Protein AF-A0A945CWQ5-F1 (afdb_monomer_lite)

Sequence (448 aa):
SDIVAEMAARITTLGNADAVIVVDQSNEQSQALSQIASYGGDTARVKFFYRTVDTIWIRDYGPRYIYEGECRAIVDHTYNRPRPNDNALNGHFAEEVGHALYELPLVHGGGNFHLNGVDAKGWATELISNENGGVSDAEIRGYWQDYQNLNVTITDAFPTSVDYTQHIDMWMCWASDTTCVISDWPYNVGSTQDQICDSIASDLQTQGYTVVRIPARSLGWTHYTYANSVICNDVVLVPSYSNSSVSQHNAQAIAAWQQACPDKTVVSIPCESIVGSAGVMHCICMHIPRHLGGENPTVYLQSPNGGVVYEPNQTVPINWITDDDNAVSNVNIDFSADGGISWQSVVSGSADDGYHSWQVPDVSTSVGLIRVTAMDQDGNSGEDQGDGFFSINGTAVAGDVNGDGIVNVSDLLAVIEAWGPCSFSCPEDLNGDDVVDVIDLLAVIGAW

pLDDT: mean 94.56, std 6.02, range [57.28, 98.75]

Structure (mmCIF, N/CA/C/O backbone):
data_AF-A0A945CWQ5-F1
#
_entry.id   AF-A0A945CWQ5-F1
#
loop_
_atom_site.group_PDB
_atom_site.id
_atom_site.type_symbol
_atom_site.label_atom_id
_atom_site.label_alt_id
_atom_site.label_comp_id
_atom_site.label_asym_id
_atom_site.label_entity_id
_atom_site.label_seq_id
_atom_site.pdbx_PDB_ins_code
_atom_site.Cartn_x
_atom_site.Cartn_y
_atom_site.Cartn_z
_atom_site.occupancy
_atom_site.B_iso_or_equiv
_atom_site.auth_seq_id
_atom_site.auth_comp_id
_atom_site.auth_asym_id
_atom_site.auth_atom_id
_atom_site.pdbx_PDB_model_num
ATOM 1 N N . SER A 1 1 ? 8.569 -10.332 -26.432 1.00 63.78 1 SER A N 1
ATOM 2 C CA . SER A 1 1 ? 8.205 -10.937 -25.142 1.00 63.78 1 SER A CA 1
ATOM 3 C C . SER A 1 1 ? 7.020 -10.172 -24.609 1.00 63.78 1 SER A C 1
ATOM 5 O O . SER A 1 1 ? 6.945 -8.975 -24.864 1.00 63.78 1 SER A O 1
ATOM 7 N N . ASP A 1 2 ? 6.089 -10.846 -23.945 1.00 91.88 2 ASP A N 1
ATOM 8 C CA . ASP A 1 2 ? 5.072 -10.158 -23.152 1.00 91.88 2 ASP A CA 1
ATOM 9 C C . ASP A 1 2 ? 5.636 -9.980 -21.739 1.00 91.88 2 ASP A C 1
ATOM 11 O O . ASP A 1 2 ? 5.911 -10.965 -21.055 1.00 91.88 2 ASP A O 1
ATOM 15 N N . ILE A 1 3 ? 5.909 -8.729 -21.362 1.00 97.00 3 ILE A N 1
ATOM 16 C CA . ILE A 1 3 ? 6.596 -8.401 -20.106 1.00 97.00 3 ILE A CA 1
ATOM 17 C C . ILE A 1 3 ? 5.720 -8.788 -18.912 1.00 97.00 3 ILE A C 1
ATOM 19 O O . ILE A 1 3 ? 6.219 -9.422 -17.986 1.00 97.00 3 ILE A O 1
ATOM 23 N N . VAL A 1 4 ? 4.419 -8.479 -18.955 1.00 97.06 4 VAL A N 1
ATOM 24 C CA . VAL A 1 4 ? 3.475 -8.783 -17.867 1.00 97.06 4 VAL A CA 1
ATOM 25 C C . VAL A 1 4 ? 3.347 -10.291 -17.690 1.00 97.06 4 VAL A C 1
ATOM 27 O O . VAL A 1 4 ? 3.444 -10.791 -16.569 1.00 97.06 4 VAL A O 1
ATOM 30 N N . ALA A 1 5 ? 3.204 -11.037 -18.789 1.00 97.94 5 ALA A N 1
ATOM 31 C CA . ALA A 1 5 ? 3.088 -12.488 -18.722 1.00 97.94 5 ALA A CA 1
ATOM 32 C C . ALA A 1 5 ? 4.361 -13.157 -18.181 1.00 97.94 5 ALA A C 1
ATOM 34 O O . ALA A 1 5 ? 4.274 -14.102 -17.395 1.00 97.94 5 ALA A O 1
ATOM 35 N N . GLU A 1 6 ? 5.546 -12.673 -18.571 1.00 98.19 6 GLU A N 1
ATOM 36 C CA . GLU A 1 6 ? 6.806 -13.209 -18.056 1.00 98.19 6 GLU A CA 1
ATOM 37 C C . GLU A 1 6 ? 7.003 -12.849 -16.576 1.00 98.19 6 GLU A C 1
ATOM 39 O O . GLU A 1 6 ? 7.375 -13.721 -15.791 1.00 98.19 6 GLU A O 1
ATOM 44 N N . MET A 1 7 ? 6.678 -11.617 -16.163 1.00 98.31 7 MET A N 1
ATOM 45 C CA . MET A 1 7 ? 6.686 -11.211 -14.752 1.00 98.31 7 MET A CA 1
ATOM 46 C C . MET A 1 7 ? 5.766 -12.104 -13.913 1.00 98.31 7 MET A C 1
ATOM 48 O O . MET A 1 7 ? 6.224 -12.700 -12.939 1.00 98.31 7 MET A O 1
ATOM 52 N N . ALA A 1 8 ? 4.503 -12.265 -14.318 1.00 98.31 8 ALA A N 1
ATOM 53 C CA . ALA A 1 8 ? 3.535 -13.106 -13.616 1.00 98.31 8 ALA A CA 1
ATOM 54 C C . ALA A 1 8 ? 3.988 -14.574 -13.551 1.00 98.31 8 ALA A C 1
ATOM 56 O O . ALA A 1 8 ? 3.849 -15.220 -12.512 1.00 98.31 8 ALA A O 1
ATOM 57 N N . ALA A 1 9 ? 4.610 -15.098 -14.611 1.00 98.38 9 ALA A N 1
ATOM 58 C CA . ALA A 1 9 ? 5.172 -16.444 -14.588 1.00 98.38 9 ALA A CA 1
ATOM 59 C C . ALA A 1 9 ? 6.291 -16.598 -13.548 1.00 98.38 9 ALA A C 1
ATOM 61 O O . ALA A 1 9 ? 6.319 -17.595 -12.830 1.00 98.38 9 ALA A O 1
ATOM 62 N N . ARG A 1 10 ? 7.202 -15.621 -13.423 1.00 98.25 10 ARG A N 1
ATOM 63 C CA . ARG A 1 10 ? 8.262 -15.653 -12.397 1.00 98.25 10 ARG A CA 1
ATOM 64 C C . ARG A 1 10 ? 7.715 -15.443 -10.988 1.00 98.25 10 ARG A C 1
ATOM 66 O O . ARG A 1 10 ? 8.156 -16.130 -10.075 1.00 98.25 10 ARG A O 1
ATOM 73 N N . ILE A 1 11 ? 6.745 -14.554 -10.807 1.00 98.06 11 ILE A N 1
ATOM 74 C CA . ILE A 1 11 ? 6.114 -14.287 -9.506 1.00 98.06 11 ILE A CA 1
ATOM 75 C C . ILE A 1 11 ? 5.403 -15.539 -8.973 1.00 98.06 11 ILE A C 1
ATOM 77 O O . ILE A 1 11 ? 5.659 -15.955 -7.845 1.00 98.06 11 ILE A O 1
ATOM 81 N N . THR A 1 12 ? 4.596 -16.194 -9.809 1.00 98.19 12 THR A N 1
ATOM 82 C CA . THR A 1 12 ? 3.807 -17.373 -9.406 1.00 98.19 12 THR A CA 1
ATOM 83 C C . THR A 1 12 ? 4.652 -18.619 -9.136 1.00 98.19 12 THR A C 1
ATOM 85 O O . THR A 1 12 ? 4.256 -19.465 -8.339 1.00 98.19 12 THR A O 1
ATOM 88 N N . THR A 1 13 ? 5.829 -18.736 -9.763 1.00 97.56 13 THR A N 1
ATOM 89 C CA . THR A 1 13 ? 6.690 -19.930 -9.652 1.00 97.56 13 THR A CA 1
ATOM 90 C C . THR A 1 13 ? 7.903 -19.759 -8.742 1.00 97.56 13 THR A C 1
ATOM 92 O O . THR A 1 13 ? 8.289 -20.709 -8.066 1.00 97.56 13 THR A O 1
ATOM 95 N N . LEU A 1 14 ? 8.523 -18.577 -8.732 1.00 97.50 14 LEU A N 1
ATOM 96 C CA . LEU A 1 14 ? 9.743 -18.284 -7.971 1.00 97.50 14 LEU A CA 1
ATOM 97 C C . LEU A 1 14 ? 9.478 -17.346 -6.796 1.00 97.50 14 LEU A C 1
ATOM 99 O O . LEU A 1 14 ? 10.135 -17.472 -5.773 1.00 97.50 14 LEU A O 1
ATOM 103 N N . GLY A 1 15 ? 8.536 -16.412 -6.942 1.00 95.88 15 GLY A N 1
ATOM 104 C CA . GLY A 1 15 ? 8.170 -15.457 -5.894 1.00 95.88 15 GLY A CA 1
ATOM 105 C C . GLY A 1 15 ? 7.165 -15.999 -4.878 1.00 95.88 15 GLY A C 1
ATOM 106 O O . GLY A 1 15 ? 6.827 -15.292 -3.939 1.00 95.88 15 GLY A O 1
ATOM 107 N N . ASN A 1 16 ? 6.649 -17.222 -5.050 1.00 92.25 16 ASN A N 1
ATOM 108 C CA . ASN A 1 16 ? 5.642 -17.818 -4.161 1.00 92.25 16 ASN A CA 1
ATOM 109 C C . ASN A 1 16 ? 4.472 -16.859 -3.829 1.00 92.25 16 ASN A C 1
ATOM 111 O O . ASN A 1 16 ? 3.974 -16.817 -2.704 1.00 92.25 16 ASN A O 1
ATOM 115 N N . ALA A 1 17 ? 4.048 -16.062 -4.806 1.00 96.25 17 ALA A N 1
ATOM 116 C CA . ALA A 1 17 ? 2.983 -15.082 -4.651 1.00 96.25 17 ALA A CA 1
ATOM 117 C C . ALA A 1 17 ? 1.933 -15.261 -5.741 1.00 96.25 17 ALA A C 1
ATOM 119 O O . ALA A 1 17 ? 2.211 -15.792 -6.819 1.00 96.25 17 ALA A O 1
ATOM 120 N N . ASP A 1 18 ? 0.729 -14.788 -5.454 1.00 96.56 18 ASP A N 1
ATOM 121 C CA . ASP A 1 18 ? -0.310 -14.688 -6.466 1.00 96.56 18 ASP A CA 1
ATOM 122 C C . ASP A 1 18 ? -0.068 -13.447 -7.332 1.00 96.56 18 ASP A C 1
ATOM 124 O O . ASP A 1 18 ? 0.444 -12.429 -6.861 1.00 96.56 18 ASP A O 1
ATOM 128 N N . ALA A 1 19 ? -0.449 -13.523 -8.604 1.00 97.56 19 ALA A N 1
ATOM 129 C CA . ALA A 1 19 ? -0.444 -12.383 -9.511 1.00 97.56 19 ALA A CA 1
ATOM 130 C C . ALA A 1 19 ? -1.884 -11.928 -9.761 1.00 97.56 19 ALA A C 1
ATOM 132 O O . ALA A 1 19 ? -2.690 -12.707 -10.266 1.00 97.56 19 ALA A O 1
ATOM 133 N N . VAL A 1 20 ? -2.202 -10.674 -9.442 1.00 97.25 20 VAL A N 1
ATOM 134 C CA . VAL A 1 20 ? -3.485 -10.051 -9.797 1.00 97.25 20 VAL A CA 1
ATOM 135 C C . VAL A 1 20 ? -3.289 -9.237 -11.073 1.00 97.25 20 VAL A C 1
ATOM 137 O O . VAL A 1 20 ? -2.404 -8.385 -11.129 1.00 97.25 20 VAL A O 1
ATOM 140 N N . ILE A 1 21 ? -4.089 -9.505 -12.105 1.00 97.69 21 ILE A N 1
ATOM 141 C CA . ILE A 1 21 ? -3.997 -8.831 -13.405 1.00 97.69 21 ILE A CA 1
ATOM 142 C C . ILE A 1 21 ? -5.291 -8.071 -13.679 1.00 97.69 21 ILE A C 1
ATOM 144 O O . ILE A 1 21 ? -6.380 -8.645 -13.633 1.00 97.69 21 ILE A O 1
ATOM 148 N N . VAL A 1 22 ? -5.161 -6.783 -13.995 1.00 97.38 22 VAL A N 1
ATOM 149 C CA . VAL A 1 22 ? -6.289 -5.952 -14.421 1.00 97.38 22 VAL A CA 1
ATOM 150 C C . VAL A 1 22 ? -6.581 -6.220 -15.896 1.00 97.38 22 VAL A C 1
ATOM 152 O O . VAL A 1 22 ? -5.669 -6.194 -16.723 1.00 97.38 22 VAL A O 1
ATOM 155 N N . VAL A 1 23 ? -7.839 -6.513 -16.212 1.00 96.88 23 VAL A N 1
ATOM 156 C CA . VAL A 1 23 ? -8.321 -6.774 -17.576 1.00 96.88 23 VAL A CA 1
ATOM 157 C C . VAL A 1 23 ? -9.659 -6.081 -17.799 1.00 96.88 23 VAL A C 1
ATOM 159 O O . VAL A 1 23 ? -10.462 -5.964 -16.874 1.00 96.88 23 VAL A O 1
ATOM 162 N N . ASP A 1 24 ? -9.958 -5.696 -19.034 1.00 95.25 24 ASP A N 1
ATOM 163 C CA . ASP A 1 24 ? -11.241 -5.067 -19.359 1.00 95.25 24 ASP A CA 1
ATOM 164 C C . ASP A 1 24 ? -12.358 -6.120 -19.476 1.00 95.25 24 ASP A C 1
ATOM 166 O O . ASP A 1 24 ? -13.536 -5.847 -19.239 1.00 95.25 24 ASP A O 1
ATOM 170 N N . GLN A 1 25 ? -12.003 -7.337 -19.904 1.00 94.19 25 GLN A N 1
ATOM 171 C CA . GLN A 1 25 ? -12.956 -8.357 -20.356 1.00 94.19 25 GLN A CA 1
ATOM 172 C C . GLN A 1 25 ? -12.354 -9.774 -20.391 1.00 94.19 25 GLN A C 1
ATOM 174 O O . GLN A 1 25 ? -11.146 -9.998 -20.344 1.00 94.19 25 GLN A O 1
ATOM 179 N N . SER A 1 26 ? -13.228 -10.780 -20.476 1.00 94.75 26 SER A N 1
ATOM 180 C CA . SER A 1 26 ? -12.874 -12.201 -20.290 1.00 94.75 26 SER A CA 1
ATOM 181 C C . SER A 1 26 ? -11.971 -12.798 -21.382 1.00 94.75 26 SER A C 1
ATOM 183 O O . SER A 1 26 ? -11.248 -13.774 -21.149 1.00 94.75 26 SER A O 1
ATOM 185 N N . ASN A 1 27 ? -11.980 -12.223 -22.585 1.00 95.69 27 ASN A N 1
ATOM 186 C CA . ASN A 1 27 ? -11.056 -12.585 -23.663 1.00 95.69 27 ASN A CA 1
ATOM 187 C C . ASN A 1 27 ? -9.606 -12.201 -23.324 1.00 95.69 27 ASN A C 1
ATOM 189 O O . ASN A 1 27 ? -8.704 -12.977 -23.637 1.00 95.69 27 ASN A O 1
ATOM 193 N N . GLU A 1 28 ? -9.379 -11.059 -22.674 1.00 96.06 28 GLU A N 1
ATOM 194 C CA . GLU A 1 28 ? -8.053 -10.618 -22.226 1.00 96.06 28 GLU A CA 1
ATOM 195 C C . GLU A 1 28 ? -7.528 -11.519 -21.113 1.00 96.06 28 GLU A C 1
ATOM 197 O O . GLU A 1 28 ? -6.395 -11.985 -21.208 1.00 96.06 28 GLU A O 1
ATOM 202 N N . GLN A 1 29 ? -8.378 -11.900 -20.148 1.00 96.94 29 GLN A N 1
ATOM 203 C CA . GLN A 1 29 ? -8.034 -12.936 -19.165 1.00 96.94 29 GLN A CA 1
ATOM 204 C C . GLN A 1 29 ? -7.558 -14.225 -19.858 1.00 96.94 29 GLN A C 1
ATOM 206 O O . GLN A 1 29 ? -6.517 -14.785 -19.513 1.00 96.94 29 GLN A O 1
ATOM 211 N N . SER A 1 30 ? -8.301 -14.699 -20.862 1.00 97.00 30 SER A N 1
ATOM 212 C CA . SER A 1 30 ? -7.953 -15.933 -21.578 1.00 97.00 30 SER A CA 1
ATOM 213 C C . SER A 1 30 ? -6.607 -15.822 -22.308 1.00 97.00 30 SER A C 1
ATOM 215 O O . SER A 1 30 ? -5.828 -16.777 -22.322 1.00 97.00 30 SER A O 1
ATOM 217 N N . GLN A 1 31 ? -6.313 -14.660 -22.900 1.00 96.75 31 GLN A N 1
ATOM 218 C CA . GLN A 1 31 ? -5.031 -14.386 -23.556 1.00 96.75 31 GLN A CA 1
ATOM 219 C C . GLN A 1 31 ? -3.881 -14.328 -22.547 1.00 96.75 31 GLN A C 1
ATOM 221 O O . GLN A 1 31 ? -2.881 -15.021 -22.749 1.00 96.75 31 GLN A O 1
ATOM 226 N N . ALA A 1 32 ? -4.058 -13.598 -21.443 1.00 97.38 32 ALA A N 1
ATOM 227 C CA . ALA A 1 32 ? -3.073 -13.470 -20.376 1.00 97.38 32 ALA A CA 1
ATOM 228 C C . ALA A 1 32 ? -2.695 -14.840 -19.797 1.00 97.38 32 ALA A C 1
ATOM 230 O O . ALA A 1 32 ? -1.515 -15.187 -19.758 1.00 97.38 32 ALA A O 1
ATOM 231 N N . LEU A 1 33 ? -3.681 -15.678 -19.450 1.00 98.31 33 LEU A N 1
ATOM 232 C CA . LEU A 1 33 ? -3.437 -17.043 -18.967 1.00 98.31 33 LEU A CA 1
ATOM 233 C C . LEU A 1 33 ? -2.626 -17.872 -19.969 1.00 98.31 33 LEU A C 1
ATOM 235 O O . LEU A 1 33 ? -1.677 -18.559 -19.592 1.00 98.31 33 LEU A O 1
ATOM 239 N N . SER A 1 34 ? -2.967 -17.784 -21.256 1.00 98.00 34 SER A N 1
ATOM 240 C CA . SER A 1 34 ? -2.272 -18.530 -22.303 1.00 98.00 34 SER A CA 1
ATOM 241 C C . SER A 1 34 ? -0.822 -18.060 -22.489 1.00 98.00 34 SER A C 1
ATOM 243 O O . SER A 1 34 ? 0.064 -18.885 -22.722 1.00 98.00 34 SER A O 1
ATOM 245 N N . GLN A 1 35 ? -0.559 -16.755 -22.370 1.00 98.25 35 GLN A N 1
ATOM 246 C CA . GLN A 1 35 ? 0.790 -16.192 -22.434 1.00 98.25 35 GLN A CA 1
ATOM 247 C C . GLN A 1 35 ? 1.609 -16.563 -21.192 1.00 98.25 35 GLN A C 1
ATOM 249 O O . GLN A 1 35 ? 2.736 -17.035 -21.338 1.00 98.25 35 GLN A O 1
ATOM 254 N N . ILE A 1 36 ? 1.045 -16.439 -19.989 1.00 98.50 36 ILE A N 1
ATOM 255 C CA . ILE A 1 36 ? 1.702 -16.801 -18.722 1.00 98.50 36 ILE A CA 1
ATOM 256 C C . ILE A 1 36 ? 2.091 -18.281 -18.723 1.00 98.50 36 ILE A C 1
ATOM 258 O O . ILE A 1 36 ? 3.238 -18.624 -18.429 1.00 98.50 36 ILE A O 1
ATOM 262 N N . ALA A 1 37 ? 1.180 -19.159 -19.151 1.00 98.31 37 ALA A N 1
ATOM 263 C CA . ALA A 1 37 ? 1.458 -20.585 -19.294 1.00 98.31 37 ALA A CA 1
ATOM 264 C C . ALA A 1 37 ? 2.594 -20.858 -20.296 1.00 98.31 37 ALA A C 1
ATOM 266 O O . ALA A 1 37 ? 3.418 -21.743 -20.069 1.00 98.31 37 ALA A O 1
ATOM 267 N N . SER A 1 38 ? 2.699 -20.074 -21.378 1.00 98.19 38 SER A N 1
ATOM 268 C CA . SER A 1 38 ? 3.796 -20.206 -22.350 1.00 98.19 38 SER A CA 1
ATOM 269 C C . SER A 1 38 ? 5.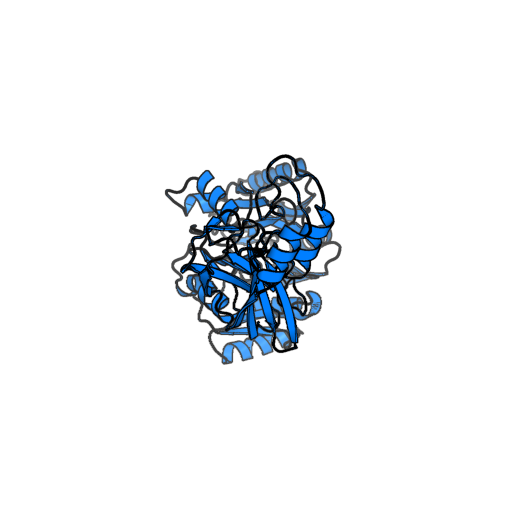175 -19.854 -21.773 1.00 98.19 38 SER A C 1
ATOM 271 O O . SER A 1 38 ? 6.187 -20.359 -22.260 1.00 98.19 38 SER A O 1
ATOM 273 N N . TYR A 1 39 ? 5.212 -19.053 -20.704 1.00 97.88 39 TYR A N 1
ATOM 274 C CA . TYR A 1 39 ? 6.408 -18.753 -19.911 1.00 97.88 39 TYR A CA 1
ATOM 275 C C . TYR A 1 39 ? 6.614 -19.712 -18.724 1.00 97.88 39 TYR A C 1
ATOM 277 O O . TYR A 1 39 ? 7.605 -19.585 -18.002 1.00 97.88 39 TYR A O 1
ATOM 285 N N . GLY A 1 40 ? 5.720 -20.691 -18.545 1.00 97.81 40 GLY A N 1
ATOM 286 C CA . GLY A 1 40 ? 5.769 -21.689 -17.475 1.00 97.81 40 GLY A CA 1
ATOM 287 C C . GLY A 1 40 ? 5.173 -21.232 -16.143 1.00 97.81 40 GLY A C 1
ATOM 288 O O . GLY A 1 40 ? 5.489 -21.838 -15.126 1.00 97.81 40 GLY A O 1
ATOM 289 N N . GLY A 1 41 ? 4.362 -20.169 -16.134 1.00 97.94 41 GLY A N 1
ATOM 290 C CA . GLY A 1 41 ? 3.708 -19.670 -14.924 1.00 97.94 41 GLY A CA 1
ATOM 291 C C . GLY A 1 41 ? 2.618 -20.597 -14.386 1.00 97.94 41 GLY A C 1
ATOM 292 O O . GLY A 1 41 ? 1.984 -21.328 -15.150 1.00 97.94 41 GLY A O 1
ATOM 293 N N . ASP A 1 42 ? 2.373 -20.528 -13.077 1.00 98.12 42 ASP A N 1
ATOM 294 C CA . ASP A 1 42 ? 1.274 -21.249 -12.434 1.00 98.12 42 ASP A CA 1
ATOM 295 C C . ASP A 1 42 ? -0.024 -20.441 -12.550 1.00 98.12 42 ASP A C 1
ATOM 297 O O . ASP A 1 42 ? -0.277 -19.498 -11.800 1.00 98.12 42 ASP A O 1
ATOM 301 N N . THR A 1 43 ? -0.866 -20.823 -13.509 1.00 97.88 43 THR A N 1
ATOM 302 C CA . THR A 1 43 ? -2.138 -20.144 -13.780 1.00 97.88 43 THR A CA 1
ATOM 303 C C . THR A 1 43 ? -3.167 -20.284 -12.660 1.00 97.88 43 THR A C 1
ATOM 305 O O . THR A 1 43 ? -4.111 -19.502 -12.638 1.00 97.88 43 THR A O 1
ATOM 308 N N . ALA A 1 44 ? -3.023 -21.248 -11.741 1.00 98.00 44 ALA A N 1
ATOM 309 C CA . ALA A 1 44 ? -3.917 -21.363 -10.584 1.00 98.00 44 ALA A CA 1
ATOM 310 C C . ALA A 1 44 ? -3.689 -20.236 -9.562 1.00 98.00 44 ALA A C 1
ATOM 312 O O . ALA A 1 44 ? -4.571 -19.942 -8.762 1.00 98.00 44 ALA A O 1
ATOM 313 N N . ARG A 1 45 ? -2.523 -19.583 -9.629 1.00 97.56 45 ARG A N 1
ATOM 314 C CA . ARG A 1 45 ? -2.125 -18.448 -8.787 1.00 97.56 45 ARG A CA 1
ATOM 315 C C . ARG A 1 45 ? -2.278 -17.098 -9.488 1.00 97.56 45 ARG A C 1
ATOM 317 O O . ARG A 1 45 ? -1.716 -16.099 -9.046 1.00 97.56 45 ARG A O 1
ATOM 324 N N . VAL A 1 46 ? -3.009 -17.060 -10.603 1.00 98.12 46 VAL A N 1
ATOM 325 C CA . VAL A 1 46 ? -3.319 -15.825 -11.330 1.00 98.12 46 VAL A CA 1
ATOM 326 C C . VAL A 1 46 ? -4.778 -15.459 -11.083 1.00 98.12 46 VAL A C 1
ATOM 328 O O . VAL A 1 46 ? -5.689 -16.195 -11.462 1.00 98.12 46 VAL A O 1
ATOM 331 N N . LYS A 1 47 ? -4.986 -14.305 -10.456 1.00 96.69 47 LYS A N 1
ATOM 332 C CA . LYS A 1 47 ? -6.284 -13.694 -10.163 1.00 96.69 47 LYS A CA 1
ATOM 333 C C . LYS A 1 47 ? -6.518 -12.525 -11.123 1.00 96.69 47 LYS A C 1
ATOM 335 O O . LYS A 1 47 ? -5.567 -11.945 -11.647 1.00 96.69 47 LYS A O 1
ATOM 340 N N . PHE A 1 48 ? -7.778 -12.173 -11.356 1.00 97.25 48 PHE A N 1
ATOM 341 C CA . PHE A 1 48 ? -8.145 -11.103 -12.283 1.00 97.25 48 PHE A CA 1
ATOM 342 C C . PHE A 1 48 ? -9.029 -10.073 -11.602 1.00 97.25 48 PHE A C 1
ATOM 344 O O . PHE A 1 48 ? -9.941 -10.440 -10.868 1.00 97.25 48 PHE A O 1
ATOM 351 N N . PHE A 1 49 ? -8.771 -8.801 -11.896 1.00 96.94 49 PHE A N 1
ATOM 352 C CA . PHE A 1 49 ? -9.638 -7.690 -11.531 1.00 96.94 49 PHE A CA 1
ATOM 353 C C . PHE A 1 49 ? -10.203 -7.069 -12.808 1.00 96.94 49 PHE A C 1
ATOM 355 O O . PHE A 1 49 ? -9.452 -6.631 -13.681 1.00 96.94 49 PHE A O 1
ATOM 362 N N . TYR A 1 50 ? -11.526 -7.080 -12.946 1.00 96.81 50 TYR A N 1
ATOM 363 C CA . TYR A 1 50 ? -12.197 -6.631 -14.161 1.00 96.81 50 TYR A CA 1
ATOM 364 C C . TYR A 1 50 ? -12.473 -5.133 -14.102 1.00 96.81 50 TYR A C 1
ATOM 366 O O . TYR A 1 50 ? -13.442 -4.690 -13.479 1.00 96.81 50 TYR A O 1
ATOM 374 N N . ARG A 1 51 ? -11.627 -4.341 -14.760 1.00 96.00 51 ARG A N 1
ATOM 375 C CA . ARG A 1 51 ? -11.756 -2.885 -14.795 1.00 96.00 51 ARG A CA 1
ATOM 376 C C . ARG A 1 51 ? -11.118 -2.316 -16.049 1.00 96.00 51 ARG A C 1
ATOM 378 O O . ARG A 1 51 ? -9.974 -2.630 -16.346 1.00 96.00 51 ARG A O 1
ATOM 385 N N . THR A 1 52 ? -11.831 -1.407 -16.710 1.00 96.44 52 THR A N 1
ATOM 386 C CA . THR A 1 52 ? -11.213 -0.551 -17.721 1.00 96.44 52 THR A CA 1
ATOM 387 C C . THR A 1 52 ? -10.276 0.439 -17.050 1.00 96.44 52 THR A C 1
ATOM 389 O O . THR A 1 52 ? -10.691 1.161 -16.144 1.00 96.44 52 THR A O 1
ATOM 392 N N . VAL A 1 53 ? -9.036 0.479 -17.527 1.00 96.88 53 VAL A N 1
ATOM 393 C CA . VAL A 1 53 ? -7.999 1.444 -17.144 1.00 96.88 53 VAL A CA 1
ATOM 394 C C . VAL A 1 53 ? -7.553 2.234 -18.372 1.00 96.88 53 VAL A C 1
ATOM 396 O O . VAL A 1 53 ? -7.668 1.772 -19.507 1.00 96.88 53 VAL A O 1
ATOM 399 N N . ASP A 1 54 ? -7.058 3.450 -18.168 1.00 98.31 54 ASP A N 1
ATOM 400 C CA . ASP A 1 54 ? -6.544 4.282 -19.255 1.00 98.31 54 ASP A CA 1
ATOM 401 C C . ASP A 1 54 ? -5.137 3.841 -19.672 1.00 98.31 54 ASP A C 1
ATOM 403 O O . ASP A 1 54 ? -4.778 3.955 -20.850 1.00 98.31 54 ASP A O 1
ATOM 407 N N . THR A 1 55 ? -4.318 3.364 -18.724 1.00 97.00 55 THR A N 1
ATOM 408 C CA . THR A 1 55 ? -2.942 2.933 -18.993 1.00 97.00 55 THR A CA 1
ATOM 409 C C . THR A 1 55 ? -2.434 1.790 -18.115 1.00 97.00 55 THR A C 1
ATOM 411 O O . THR A 1 55 ? -2.985 1.459 -17.074 1.00 97.00 55 THR A O 1
ATOM 414 N N . ILE A 1 56 ? -1.302 1.210 -18.526 1.00 96.00 56 ILE A N 1
ATOM 415 C CA . ILE A 1 56 ? -0.617 0.109 -17.829 1.00 96.00 56 ILE A CA 1
ATOM 416 C C . ILE A 1 56 ? 0.212 0.546 -16.608 1.00 96.00 56 ILE A C 1
ATOM 418 O O . ILE A 1 56 ? 0.803 -0.301 -15.943 1.00 96.00 56 ILE A O 1
ATOM 422 N N . TRP A 1 57 ? 0.316 1.849 -16.329 1.00 97.88 57 TRP A N 1
ATOM 423 C CA . TRP A 1 57 ? 1.247 2.413 -15.340 1.00 97.88 57 TRP A CA 1
ATOM 424 C C . TRP A 1 57 ? 0.720 2.309 -13.905 1.00 97.88 57 TRP A C 1
ATOM 426 O O . TRP A 1 57 ? 0.690 3.294 -13.172 1.00 97.88 57 TRP A O 1
ATOM 436 N N . ILE A 1 58 ? 0.274 1.115 -13.508 1.00 98.19 58 ILE A N 1
ATOM 437 C CA . ILE A 1 58 ? -0.409 0.872 -12.230 1.00 98.19 58 ILE A CA 1
ATOM 438 C C . ILE A 1 58 ? 0.451 1.223 -11.014 1.00 98.19 58 ILE A C 1
ATOM 440 O O . ILE A 1 58 ? -0.095 1.492 -9.954 1.00 98.19 58 ILE A O 1
ATOM 444 N N . ARG A 1 59 ? 1.780 1.309 -11.150 1.00 98.38 59 ARG A N 1
ATOM 445 C CA . ARG A 1 59 ? 2.645 1.845 -10.088 1.00 98.38 59 ARG A CA 1
ATOM 446 C C . ARG A 1 59 ? 2.257 3.255 -9.666 1.00 98.38 59 ARG A C 1
ATOM 448 O O . ARG A 1 59 ? 2.435 3.633 -8.511 1.00 98.38 59 ARG A O 1
ATOM 455 N N . ASP A 1 60 ? 1.763 4.039 -10.617 1.00 98.12 60 ASP A N 1
ATOM 456 C CA . ASP A 1 60 ? 1.540 5.454 -10.400 1.00 98.12 60 ASP A CA 1
ATOM 457 C C . ASP A 1 60 ? 0.182 5.768 -9.776 1.00 98.12 60 ASP A C 1
ATOM 459 O O . ASP A 1 60 ? 0.060 6.780 -9.085 1.00 98.12 60 ASP A O 1
ATOM 463 N N . TYR A 1 61 ? -0.822 4.932 -10.034 1.00 98.00 61 TYR A N 1
ATOM 464 C CA . TYR A 1 61 ? -2.212 5.161 -9.630 1.00 98.00 61 TYR A CA 1
ATOM 465 C C . TYR A 1 61 ? -2.799 4.032 -8.778 1.00 98.00 61 TYR A C 1
ATOM 467 O O . TYR A 1 61 ? -3.864 4.198 -8.204 1.00 98.00 61 TYR A O 1
ATOM 475 N N . GLY A 1 62 ? -2.138 2.877 -8.712 1.00 97.12 62 GLY A N 1
ATOM 476 C CA . GLY A 1 62 ? -2.633 1.699 -8.012 1.00 97.12 62 GLY A CA 1
ATOM 477 C C . GLY A 1 62 ? -2.512 1.788 -6.487 1.00 97.12 62 GLY A C 1
ATOM 478 O O . GLY A 1 62 ? -1.966 2.757 -5.950 1.00 97.12 62 GLY A O 1
ATOM 479 N N . PRO A 1 63 ? -2.990 0.754 -5.776 1.00 96.31 63 PRO A N 1
ATOM 480 C CA . PRO A 1 63 ? -3.257 0.839 -4.346 1.00 96.31 63 PRO A CA 1
ATOM 481 C C . PRO A 1 63 ? -1.961 0.782 -3.539 1.00 96.31 63 PRO A C 1
ATOM 483 O O . PRO A 1 63 ? -1.241 -0.219 -3.573 1.00 96.31 63 PRO A O 1
ATOM 486 N N . ARG A 1 64 ? -1.652 1.842 -2.783 1.00 95.12 64 ARG A N 1
ATOM 487 C CA . ARG A 1 64 ? -0.548 1.819 -1.814 1.00 95.12 64 ARG A CA 1
ATOM 488 C C . ARG A 1 64 ? -1.052 1.305 -0.480 1.00 95.12 64 ARG A C 1
ATOM 490 O O . ARG A 1 64 ? -1.920 1.917 0.123 1.00 95.12 64 ARG A O 1
ATOM 497 N N . TYR A 1 65 ? -0.473 0.212 -0.013 1.00 96.31 65 TYR A N 1
ATOM 498 C CA . TYR A 1 65 ? -0.902 -0.412 1.226 1.00 96.31 65 TYR A CA 1
ATOM 499 C C . TYR A 1 65 ? -0.190 0.137 2.461 1.00 96.31 65 TYR A C 1
ATOM 501 O O . TYR A 1 65 ? 1.016 0.389 2.434 1.00 96.31 65 TYR A O 1
ATOM 509 N N . ILE A 1 66 ? -0.947 0.233 3.548 1.00 96.00 66 ILE A N 1
ATOM 510 C CA . ILE A 1 66 ? -0.476 0.334 4.931 1.00 96.00 66 ILE A CA 1
ATOM 511 C C . ILE A 1 66 ? -1.110 -0.797 5.749 1.00 96.00 66 ILE A C 1
ATOM 513 O O . ILE A 1 66 ? -2.026 -1.474 5.273 1.00 96.00 66 ILE A O 1
ATOM 517 N N . TYR A 1 67 ? -0.641 -0.968 6.982 1.00 95.50 67 TYR A N 1
ATOM 518 C CA . TYR A 1 67 ? -1.408 -1.670 8.005 1.00 95.50 67 TYR A CA 1
ATOM 519 C C . TYR A 1 67 ? -1.915 -0.662 9.028 1.00 95.50 67 TYR A C 1
ATOM 521 O O . TYR A 1 67 ? -1.138 0.160 9.516 1.00 95.50 67 TYR A O 1
ATOM 529 N N . GLU A 1 68 ? -3.199 -0.740 9.342 1.00 94.88 68 GLU A N 1
ATOM 530 C CA . GLU A 1 68 ? -3.808 -0.068 10.483 1.00 94.88 68 GLU A CA 1
ATOM 531 C C . GLU A 1 68 ? -4.197 -1.157 11.489 1.00 94.88 68 GLU A C 1
ATOM 533 O O . GLU A 1 68 ? -5.005 -2.040 11.194 1.00 94.88 68 GLU A O 1
ATOM 538 N N . GLY A 1 69 ? -3.494 -1.182 12.624 1.00 93.00 69 GLY A N 1
ATOM 539 C CA . GLY A 1 69 ? -3.400 -2.394 13.434 1.00 93.00 69 GLY A CA 1
ATOM 540 C C . GLY A 1 69 ? -2.807 -3.544 12.612 1.00 93.00 69 GLY A C 1
ATOM 541 O O . GLY A 1 69 ? -1.726 -3.415 12.032 1.00 93.00 69 GLY A O 1
ATOM 542 N N . GLU A 1 70 ? -3.534 -4.657 12.535 1.00 94.69 70 GLU A N 1
ATOM 543 C CA . GLU A 1 70 ? -3.186 -5.815 11.700 1.00 94.69 70 GLU A CA 1
ATOM 544 C C . GLU A 1 70 ? -4.020 -5.907 10.405 1.00 94.69 70 GLU A C 1
ATOM 546 O O . GLU A 1 70 ? -3.920 -6.900 9.681 1.00 94.69 70 GLU A O 1
ATOM 551 N N . CYS A 1 71 ? -4.830 -4.889 10.092 1.00 96.81 71 CYS A N 1
ATOM 552 C CA . CYS A 1 71 ? -5.666 -4.848 8.891 1.00 96.81 71 CYS A CA 1
ATOM 553 C C . CYS A 1 71 ? -4.951 -4.127 7.748 1.00 96.81 71 CYS A C 1
ATOM 555 O O . CYS A 1 71 ? -4.392 -3.042 7.939 1.00 96.81 71 CYS A O 1
ATOM 557 N N . ARG A 1 72 ? -4.984 -4.685 6.534 1.00 97.44 72 ARG A N 1
ATOM 558 C CA . ARG A 1 72 ? -4.525 -3.975 5.336 1.00 97.44 72 ARG A CA 1
ATOM 559 C C . ARG A 1 72 ? -5.498 -2.853 4.985 1.00 97.44 72 ARG A C 1
ATOM 561 O O . ARG A 1 72 ? -6.691 -3.073 4.803 1.00 97.44 72 ARG A O 1
ATOM 568 N N . ALA A 1 73 ? -4.953 -1.661 4.775 1.00 97.50 73 ALA A N 1
ATOM 569 C CA . ALA A 1 73 ? -5.688 -0.511 4.263 1.00 97.50 73 ALA A CA 1
ATOM 570 C C . ALA A 1 73 ? -4.964 0.100 3.060 1.00 97.50 73 ALA A C 1
ATOM 572 O O . ALA A 1 73 ? -3.748 -0.046 2.899 1.00 97.50 73 ALA A O 1
ATOM 573 N N . ILE A 1 74 ? -5.716 0.781 2.200 1.00 98.25 74 ILE A N 1
ATOM 574 C CA . ILE A 1 74 ? -5.220 1.423 0.985 1.00 98.25 74 ILE A CA 1
ATOM 575 C C . ILE A 1 74 ? -5.169 2.935 1.205 1.00 98.25 74 ILE A C 1
ATOM 577 O O . ILE A 1 74 ? -6.138 3.549 1.636 1.00 98.25 74 ILE A O 1
ATOM 581 N N . VAL A 1 75 ? -4.040 3.546 0.859 1.00 97.88 75 VAL A N 1
ATOM 582 C CA . VAL A 1 75 ? -3.862 4.997 0.794 1.00 97.88 75 VAL A CA 1
ATOM 583 C C . VAL A 1 75 ? -3.855 5.425 -0.671 1.00 97.88 75 VAL A C 1
ATOM 585 O O . VAL A 1 75 ? -2.860 5.240 -1.383 1.00 97.88 75 VAL A O 1
ATOM 588 N N . ASP A 1 76 ? -4.974 5.989 -1.108 1.00 98.06 76 ASP A N 1
ATOM 589 C CA . ASP A 1 76 ? -5.181 6.542 -2.444 1.00 98.06 76 ASP A CA 1
ATOM 590 C C . ASP A 1 76 ? -4.636 7.971 -2.560 1.00 98.06 76 ASP A C 1
ATOM 592 O O . ASP A 1 76 ? -4.201 8.573 -1.576 1.00 98.06 76 ASP A O 1
ATOM 596 N N . HIS A 1 77 ? -4.612 8.506 -3.774 1.00 97.69 77 HIS A N 1
ATOM 597 C CA . HIS A 1 77 ? -4.239 9.883 -4.078 1.00 97.69 77 HIS A CA 1
ATOM 598 C C . HIS A 1 77 ? -4.850 10.324 -5.403 1.00 97.69 77 HIS A C 1
ATOM 600 O O . HIS A 1 77 ? -5.166 9.522 -6.281 1.00 97.69 77 HIS A O 1
ATOM 606 N N . THR A 1 78 ? -4.861 11.635 -5.637 1.00 98.12 78 THR A N 1
ATOM 607 C CA . THR A 1 78 ? -5.187 12.156 -6.964 1.00 98.12 78 THR A CA 1
ATOM 608 C C . THR A 1 78 ? -4.041 11.868 -7.939 1.00 98.12 78 THR A C 1
ATOM 610 O O . THR A 1 78 ? -2.932 12.390 -7.804 1.00 98.12 78 THR A O 1
ATOM 613 N N . TYR A 1 79 ? -4.290 11.064 -8.967 1.00 98.25 79 TYR A N 1
ATOM 614 C CA . TYR A 1 79 ? -3.299 10.736 -9.982 1.00 98.25 79 TYR A CA 1
ATOM 615 C C . TYR A 1 79 ? -2.904 11.976 -10.800 1.00 98.25 79 TYR A C 1
ATOM 617 O O . TYR A 1 79 ? -3.737 12.702 -11.344 1.00 98.25 79 TYR A O 1
ATOM 625 N N . ASN A 1 80 ? -1.599 12.202 -10.950 1.00 96.44 80 ASN A N 1
ATOM 626 C CA . ASN A 1 80 ? -1.010 13.357 -11.635 1.00 96.44 80 ASN A CA 1
ATOM 627 C C . ASN A 1 80 ? -1.146 13.365 -13.176 1.00 96.44 80 ASN A C 1
ATOM 629 O O . ASN A 1 80 ? -0.423 14.089 -13.873 1.00 96.44 80 ASN A O 1
ATOM 633 N N . ARG A 1 81 ? -2.048 12.563 -13.752 1.00 96.62 81 ARG A N 1
ATOM 634 C CA . ARG A 1 81 ? -2.329 12.510 -15.196 1.00 96.62 81 ARG A CA 1
ATOM 635 C C . ARG A 1 81 ? -3.838 12.616 -15.437 1.00 96.62 81 ARG A C 1
ATOM 637 O O . ARG A 1 81 ? -4.617 12.144 -14.619 1.00 96.62 81 ARG A O 1
ATOM 644 N N . PRO A 1 82 ? -4.283 13.182 -16.576 1.00 96.81 82 PRO A N 1
ATOM 645 C CA . PRO A 1 82 ? -5.705 13.300 -16.910 1.00 96.81 82 PRO A CA 1
ATOM 646 C C . PRO A 1 82 ? -6.280 11.948 -17.372 1.00 96.81 82 PRO A C 1
ATOM 648 O O . PRO A 1 82 ? -6.632 11.776 -18.539 1.00 96.81 82 PRO A O 1
ATOM 651 N N . ARG A 1 83 ? -6.304 10.974 -16.459 1.00 98.12 83 ARG A N 1
ATOM 652 C CA . ARG A 1 83 ? -6.656 9.567 -16.675 1.00 98.12 83 ARG A CA 1
ATOM 653 C C . ARG A 1 83 ? -7.667 9.137 -15.606 1.00 98.12 83 ARG A C 1
ATOM 655 O O . ARG A 1 83 ? -7.275 8.652 -14.546 1.00 98.12 83 ARG A O 1
ATOM 662 N N . PRO A 1 84 ? -8.960 9.433 -15.822 1.00 98.00 84 PRO A N 1
ATOM 663 C CA . PRO A 1 84 ? -9.979 9.261 -14.795 1.00 98.00 84 PRO A CA 1
ATOM 664 C C . PRO A 1 84 ? -10.247 7.794 -14.442 1.00 98.00 84 PRO A C 1
ATOM 666 O O . PRO A 1 84 ? -10.645 7.533 -13.312 1.00 98.00 84 PRO A O 1
ATOM 669 N N . ASN A 1 85 ? -10.036 6.848 -15.363 1.00 98.38 85 ASN A N 1
ATOM 670 C CA . ASN A 1 85 ? -10.231 5.428 -15.071 1.00 98.38 85 ASN A CA 1
ATOM 671 C C . ASN A 1 85 ? -9.077 4.887 -14.219 1.00 98.38 85 ASN A C 1
ATOM 673 O O . ASN A 1 85 ? -9.325 4.167 -13.257 1.00 98.38 85 ASN A O 1
ATOM 677 N N . ASP A 1 86 ? -7.841 5.304 -14.519 1.00 98.50 86 ASP A N 1
ATOM 678 C CA . ASP A 1 86 ? -6.668 5.004 -13.684 1.00 98.50 86 ASP A CA 1
ATOM 679 C C . ASP A 1 86 ? -6.858 5.569 -12.264 1.00 98.50 86 ASP A C 1
ATOM 681 O O . ASP A 1 86 ? -6.721 4.846 -11.282 1.00 98.50 86 ASP A O 1
ATOM 685 N N . ASN A 1 87 ? -7.261 6.841 -12.151 1.00 98.38 87 ASN A N 1
ATOM 686 C CA . ASN A 1 87 ? -7.498 7.510 -10.864 1.00 98.38 87 ASN A CA 1
ATOM 687 C C . ASN A 1 87 ? -8.629 6.872 -10.042 1.00 98.38 87 ASN A C 1
ATOM 689 O O . ASN A 1 87 ? -8.669 7.039 -8.833 1.00 98.38 87 ASN A O 1
ATOM 693 N N . ALA A 1 88 ? -9.593 6.209 -10.679 1.00 97.94 88 ALA A N 1
ATOM 694 C CA . ALA A 1 88 ? -10.720 5.594 -9.982 1.00 97.94 88 ALA A CA 1
ATOM 695 C C . ALA A 1 88 ? -10.447 4.142 -9.554 1.00 97.94 88 ALA A C 1
ATOM 697 O O . ALA A 1 88 ? -11.287 3.552 -8.871 1.00 97.94 88 ALA A O 1
ATOM 698 N N . LEU A 1 89 ? -9.320 3.539 -9.965 1.00 98.06 89 LEU A N 1
ATOM 699 C CA . LEU A 1 89 ? -9.057 2.111 -9.756 1.00 98.06 89 LEU A CA 1
ATOM 700 C C . LEU A 1 89 ? -9.149 1.729 -8.273 1.00 98.06 89 LEU A C 1
ATOM 702 O O . LEU A 1 89 ? -9.817 0.750 -7.946 1.00 98.06 89 LEU A O 1
ATOM 706 N N . ASN A 1 90 ? -8.503 2.495 -7.393 1.00 97.88 90 ASN A N 1
ATOM 707 C CA . ASN A 1 90 ? -8.343 2.136 -5.984 1.00 97.88 90 ASN A CA 1
ATOM 708 C C . ASN A 1 90 ? -9.669 2.135 -5.227 1.00 97.88 90 ASN A C 1
ATOM 710 O O . ASN A 1 90 ? -9.915 1.196 -4.479 1.00 97.88 90 ASN A O 1
ATOM 714 N N . GLY A 1 91 ? -10.560 3.096 -5.494 1.00 97.31 91 GLY A N 1
ATOM 715 C CA . GLY A 1 91 ? -11.909 3.104 -4.920 1.00 97.31 91 GLY A CA 1
ATOM 716 C C . GLY A 1 91 ? -12.702 1.837 -5.237 1.00 97.31 91 GLY A C 1
ATOM 717 O O . GLY A 1 91 ? -13.388 1.288 -4.381 1.00 97.31 91 GLY A O 1
ATOM 718 N N . HIS A 1 92 ? -12.558 1.325 -6.456 1.00 97.44 92 HIS A N 1
ATOM 719 C CA . HIS A 1 92 ? -13.225 0.098 -6.875 1.00 97.44 92 HIS A CA 1
ATOM 720 C C . HIS A 1 92 ? -12.536 -1.167 -6.386 1.00 97.44 92 HIS A C 1
ATOM 722 O O . HIS A 1 92 ? -13.199 -2.153 -6.088 1.00 97.44 92 HIS A O 1
ATOM 728 N N . PHE A 1 93 ? -11.208 -1.152 -6.350 1.00 97.25 93 PHE A N 1
ATOM 729 C CA . PHE A 1 93 ? -10.439 -2.282 -5.868 1.00 97.25 93 PHE A CA 1
ATOM 730 C C . PHE A 1 93 ? -10.656 -2.478 -4.368 1.00 97.25 93 PHE A C 1
ATOM 732 O O . PHE A 1 93 ? -10.927 -3.598 -3.960 1.00 97.25 93 PHE A O 1
ATOM 739 N N . ALA A 1 94 ? -10.623 -1.398 -3.579 1.00 96.25 94 ALA A N 1
ATOM 740 C CA . ALA A 1 94 ? -10.892 -1.405 -2.143 1.00 96.25 94 ALA A CA 1
ATOM 741 C C . ALA A 1 94 ? -12.278 -1.976 -1.813 1.00 96.25 94 ALA A C 1
ATOM 743 O O . ALA A 1 94 ? -12.380 -2.832 -0.943 1.00 96.25 94 ALA A O 1
ATOM 744 N N . GLU A 1 95 ? -13.315 -1.569 -2.555 1.00 93.81 95 GLU A N 1
ATOM 745 C CA . GLU A 1 95 ? -14.675 -2.109 -2.419 1.00 93.81 95 GLU A CA 1
ATOM 746 C C . GLU A 1 95 ? -14.735 -3.615 -2.730 1.00 93.81 95 GLU A C 1
ATOM 748 O O . GLU A 1 95 ? -15.356 -4.369 -1.987 1.00 93.81 95 GLU A O 1
ATOM 753 N N . GLU A 1 96 ? -14.064 -4.070 -3.795 1.00 93.12 96 GLU A N 1
ATOM 754 C CA . GLU A 1 96 ? -14.041 -5.486 -4.199 1.00 93.12 96 GLU A CA 1
ATOM 755 C C . GLU A 1 96 ? -13.349 -6.380 -3.156 1.00 93.12 96 GLU A C 1
ATOM 757 O O . GLU A 1 96 ? -13.779 -7.511 -2.936 1.00 93.12 96 GLU A O 1
ATOM 762 N N . VAL A 1 97 ? -12.274 -5.890 -2.526 1.00 92.19 97 VAL A N 1
ATOM 763 C CA . VAL A 1 97 ? -11.496 -6.660 -1.537 1.00 92.19 97 VAL A CA 1
ATOM 764 C C . VAL A 1 97 ? -11.873 -6.362 -0.084 1.00 92.19 97 VAL A C 1
ATOM 766 O O . VAL A 1 97 ? -11.306 -6.975 0.811 1.00 92.19 97 VAL A O 1
ATOM 769 N N . GLY A 1 98 ? -12.807 -5.440 0.161 1.00 92.25 98 GLY A N 1
ATOM 770 C CA . GLY A 1 98 ? -13.261 -5.074 1.506 1.00 92.25 98 GLY A CA 1
ATOM 771 C C . GLY A 1 98 ? -12.227 -4.329 2.358 1.00 92.25 98 GLY A C 1
ATOM 772 O O . GLY A 1 98 ? -12.329 -4.346 3.576 1.00 92.25 98 GLY A O 1
ATOM 773 N N . HIS A 1 99 ? -11.229 -3.678 1.755 1.00 95.62 99 HIS A N 1
ATOM 774 C CA . HIS A 1 99 ? -10.216 -2.937 2.515 1.00 95.62 99 HIS A CA 1
ATOM 775 C C . HIS A 1 99 ? -10.606 -1.472 2.716 1.00 95.62 99 HIS A C 1
ATOM 777 O O . HIS A 1 99 ? -11.174 -0.833 1.827 1.00 95.62 99 HIS A O 1
ATOM 783 N N . ALA A 1 100 ? -10.199 -0.903 3.850 1.00 96.50 100 ALA A N 1
ATOM 784 C CA . ALA A 1 100 ? -10.333 0.526 4.106 1.00 96.50 100 ALA A CA 1
ATOM 785 C C . ALA A 1 100 ? -9.556 1.366 3.079 1.00 96.50 100 ALA A C 1
ATOM 787 O O . ALA A 1 100 ? -8.501 0.954 2.584 1.00 96.50 100 ALA A O 1
ATOM 788 N N . LEU A 1 101 ? -10.069 2.562 2.783 1.00 97.50 101 LEU A N 1
ATOM 789 C CA . LEU A 1 101 ? -9.494 3.491 1.814 1.00 97.50 101 LEU A CA 1
ATOM 790 C C . LEU A 1 101 ? -9.344 4.889 2.421 1.00 97.50 101 LEU A C 1
ATOM 792 O O . LEU A 1 101 ? -10.325 5.494 2.853 1.00 97.50 101 LEU A O 1
ATOM 796 N N . TYR A 1 102 ? -8.126 5.422 2.378 1.00 97.94 102 TYR A N 1
ATOM 797 C CA . TYR A 1 102 ? -7.786 6.768 2.832 1.00 97.94 102 TYR A CA 1
ATOM 798 C C . TYR A 1 102 ? -7.274 7.614 1.673 1.00 97.94 102 TYR A C 1
ATOM 800 O O . TYR A 1 102 ? -6.357 7.207 0.969 1.00 97.94 102 TYR A O 1
ATOM 808 N N . GLU A 1 103 ? -7.826 8.812 1.495 1.00 97.31 103 GLU A N 1
ATOM 809 C CA . GLU A 1 103 ? -7.394 9.732 0.441 1.00 97.31 103 GLU A CA 1
ATOM 810 C C . GLU A 1 103 ? -6.244 10.614 0.945 1.00 97.31 103 GLU A C 1
ATOM 812 O O . GLU A 1 103 ? -6.462 11.556 1.711 1.00 97.31 103 GLU A O 1
ATOM 817 N N . LEU A 1 104 ? -5.017 10.345 0.495 1.00 97.31 104 LEU A N 1
ATOM 818 C CA . LEU A 1 104 ? -3.886 11.242 0.713 1.00 97.31 104 LEU A CA 1
ATOM 819 C C . LEU A 1 104 ? -4.134 12.536 -0.080 1.00 97.31 104 LEU A C 1
ATOM 821 O O . LEU A 1 104 ? -4.270 12.469 -1.304 1.00 97.31 104 LEU A O 1
ATOM 825 N N . PRO A 1 105 ? -4.141 13.724 0.556 1.00 97.31 105 PRO A N 1
ATOM 826 C CA . PRO A 1 105 ? -4.496 14.985 -0.099 1.00 97.31 105 PRO A CA 1
ATOM 827 C C . PRO A 1 105 ? -3.339 15.551 -0.945 1.00 97.31 105 PRO A C 1
ATOM 829 O O . PRO A 1 105 ? -2.922 16.697 -0.779 1.00 97.31 105 PRO A O 1
ATOM 832 N N . LEU A 1 106 ? -2.807 14.732 -1.853 1.00 97.62 106 LEU A N 1
ATOM 833 C CA . LEU A 1 106 ? -1.713 15.048 -2.761 1.00 97.62 106 LEU A CA 1
ATOM 834 C C . LEU A 1 106 ? -2.052 14.608 -4.186 1.00 97.62 106 LEU A C 1
ATOM 836 O O . LEU A 1 106 ? -2.598 13.532 -4.420 1.00 97.62 106 LEU A O 1
ATOM 840 N N . VAL A 1 107 ? -1.644 15.425 -5.152 1.00 98.00 107 VAL A N 1
ATOM 841 C CA . VAL A 1 107 ? -1.487 15.012 -6.546 1.00 98.00 107 VAL A CA 1
ATOM 842 C C . VAL A 1 107 ? -0.156 14.276 -6.669 1.00 98.00 107 VAL A C 1
ATOM 844 O O . VAL A 1 107 ? 0.886 14.832 -6.324 1.00 98.00 107 VAL A O 1
ATOM 847 N N . HIS A 1 108 ? -0.162 13.025 -7.124 1.00 95.88 108 HIS A N 1
ATOM 848 C CA . HIS A 1 108 ? 1.032 12.180 -7.071 1.00 95.88 108 HIS A CA 1
ATOM 849 C C . HIS A 1 108 ? 1.063 11.162 -8.225 1.00 95.88 108 HIS A C 1
ATOM 851 O O . HIS A 1 108 ? 0.046 10.592 -8.612 1.00 95.88 108 HIS A O 1
ATOM 857 N N . GLY A 1 109 ? 2.241 10.922 -8.806 1.00 94.31 109 GLY A N 1
ATOM 858 C CA . GLY A 1 109 ? 2.529 9.706 -9.580 1.00 94.31 109 GLY A CA 1
ATOM 859 C C . GLY A 1 109 ? 3.279 8.719 -8.694 1.00 94.31 109 GLY A C 1
ATOM 860 O O . GLY A 1 109 ? 4.420 8.993 -8.343 1.00 94.31 109 GLY A O 1
ATOM 861 N N . GLY A 1 110 ? 2.637 7.641 -8.253 1.00 91.56 110 GLY A N 1
ATOM 862 C CA . GLY A 1 110 ? 3.143 6.688 -7.254 1.00 91.56 110 GLY A CA 1
ATOM 863 C C . GLY A 1 110 ? 4.543 6.102 -7.494 1.00 91.56 110 GLY A C 1
ATOM 864 O O . GLY A 1 110 ? 5.201 5.755 -6.517 1.00 91.56 110 GLY A O 1
ATOM 865 N N . GLY A 1 111 ? 5.063 6.068 -8.730 1.00 96.44 111 GLY A N 1
ATOM 866 C CA . GLY A 1 111 ? 6.475 5.746 -8.988 1.00 96.44 111 GLY A CA 1
ATOM 867 C C . GLY A 1 111 ? 7.463 6.766 -8.408 1.00 96.44 111 GLY A C 1
ATOM 868 O O . GLY A 1 111 ? 8.619 6.441 -8.151 1.00 96.44 111 GLY A O 1
ATOM 869 N N . ASN A 1 112 ? 7.019 7.990 -8.111 1.00 98.06 112 ASN A N 1
ATOM 870 C CA . ASN A 1 112 ? 7.804 8.998 -7.403 1.00 98.06 112 ASN A CA 1
ATOM 871 C C . ASN A 1 112 ? 7.809 8.812 -5.874 1.00 98.06 112 ASN A C 1
ATOM 873 O O . ASN A 1 112 ? 7.748 9.786 -5.126 1.00 98.06 112 ASN A O 1
ATOM 877 N N . PHE A 1 113 ? 7.837 7.570 -5.400 1.00 96.69 113 PHE A N 1
ATOM 878 C CA . PHE A 1 113 ? 7.898 7.277 -3.978 1.00 96.69 113 PHE A CA 1
ATOM 879 C C . PHE A 1 113 ? 8.554 5.922 -3.695 1.00 96.69 113 PHE A C 1
ATOM 881 O O . PHE A 1 113 ? 8.253 4.917 -4.337 1.00 96.69 113 PHE A O 1
ATOM 888 N N . HIS A 1 114 ? 9.428 5.891 -2.691 1.00 95.62 114 HIS A N 1
ATOM 889 C CA . HIS A 1 114 ? 10.008 4.676 -2.125 1.00 95.62 114 HIS A CA 1
ATOM 890 C C . HIS A 1 114 ? 10.144 4.811 -0.606 1.00 95.62 114 HIS A C 1
ATOM 892 O O . HIS A 1 114 ? 10.408 5.895 -0.101 1.00 95.62 114 HIS A O 1
ATOM 898 N N . LEU A 1 115 ? 10.037 3.703 0.123 1.00 93.88 115 LEU A N 1
ATOM 899 C CA . LEU A 1 115 ? 10.215 3.649 1.576 1.00 93.88 115 LEU A CA 1
ATOM 900 C C . LEU A 1 115 ? 11.179 2.533 1.980 1.00 93.88 115 LEU A C 1
ATOM 902 O O . LEU A 1 115 ? 11.352 1.570 1.230 1.00 93.88 115 LEU A O 1
ATOM 906 N N . ASN A 1 116 ? 11.782 2.667 3.163 1.00 88.94 116 ASN A N 1
ATOM 907 C CA . ASN A 1 116 ? 12.468 1.561 3.831 1.00 88.94 116 ASN A CA 1
ATOM 908 C C . ASN A 1 116 ? 11.547 0.908 4.878 1.00 88.94 116 ASN A C 1
ATOM 910 O O . ASN A 1 116 ? 10.539 1.491 5.271 1.00 88.94 116 ASN A O 1
ATOM 914 N N . GLY A 1 117 ? 11.881 -0.305 5.325 1.00 78.69 117 GLY A N 1
ATOM 915 C CA . GLY A 1 117 ? 11.020 -1.071 6.233 1.00 78.69 117 GLY A CA 1
ATOM 916 C C . GLY A 1 117 ? 11.258 -0.868 7.734 1.00 78.69 117 GLY A C 1
ATOM 917 O O . GLY A 1 117 ? 10.470 -1.380 8.521 1.00 78.69 117 GLY A O 1
ATOM 918 N N . VAL A 1 118 ? 12.311 -0.152 8.165 1.00 73.19 118 VAL A N 1
ATOM 919 C CA . VAL A 1 118 ? 12.746 -0.162 9.588 1.00 73.19 118 VAL A CA 1
ATOM 920 C C . VAL A 1 118 ? 12.850 1.191 10.286 1.00 73.19 118 VAL A C 1
ATOM 922 O O . VAL A 1 118 ? 13.046 1.207 11.496 1.00 73.19 118 VAL A O 1
ATOM 925 N N . ASP A 1 119 ? 12.673 2.320 9.594 1.00 83.06 119 ASP A N 1
ATOM 926 C CA . ASP A 1 119 ? 12.897 3.641 10.212 1.00 83.06 119 ASP A CA 1
ATOM 927 C C . ASP A 1 119 ? 11.763 4.645 10.002 1.00 83.06 119 ASP A C 1
ATOM 929 O O . ASP A 1 119 ? 11.958 5.834 10.264 1.00 83.06 119 ASP A O 1
ATOM 933 N N . ALA A 1 120 ? 10.604 4.197 9.507 1.00 91.38 120 ALA A N 1
ATOM 934 C CA . ALA A 1 120 ? 9.515 5.095 9.130 1.00 91.38 120 ALA A CA 1
ATOM 935 C C . ALA A 1 120 ? 10.002 6.206 8.169 1.00 91.38 120 ALA A C 1
ATOM 937 O O . ALA A 1 120 ? 9.659 7.378 8.321 1.00 91.38 120 ALA A O 1
ATOM 938 N N . LYS A 1 121 ? 10.859 5.863 7.193 1.00 94.69 121 LYS A N 1
ATOM 939 C CA . LYS A 1 121 ? 11.418 6.819 6.225 1.00 94.69 121 LYS A CA 1
ATOM 940 C C . LYS A 1 121 ? 10.919 6.550 4.815 1.00 94.69 121 LYS A C 1
ATOM 942 O O . LYS A 1 121 ? 10.903 5.409 4.351 1.00 94.69 121 LYS A O 1
ATOM 947 N N . GLY A 1 122 ? 10.598 7.633 4.117 1.00 96.31 122 GLY A N 1
ATOM 948 C CA . GLY A 1 122 ? 10.292 7.624 2.690 1.00 96.31 122 GLY A CA 1
ATOM 949 C C . GLY A 1 122 ? 11.181 8.578 1.901 1.00 96.31 122 GLY A C 1
ATOM 950 O O . GLY A 1 122 ? 11.846 9.450 2.461 1.00 96.31 122 GLY A O 1
ATOM 951 N N . TRP A 1 123 ? 11.181 8.420 0.585 1.00 97.81 123 TRP A N 1
ATOM 952 C CA . TRP A 1 123 ? 11.874 9.270 -0.370 1.00 97.81 123 TRP A CA 1
ATOM 953 C C . TRP A 1 123 ? 10.984 9.519 -1.583 1.00 97.81 123 TRP A C 1
ATOM 955 O O . TRP A 1 123 ? 10.361 8.596 -2.106 1.00 97.81 123 TRP A O 1
ATOM 965 N N . ALA A 1 124 ? 10.976 10.761 -2.044 1.00 98.31 124 ALA A N 1
ATOM 966 C CA . ALA A 1 124 ? 10.352 11.208 -3.282 1.00 98.31 124 ALA A CA 1
ATOM 967 C C . ALA A 1 124 ? 11.251 12.273 -3.924 1.00 98.31 124 ALA A C 1
ATOM 969 O O . ALA A 1 124 ? 12.064 12.888 -3.232 1.00 98.31 124 ALA A O 1
ATOM 970 N N . THR A 1 125 ? 11.121 12.528 -5.224 1.00 98.50 125 THR A N 1
ATOM 971 C CA . THR A 1 125 ? 11.776 13.694 -5.838 1.00 98.50 125 THR A CA 1
ATOM 972 C C . THR A 1 125 ? 10.918 14.952 -5.692 1.00 98.50 125 THR A C 1
ATOM 974 O O . THR A 1 125 ? 9.711 14.870 -5.445 1.00 98.50 125 THR A O 1
ATOM 977 N N . GLU A 1 126 ? 11.517 16.119 -5.934 1.00 97.38 126 GLU A N 1
ATOM 978 C CA . GLU A 1 126 ? 10.874 17.443 -5.973 1.00 97.38 126 GLU A CA 1
ATOM 979 C C . GLU A 1 126 ? 9.679 17.542 -6.935 1.00 97.38 126 GLU A C 1
ATOM 981 O O . GLU A 1 126 ? 8.923 18.513 -6.875 1.00 97.38 126 GLU A O 1
ATOM 986 N N . LEU A 1 127 ? 9.452 16.541 -7.797 1.00 97.75 127 LEU A N 1
ATOM 987 C CA . LEU A 1 127 ? 8.225 16.442 -8.584 1.00 97.75 127 LEU A CA 1
ATOM 988 C C . LEU A 1 127 ? 6.977 16.549 -7.694 1.00 97.75 127 LEU A C 1
ATOM 990 O O . LEU A 1 127 ? 6.031 17.229 -8.086 1.00 97.75 127 LEU A O 1
ATOM 994 N N . ILE A 1 128 ? 6.989 15.967 -6.485 1.00 98.06 128 ILE A N 1
ATOM 995 C CA . ILE A 1 128 ? 5.842 16.070 -5.571 1.00 98.06 128 ILE A CA 1
ATOM 996 C C . ILE A 1 128 ? 5.543 17.528 -5.200 1.00 98.06 128 ILE A C 1
ATOM 998 O O . ILE A 1 128 ? 4.387 17.947 -5.221 1.00 98.06 128 ILE A O 1
ATOM 1002 N N . SER A 1 129 ? 6.576 18.328 -4.938 1.00 97.56 129 SER A N 1
ATOM 1003 C CA . SER A 1 129 ? 6.438 19.753 -4.629 1.00 97.56 129 SER A CA 1
ATOM 1004 C C . SER A 1 129 ? 5.973 20.548 -5.850 1.00 97.56 129 SER A C 1
ATOM 1006 O O . SER A 1 129 ? 5.127 21.435 -5.740 1.00 97.56 129 SER A O 1
ATOM 1008 N N . ASN A 1 130 ? 6.479 20.203 -7.036 1.00 96.50 130 ASN A N 1
ATOM 1009 C CA . ASN A 1 130 ? 6.137 20.873 -8.291 1.00 96.50 130 ASN A CA 1
ATOM 1010 C C . ASN A 1 130 ? 4.684 20.620 -8.734 1.00 96.50 130 ASN A C 1
ATOM 1012 O O . ASN A 1 130 ? 4.073 21.499 -9.346 1.00 96.50 130 ASN A O 1
ATOM 1016 N N . GLU A 1 131 ? 4.125 19.445 -8.434 1.00 97.19 131 GLU A N 1
ATOM 1017 C CA . GLU A 1 131 ? 2.753 19.066 -8.808 1.00 97.19 131 GLU A CA 1
ATOM 1018 C C . GLU A 1 131 ? 1.696 19.510 -7.778 1.00 97.19 131 GLU A C 1
ATOM 1020 O O . GLU A 1 131 ? 0.522 19.633 -8.128 1.00 97.19 131 GLU A O 1
ATOM 1025 N N . ASN A 1 132 ? 2.099 19.844 -6.547 1.00 97.81 132 ASN A N 1
ATOM 1026 C CA . ASN A 1 132 ? 1.208 20.278 -5.460 1.00 97.81 132 ASN A CA 1
ATOM 1027 C C . ASN A 1 132 ? 1.323 21.783 -5.176 1.00 97.81 132 ASN A C 1
ATOM 1029 O O . ASN A 1 132 ? 1.552 22.228 -4.050 1.00 97.81 132 ASN A O 1
ATOM 1033 N N . GLY A 1 133 ? 1.152 22.591 -6.226 1.00 94.38 133 GLY A N 1
ATOM 1034 C CA . GLY A 1 133 ? 1.239 24.047 -6.132 1.00 94.38 133 GLY A CA 1
ATOM 1035 C C . GLY A 1 133 ? 0.308 24.628 -5.060 1.00 94.38 133 GLY A C 1
ATOM 1036 O O . GLY A 1 133 ? -0.909 24.476 -5.131 1.00 94.38 133 GLY A O 1
ATOM 1037 N N . GLY A 1 134 ? 0.885 25.346 -4.094 1.00 93.94 134 GLY A N 1
ATOM 1038 C CA . GLY A 1 134 ? 0.153 25.951 -2.974 1.00 93.94 134 GLY A CA 1
ATOM 1039 C C . GLY A 1 134 ? 0.236 25.171 -1.660 1.00 93.94 134 GLY A C 1
ATOM 1040 O O . GLY A 1 134 ? -0.197 25.706 -0.644 1.00 93.94 134 GLY A O 1
ATOM 1041 N N . VAL A 1 135 ? 0.835 23.978 -1.667 1.00 97.31 135 VAL A N 1
ATOM 1042 C CA . VAL A 1 135 ? 1.156 23.185 -0.473 1.00 97.31 135 VAL A CA 1
ATOM 1043 C C . VAL A 1 135 ? 2.664 23.269 -0.227 1.00 97.31 135 VAL A C 1
ATOM 1045 O O . VAL A 1 135 ? 3.457 23.106 -1.153 1.00 97.31 135 VAL A O 1
ATOM 1048 N N . SER A 1 136 ? 3.092 23.571 0.999 1.00 97.81 136 SER A N 1
ATOM 1049 C CA . SER A 1 136 ? 4.521 23.609 1.331 1.00 97.81 136 SER A CA 1
ATOM 1050 C C . SER A 1 136 ? 5.102 22.206 1.518 1.00 97.81 136 SER A C 1
ATOM 1052 O O . SER A 1 136 ? 4.411 21.297 1.966 1.00 97.81 136 SER A O 1
ATOM 1054 N N . ASP A 1 137 ? 6.408 22.032 1.301 1.00 97.88 137 ASP A N 1
ATOM 1055 C CA . ASP A 1 137 ? 7.090 20.755 1.574 1.00 97.88 137 ASP A CA 1
ATOM 1056 C C . ASP A 1 137 ? 6.886 20.241 3.012 1.00 97.88 137 ASP A C 1
ATOM 1058 O O . ASP A 1 137 ? 6.949 19.039 3.263 1.00 97.88 137 ASP A O 1
ATOM 1062 N N . ALA A 1 138 ? 6.690 21.145 3.980 1.00 98.06 138 ALA A N 1
ATOM 1063 C CA . ALA A 1 138 ? 6.406 20.772 5.363 1.00 98.06 138 ALA A CA 1
ATOM 1064 C C . ALA A 1 138 ? 5.006 20.160 5.513 1.00 98.06 138 ALA A C 1
ATOM 1066 O O . ALA A 1 138 ? 4.861 19.167 6.218 1.00 98.06 138 ALA A O 1
ATOM 1067 N N . GLU A 1 139 ? 4.005 20.714 4.826 1.00 98.25 139 GLU A N 1
ATOM 1068 C CA . GLU A 1 139 ? 2.649 20.156 4.777 1.00 98.25 139 GLU A CA 1
ATOM 1069 C C . GLU A 1 139 ? 2.620 18.838 3.998 1.00 98.25 139 GLU A C 1
ATOM 1071 O O . GLU A 1 139 ? 2.044 17.872 4.485 1.00 98.25 139 GLU A O 1
ATOM 1076 N N . ILE A 1 140 ? 3.323 18.753 2.861 1.00 98.38 140 ILE A N 1
ATOM 1077 C CA . ILE A 1 140 ? 3.474 17.505 2.091 1.00 98.38 140 ILE A CA 1
ATOM 1078 C C . ILE A 1 140 ? 4.040 16.389 2.984 1.00 98.38 140 ILE A C 1
ATOM 1080 O O . ILE A 1 140 ? 3.489 15.290 3.036 1.00 98.38 140 ILE A O 1
ATOM 1084 N N . ARG A 1 141 ? 5.118 16.668 3.734 1.00 98.12 141 ARG A N 1
ATOM 1085 C CA . ARG A 1 141 ? 5.671 15.717 4.715 1.00 98.12 141 ARG A CA 1
ATOM 1086 C C . ARG A 1 141 ? 4.688 15.398 5.843 1.00 98.12 141 ARG A C 1
ATOM 1088 O O . ARG A 1 141 ? 4.638 14.251 6.268 1.00 98.12 141 ARG A O 1
ATOM 1095 N N . GLY A 1 142 ? 3.914 16.382 6.301 1.00 98.31 142 GLY A N 1
ATOM 1096 C CA . GLY A 1 142 ? 2.848 16.187 7.285 1.00 98.31 142 GLY A CA 1
ATOM 1097 C C . GLY A 1 142 ? 1.799 15.182 6.812 1.00 98.31 142 GLY A C 1
ATOM 1098 O O . GLY A 1 142 ? 1.474 14.263 7.549 1.00 98.31 142 GLY A O 1
ATOM 1099 N N . TYR A 1 143 ? 1.361 15.261 5.554 1.00 98.19 143 TYR A N 1
ATOM 1100 C CA . TYR A 1 143 ? 0.406 14.295 5.006 1.00 98.19 143 TYR A CA 1
ATOM 1101 C C . TYR A 1 143 ? 0.961 12.868 4.961 1.00 98.19 143 TYR A C 1
ATOM 1103 O O . TYR A 1 143 ? 0.266 11.934 5.347 1.00 98.19 143 TYR A O 1
ATOM 1111 N N . TRP A 1 144 ? 2.220 12.662 4.566 1.00 97.06 144 TRP A N 1
ATOM 1112 C CA . TRP A 1 144 ? 2.823 11.324 4.657 1.00 97.06 144 TRP A CA 1
ATOM 1113 C C . TRP A 1 144 ? 2.989 10.830 6.097 1.00 97.06 144 TRP A C 1
ATOM 1115 O O . TRP A 1 144 ? 2.850 9.632 6.354 1.00 97.06 144 TRP A O 1
ATOM 1125 N N . GLN A 1 145 ? 3.254 11.734 7.038 1.00 97.00 145 GLN A N 1
ATOM 1126 C CA . GLN A 1 145 ? 3.315 11.399 8.454 1.00 97.00 145 GLN A CA 1
ATOM 1127 C C . GLN A 1 145 ? 1.939 10.978 8.992 1.00 97.00 145 GLN A C 1
ATOM 1129 O O . GLN A 1 145 ? 1.857 9.974 9.691 1.00 97.00 145 GLN A O 1
ATOM 1134 N N . ASP A 1 146 ? 0.873 11.692 8.635 1.00 96.81 146 ASP A N 1
ATOM 1135 C CA . ASP A 1 146 ? -0.483 11.427 9.128 1.00 96.81 146 ASP A CA 1
ATOM 1136 C C . ASP A 1 146 ? -1.088 10.151 8.518 1.00 96.81 146 ASP A C 1
ATOM 1138 O O . ASP A 1 146 ? -1.733 9.381 9.220 1.00 96.81 146 ASP A O 1
ATOM 1142 N N . TYR A 1 147 ? -0.866 9.907 7.221 1.00 96.69 147 TYR A N 1
ATOM 1143 C CA . TYR A 1 147 ? -1.514 8.807 6.490 1.00 96.69 147 TYR A CA 1
ATOM 1144 C C . TYR A 1 147 ? -0.680 7.529 6.416 1.00 96.69 147 TYR A C 1
ATOM 1146 O O . TYR A 1 147 ? -1.224 6.455 6.182 1.00 96.69 147 TYR A O 1
ATOM 1154 N N . GLN A 1 148 ? 0.645 7.629 6.529 1.00 94.94 148 GLN A N 1
ATOM 1155 C CA . GLN A 1 148 ? 1.540 6.480 6.347 1.00 94.94 148 GLN A CA 1
ATOM 1156 C C . GLN A 1 148 ? 2.591 6.355 7.452 1.00 94.94 148 GLN A C 1
ATOM 1158 O O . GLN A 1 148 ? 3.382 5.416 7.417 1.00 94.94 148 GLN A O 1
ATOM 1163 N N . ASN A 1 149 ? 2.599 7.264 8.435 1.00 95.00 149 ASN A N 1
ATOM 1164 C CA . ASN A 1 149 ? 3.600 7.316 9.498 1.00 95.00 149 ASN A CA 1
ATOM 1165 C C . ASN A 1 149 ? 5.034 7.369 8.943 1.00 95.00 149 ASN A C 1
ATOM 1167 O O . ASN A 1 149 ? 5.908 6.638 9.400 1.00 95.00 149 ASN A O 1
ATOM 1171 N N . LEU A 1 150 ? 5.270 8.204 7.922 1.00 95.88 150 LEU A N 1
ATOM 1172 C CA . LEU A 1 150 ? 6.574 8.326 7.270 1.00 95.88 150 LEU A CA 1
ATOM 1173 C C . LEU A 1 150 ? 7.151 9.738 7.341 1.00 95.88 150 LEU A C 1
ATOM 1175 O O . LEU A 1 150 ? 6.532 10.717 6.927 1.00 95.88 150 LEU A O 1
ATOM 1179 N N . ASN A 1 151 ? 8.424 9.811 7.719 1.00 95.75 151 ASN A N 1
ATOM 1180 C CA . ASN A 1 151 ? 9.268 10.978 7.530 1.00 95.75 151 ASN A CA 1
ATOM 1181 C C . ASN A 1 151 ? 9.912 10.938 6.135 1.00 95.75 151 ASN A C 1
ATOM 1183 O O . ASN A 1 151 ? 10.885 10.214 5.896 1.00 95.75 151 ASN A O 1
ATOM 1187 N N . VAL A 1 152 ? 9.351 11.706 5.200 1.00 97.06 152 VAL A N 1
ATOM 1188 C CA . VAL A 1 152 ? 9.757 11.671 3.788 1.00 97.06 152 VAL A CA 1
ATOM 1189 C C . VAL A 1 152 ? 10.849 12.690 3.466 1.00 97.06 152 VAL A C 1
ATOM 1191 O O . VAL A 1 152 ? 10.711 13.887 3.710 1.00 97.06 152 VAL A O 1
ATOM 1194 N N . THR A 1 153 ? 11.927 12.222 2.840 1.00 97.19 153 THR A N 1
ATOM 1195 C CA . THR A 1 153 ? 12.964 13.059 2.228 1.00 97.19 153 THR A CA 1
ATOM 1196 C C . THR A 1 153 ? 12.562 13.425 0.800 1.00 97.19 153 THR A C 1
ATOM 1198 O O . THR A 1 153 ? 12.269 12.543 -0.002 1.00 97.19 153 THR A O 1
ATOM 1201 N N . ILE A 1 154 ? 12.585 14.719 0.470 1.00 97.94 154 ILE A N 1
ATOM 1202 C CA . ILE A 1 154 ? 12.371 15.209 -0.899 1.00 97.94 154 ILE A CA 1
ATOM 1203 C C . ILE A 1 154 ? 13.743 15.499 -1.515 1.00 97.94 154 ILE A C 1
ATOM 1205 O O . ILE A 1 154 ? 14.482 16.333 -0.992 1.00 97.94 154 ILE A O 1
ATOM 1209 N N . THR A 1 155 ? 14.104 14.777 -2.575 1.00 97.56 155 THR A N 1
ATOM 1210 C CA . THR A 1 155 ? 15.386 14.907 -3.288 1.00 97.56 155 THR A CA 1
ATOM 1211 C C . THR A 1 155 ? 15.234 15.743 -4.555 1.00 97.56 155 THR A C 1
ATOM 1213 O O . THR A 1 155 ? 14.126 15.924 -5.055 1.00 97.56 155 THR A O 1
ATOM 1216 N N . ASP A 1 156 ? 16.346 16.158 -5.156 1.00 97.94 156 ASP A N 1
ATOM 1217 C CA . ASP A 1 156 ? 16.329 16.707 -6.514 1.00 97.94 156 ASP A CA 1
ATOM 1218 C C . ASP A 1 156 ? 15.793 15.672 -7.520 1.00 97.94 156 ASP A C 1
ATOM 1220 O O . ASP A 1 156 ? 15.948 14.455 -7.341 1.00 97.94 156 ASP A O 1
ATOM 1224 N N . ALA A 1 157 ? 15.177 16.156 -8.598 1.00 97.31 157 ALA A N 1
ATOM 1225 C CA . ALA A 1 157 ? 14.730 15.336 -9.713 1.00 97.31 157 ALA A CA 1
ATOM 1226 C C . ALA A 1 157 ? 15.760 15.323 -10.847 1.00 97.31 157 ALA A C 1
ATOM 1228 O O . ALA A 1 157 ? 16.525 16.267 -11.058 1.00 97.31 157 ALA A O 1
ATOM 1229 N N . PHE A 1 158 ? 15.741 14.269 -11.664 1.00 97.38 158 PHE A N 1
ATOM 1230 C CA . PHE A 1 158 ? 16.494 14.296 -12.914 1.00 97.38 158 PHE A CA 1
ATOM 1231 C C . PHE A 1 158 ? 15.919 15.341 -13.879 1.00 97.38 158 PHE A C 1
ATOM 1233 O O . PHE A 1 158 ? 14.713 15.607 -13.868 1.00 97.38 158 PHE A O 1
ATOM 1240 N N . PRO A 1 159 ? 16.749 15.916 -14.769 1.00 96.12 159 PRO A N 1
ATOM 1241 C CA . PRO A 1 159 ? 16.238 16.699 -15.883 1.00 96.12 159 PRO A CA 1
ATOM 1242 C C . PRO A 1 159 ? 15.287 15.857 -16.743 1.00 96.12 159 PRO A C 1
ATOM 1244 O O . PRO A 1 159 ? 15.611 14.720 -17.087 1.00 96.12 159 PRO A O 1
ATOM 1247 N N . THR A 1 160 ? 14.179 16.445 -17.199 1.00 96.00 160 THR A N 1
ATOM 1248 C CA . THR A 1 160 ? 13.196 15.760 -18.068 1.00 96.00 160 THR A CA 1
ATOM 1249 C C . THR A 1 160 ? 13.763 15.295 -19.412 1.00 96.00 160 THR A C 1
ATOM 1251 O O . THR A 1 160 ? 13.174 14.454 -20.087 1.00 96.00 160 THR A O 1
ATOM 1254 N N . SER A 1 161 ? 14.923 15.825 -19.816 1.00 94.44 161 SER A N 1
ATOM 1255 C CA . SER A 1 161 ? 15.682 15.363 -20.981 1.00 94.44 161 SER A CA 1
ATOM 1256 C C . SER A 1 161 ? 16.428 14.045 -20.750 1.00 94.44 161 SER A C 1
ATOM 1258 O O . SER A 1 161 ? 16.794 13.387 -21.721 1.00 94.44 161 SER A O 1
ATOM 1260 N N . VAL A 1 162 ? 16.674 13.679 -19.490 1.00 95.69 162 VAL A N 1
ATOM 1261 C CA . VAL A 1 162 ? 17.283 12.409 -19.080 1.00 95.69 162 VAL A CA 1
ATOM 1262 C C . VAL A 1 162 ? 16.193 11.402 -18.755 1.00 95.69 162 VAL A C 1
ATOM 1264 O O . VAL A 1 162 ? 16.243 10.291 -19.274 1.00 95.69 162 VAL A O 1
ATOM 1267 N N . ASP A 1 163 ? 15.226 11.812 -17.934 1.00 95.75 163 ASP A N 1
ATOM 1268 C CA . ASP A 1 163 ? 14.110 11.000 -17.464 1.00 95.75 163 ASP A CA 1
ATOM 1269 C C . ASP A 1 163 ? 12.840 11.858 -17.409 1.00 95.75 163 ASP A C 1
ATOM 1271 O O . ASP A 1 163 ? 12.748 12.800 -16.624 1.00 95.75 163 ASP A O 1
ATOM 1275 N N . TYR A 1 164 ? 11.883 11.575 -18.294 1.00 94.75 164 TYR A N 1
ATOM 1276 C CA . TYR A 1 164 ? 10.701 12.422 -18.472 1.00 94.75 164 TYR A CA 1
ATOM 1277 C C . TYR A 1 164 ? 9.746 12.391 -17.273 1.00 94.75 164 TYR A C 1
ATOM 1279 O O . TYR A 1 164 ? 9.031 13.369 -17.055 1.00 94.75 164 TYR A O 1
ATOM 1287 N N . THR A 1 165 ? 9.703 11.286 -16.523 1.00 96.06 165 THR A N 1
ATOM 1288 C CA . THR A 1 165 ? 8.777 11.140 -15.395 1.00 96.06 165 THR A CA 1
ATOM 1289 C C . THR A 1 165 ? 9.278 11.875 -14.167 1.00 96.06 165 THR A C 1
ATOM 1291 O O . THR A 1 165 ? 8.451 12.340 -13.395 1.00 96.06 165 THR A O 1
ATOM 1294 N N . GLN A 1 166 ? 10.600 12.016 -14.009 1.00 97.38 166 GLN A N 1
ATOM 1295 C CA . GLN A 1 166 ? 11.247 12.538 -12.805 1.00 97.38 166 GLN A CA 1
ATOM 1296 C C . GLN A 1 166 ? 10.993 11.670 -11.562 1.00 97.38 166 GLN A C 1
ATOM 1298 O O . GLN A 1 166 ? 11.182 12.126 -10.434 1.00 97.38 166 GLN A O 1
ATOM 1303 N N . HIS A 1 167 ? 10.568 10.421 -11.757 1.00 98.44 167 HIS A N 1
ATOM 1304 C CA . HIS A 1 167 ? 10.229 9.515 -10.668 1.00 98.44 167 HIS A CA 1
ATOM 1305 C C . HIS A 1 167 ? 11.481 8.953 -9.987 1.00 98.44 167 HIS A C 1
ATOM 1307 O O . HIS A 1 167 ? 12.508 8.695 -10.621 1.00 98.44 167 HIS A O 1
ATOM 1313 N N . ILE A 1 168 ? 11.383 8.735 -8.676 1.00 98.50 168 ILE A N 1
ATOM 1314 C CA . ILE A 1 168 ? 12.462 8.151 -7.877 1.00 98.50 168 ILE A CA 1
ATOM 1315 C C . ILE A 1 168 ? 12.723 6.673 -8.208 1.00 98.50 168 ILE A C 1
ATOM 1317 O O . ILE A 1 168 ? 13.880 6.249 -8.244 1.00 98.50 168 ILE A O 1
ATOM 1321 N N . ASP A 1 169 ? 11.682 5.902 -8.538 1.00 98.25 169 ASP A N 1
ATOM 1322 C CA . ASP A 1 169 ? 11.789 4.478 -8.894 1.00 98.25 169 ASP A CA 1
ATOM 1323 C C . ASP A 1 169 ? 12.560 4.212 -10.198 1.00 98.25 169 ASP A C 1
ATOM 1325 O O . ASP A 1 169 ? 12.921 3.075 -10.522 1.00 98.25 169 ASP A O 1
ATOM 1329 N N . MET A 1 170 ? 12.843 5.263 -10.966 1.00 98.12 170 MET A N 1
ATOM 1330 C CA . MET A 1 170 ? 13.674 5.177 -12.157 1.00 98.12 170 MET A CA 1
ATOM 1331 C C . MET A 1 170 ? 15.161 5.079 -11.820 1.00 98.12 170 MET A C 1
ATOM 1333 O O . MET A 1 170 ? 15.935 4.657 -12.678 1.00 98.12 170 MET A O 1
ATOM 1337 N N . TRP A 1 171 ? 15.596 5.413 -10.603 1.00 98.31 171 TRP A N 1
ATOM 1338 C CA . TRP A 1 171 ? 17.023 5.430 -10.252 1.00 98.31 171 TRP A CA 1
ATOM 1339 C C . TRP A 1 171 ? 17.359 4.942 -8.840 1.00 98.31 171 TRP A C 1
ATOM 1341 O O . TRP A 1 171 ? 18.539 4.721 -8.556 1.00 98.31 171 TRP A O 1
ATOM 1351 N N . MET A 1 172 ? 16.365 4.711 -7.986 1.00 98.25 172 MET A N 1
ATOM 1352 C CA . MET A 1 172 ? 16.533 4.217 -6.621 1.00 98.25 172 MET A CA 1
ATOM 1353 C C . MET A 1 172 ? 15.518 3.114 -6.319 1.00 98.25 172 MET A C 1
ATOM 1355 O O . MET A 1 172 ? 14.366 3.213 -6.718 1.00 98.25 172 MET A O 1
ATOM 1359 N N . CYS A 1 173 ? 15.940 2.072 -5.600 1.00 97.56 173 CYS A N 1
ATOM 1360 C CA . CYS A 1 173 ? 15.058 1.012 -5.115 1.00 97.56 173 CYS A CA 1
ATOM 1361 C C . CYS A 1 173 ? 15.603 0.410 -3.811 1.00 97.56 173 CYS A C 1
ATOM 1363 O O . CYS A 1 173 ? 16.774 0.031 -3.742 1.00 97.56 173 CYS A O 1
ATOM 1365 N N . TRP A 1 174 ? 14.770 0.290 -2.776 1.00 97.06 174 TRP A N 1
ATOM 1366 C CA . TRP A 1 174 ? 15.151 -0.406 -1.544 1.00 97.06 174 TRP A CA 1
ATOM 1367 C C . TRP A 1 174 ? 15.094 -1.923 -1.750 1.00 97.06 174 TRP A C 1
ATOM 1369 O O . TRP A 1 174 ? 14.040 -2.488 -2.026 1.00 97.06 174 TRP A O 1
ATOM 1379 N N . ALA A 1 175 ? 16.248 -2.580 -1.624 1.00 96.06 175 ALA A N 1
ATOM 1380 C CA . ALA A 1 175 ? 16.404 -4.027 -1.775 1.00 96.06 175 ALA A CA 1
ATOM 1381 C C . ALA A 1 175 ? 16.099 -4.801 -0.483 1.00 96.06 175 ALA A C 1
ATOM 1383 O O . ALA A 1 175 ? 15.740 -5.978 -0.517 1.00 96.06 175 ALA A O 1
ATOM 1384 N N . SER A 1 176 ? 16.273 -4.132 0.654 1.00 93.56 176 SER A N 1
ATOM 1385 C CA . SER A 1 176 ? 15.908 -4.586 1.991 1.00 93.56 176 SER A CA 1
ATOM 1386 C C . SER A 1 176 ? 15.793 -3.373 2.913 1.00 93.56 176 SER A C 1
ATOM 1388 O O . SER A 1 176 ? 16.065 -2.244 2.505 1.00 93.56 176 SER A O 1
ATOM 1390 N N . ASP A 1 177 ? 15.488 -3.613 4.181 1.00 91.81 177 ASP A N 1
ATOM 1391 C CA . ASP A 1 177 ? 15.418 -2.594 5.232 1.00 91.81 177 ASP A CA 1
ATOM 1392 C C . ASP A 1 177 ? 16.682 -1.735 5.372 1.00 91.81 177 ASP A C 1
ATOM 1394 O O . ASP A 1 177 ? 16.624 -0.589 5.817 1.00 91.81 177 ASP A O 1
ATOM 1398 N N . THR A 1 178 ? 17.836 -2.283 4.984 1.00 93.38 178 THR A N 1
ATOM 1399 C CA . THR A 1 178 ? 19.145 -1.648 5.187 1.00 93.38 178 THR A CA 1
ATOM 1400 C C . THR A 1 178 ? 19.982 -1.528 3.920 1.00 93.38 178 THR A C 1
ATOM 1402 O O . THR A 1 178 ? 21.084 -0.980 3.975 1.00 93.38 178 THR A O 1
ATOM 1405 N N . THR A 1 179 ? 19.497 -2.032 2.781 1.00 97.12 179 THR A N 1
ATOM 1406 C CA . THR A 1 179 ? 20.230 -2.016 1.509 1.00 97.12 179 THR A CA 1
ATOM 1407 C C . THR A 1 179 ? 19.434 -1.294 0.434 1.00 97.12 179 THR A C 1
ATOM 1409 O O . THR A 1 179 ? 18.330 -1.706 0.086 1.00 97.12 179 THR A O 1
ATOM 1412 N N . CYS A 1 180 ? 20.023 -0.246 -0.133 1.00 98.06 180 CYS A N 1
ATOM 1413 C CA . CYS A 1 180 ? 19.451 0.530 -1.224 1.00 98.06 180 CYS A CA 1
ATOM 1414 C C . CYS A 1 180 ? 20.254 0.322 -2.513 1.00 98.06 180 CYS A C 1
ATOM 1416 O O . CYS A 1 180 ? 21.487 0.349 -2.511 1.00 98.06 180 CYS A O 1
ATOM 1418 N N . VAL A 1 181 ? 19.557 0.116 -3.623 1.00 98.69 181 VAL A N 1
ATOM 1419 C CA . VAL A 1 181 ? 20.121 0.062 -4.970 1.00 98.69 181 VAL A CA 1
ATOM 1420 C C . VAL A 1 181 ? 19.956 1.433 -5.612 1.00 98.69 181 VAL A C 1
ATOM 1422 O O . VAL A 1 181 ? 18.843 1.949 -5.690 1.00 98.69 181 VAL A O 1
ATOM 1425 N N . ILE A 1 182 ? 21.055 2.022 -6.084 1.00 98.75 182 ILE A N 1
ATOM 1426 C CA . ILE A 1 182 ? 21.065 3.359 -6.696 1.00 98.75 182 ILE A CA 1
ATOM 1427 C C . ILE A 1 182 ? 21.798 3.305 -8.033 1.00 98.75 182 ILE A C 1
ATOM 1429 O O . ILE A 1 182 ? 22.854 2.675 -8.154 1.00 98.75 182 ILE A O 1
ATOM 1433 N N . SER A 1 183 ? 21.238 3.969 -9.041 1.00 98.56 183 SER A N 1
ATOM 1434 C CA . SER A 1 183 ? 21.877 4.155 -10.343 1.00 98.56 183 SER A CA 1
ATOM 1435 C C . SER A 1 183 ? 23.246 4.826 -10.251 1.00 98.56 183 SER A C 1
ATOM 1437 O O . SER A 1 183 ? 23.503 5.652 -9.389 1.00 98.56 183 SER A O 1
ATOM 1439 N N . ASP A 1 184 ? 24.119 4.462 -11.177 1.00 98.06 184 ASP A N 1
ATOM 1440 C CA . ASP A 1 184 ? 25.475 4.956 -11.363 1.00 98.06 184 ASP A CA 1
ATOM 1441 C C . ASP A 1 184 ? 25.666 5.265 -12.846 1.00 98.06 184 ASP A C 1
ATOM 1443 O O . ASP A 1 184 ? 25.272 4.452 -13.688 1.00 98.06 184 ASP A O 1
ATOM 1447 N N . TRP A 1 185 ? 26.245 6.414 -13.198 1.00 97.50 185 TRP A N 1
ATOM 1448 C CA . TRP A 1 185 ? 26.243 6.903 -14.581 1.00 97.50 185 TRP A CA 1
ATOM 1449 C C . TRP A 1 185 ? 27.645 6.913 -15.210 1.00 97.50 185 TRP A C 1
ATOM 1451 O O . TRP A 1 185 ? 28.185 7.972 -15.543 1.00 97.50 185 TRP A O 1
ATOM 1461 N N . PRO A 1 186 ? 28.237 5.740 -15.516 1.00 93.81 186 PRO A N 1
ATOM 1462 C CA . PRO A 1 186 ? 29.635 5.637 -15.948 1.00 93.81 186 PRO A CA 1
ATOM 1463 C C . PRO A 1 186 ? 29.931 6.302 -17.303 1.00 93.81 186 PRO A C 1
ATOM 1465 O O . PRO A 1 186 ? 31.087 6.580 -17.617 1.00 93.81 186 PRO A O 1
ATOM 1468 N N . TYR A 1 187 ? 28.906 6.566 -18.122 1.00 92.62 187 TYR A N 1
ATOM 1469 C CA . TYR A 1 187 ? 29.034 7.272 -19.408 1.00 92.62 187 TYR A CA 1
ATOM 1470 C C . TYR A 1 187 ? 28.688 8.762 -19.328 1.00 92.62 187 TYR A C 1
ATOM 1472 O O . TYR A 1 187 ? 28.854 9.479 -20.316 1.00 92.62 187 TYR A O 1
ATOM 1480 N N . ASN A 1 188 ? 28.211 9.230 -18.175 1.00 92.00 188 ASN A N 1
ATOM 1481 C CA . ASN A 1 188 ? 27.782 10.603 -17.938 1.00 92.00 188 ASN A CA 1
ATOM 1482 C C . ASN A 1 188 ? 28.337 11.126 -16.600 1.00 92.00 188 ASN A C 1
ATOM 1484 O O . ASN A 1 188 ? 27.654 11.879 -15.911 1.00 92.00 188 ASN A O 1
ATOM 1488 N N . VAL A 1 189 ? 29.570 10.748 -16.246 1.00 95.81 189 VAL A N 1
ATOM 1489 C CA . VAL A 1 189 ? 30.203 11.146 -14.979 1.00 95.81 189 VAL A CA 1
ATOM 1490 C C . VAL A 1 189 ? 30.203 12.670 -14.817 1.00 95.81 189 VAL A C 1
ATOM 1492 O O . VAL A 1 189 ? 30.605 13.401 -15.728 1.00 95.81 189 VAL A O 1
ATOM 1495 N N . GLY A 1 190 ? 29.752 13.149 -13.661 1.00 96.19 190 GLY A N 1
ATOM 1496 C CA . GLY A 1 190 ? 29.626 14.565 -13.317 1.00 96.19 190 GLY A CA 1
ATOM 1497 C C . GLY A 1 190 ? 28.428 15.281 -13.947 1.00 96.19 190 GLY A C 1
ATOM 1498 O O . GLY A 1 190 ? 28.325 16.499 -13.814 1.00 96.19 190 GLY A O 1
ATOM 1499 N N . SER A 1 191 ? 27.537 14.567 -14.640 1.00 97.44 191 SER A N 1
ATOM 1500 C CA . SER A 1 191 ? 26.233 15.104 -15.053 1.00 97.44 191 SER A CA 1
ATOM 1501 C C . SER A 1 191 ? 25.305 15.328 -13.853 1.00 97.44 191 SER A C 1
ATOM 1503 O O . SER A 1 191 ? 25.561 14.822 -12.765 1.00 97.44 191 SER A O 1
ATOM 1505 N N . THR A 1 192 ? 24.209 16.068 -14.045 1.00 97.81 192 THR A N 1
ATOM 1506 C CA . THR A 1 192 ? 23.240 16.349 -12.972 1.00 97.81 192 THR A CA 1
ATOM 1507 C C . THR A 1 192 ? 22.695 15.066 -12.341 1.00 97.81 192 THR A C 1
ATOM 1509 O O . THR A 1 192 ? 22.729 14.926 -11.126 1.00 97.81 192 THR A O 1
ATOM 1512 N N . GLN A 1 193 ? 22.261 14.096 -13.148 1.00 97.62 193 GLN A N 1
ATOM 1513 C CA . GLN A 1 193 ? 21.727 12.827 -12.650 1.00 97.62 193 GLN A CA 1
ATOM 1514 C C . GLN A 1 193 ? 22.776 11.967 -11.926 1.00 97.62 193 GLN A C 1
ATOM 1516 O O . GLN A 1 193 ? 22.439 11.266 -10.976 1.00 97.62 193 GLN A O 1
ATOM 1521 N N . ASP A 1 194 ? 24.043 12.051 -12.343 1.00 98.31 194 ASP A N 1
ATOM 1522 C CA . ASP A 1 194 ? 25.159 11.365 -11.684 1.00 98.31 194 ASP A CA 1
ATOM 1523 C C . ASP A 1 194 ? 25.425 11.971 -10.302 1.00 98.31 194 ASP A C 1
ATOM 1525 O O . ASP A 1 194 ? 25.453 11.259 -9.305 1.00 98.31 194 ASP A O 1
ATOM 1529 N N . GLN A 1 195 ? 25.490 13.304 -10.222 1.00 98.44 195 GLN A N 1
ATOM 1530 C CA . GLN A 1 195 ? 25.678 14.030 -8.964 1.00 98.44 195 GLN A CA 1
ATOM 1531 C C . GLN A 1 195 ? 24.534 13.793 -7.971 1.00 98.44 195 GLN A C 1
ATOM 1533 O O . GLN A 1 195 ? 24.797 13.614 -6.783 1.00 98.44 195 GLN A O 1
ATOM 1538 N N . ILE A 1 196 ? 23.283 13.750 -8.448 1.00 98.50 196 ILE A N 1
ATOM 1539 C CA . ILE A 1 196 ? 22.119 13.413 -7.615 1.00 98.50 196 ILE A CA 1
ATOM 1540 C C . ILE A 1 196 ? 22.280 11.999 -7.047 1.00 98.50 196 ILE A C 1
ATOM 1542 O O . ILE A 1 196 ? 22.205 11.809 -5.833 1.00 98.50 196 ILE A O 1
ATOM 1546 N N . CYS A 1 197 ? 22.570 11.011 -7.901 1.00 98.69 197 CYS A N 1
ATOM 1547 C CA . CYS A 1 197 ? 22.767 9.631 -7.461 1.00 98.69 197 CYS A CA 1
ATOM 1548 C C . CYS A 1 197 ? 23.931 9.495 -6.470 1.00 98.69 197 CYS A C 1
ATOM 1550 O O . CYS A 1 197 ? 23.823 8.742 -5.502 1.00 98.69 197 CYS A O 1
ATOM 1552 N N . ASP A 1 198 ? 25.052 10.172 -6.711 1.00 98.56 198 ASP A N 1
ATOM 1553 C CA . ASP A 1 198 ? 26.240 10.141 -5.850 1.00 98.56 198 ASP A CA 1
ATOM 1554 C C . ASP A 1 198 ? 25.982 10.777 -4.487 1.00 98.56 198 ASP A C 1
ATOM 1556 O O . ASP A 1 198 ? 26.378 10.213 -3.463 1.00 98.56 198 ASP A O 1
ATOM 1560 N N . SER A 1 199 ? 25.281 11.915 -4.460 1.00 98.38 199 SER A N 1
ATOM 1561 C CA . SER A 1 199 ? 24.911 12.583 -3.213 1.00 98.38 199 SER A CA 1
ATOM 1562 C C . SER A 1 199 ? 24.025 11.680 -2.363 1.00 98.38 199 SER A C 1
ATOM 1564 O O . SER A 1 199 ? 24.365 11.407 -1.216 1.00 98.38 199 SER A O 1
ATOM 1566 N N . ILE A 1 200 ? 22.951 11.125 -2.939 1.00 98.31 200 ILE A N 1
ATOM 1567 C CA . ILE A 1 200 ? 22.030 10.250 -2.198 1.00 98.31 200 ILE A CA 1
ATOM 1568 C C . ILE A 1 200 ? 22.729 8.971 -1.729 1.00 98.31 200 ILE A C 1
ATOM 1570 O O . ILE A 1 200 ? 22.525 8.541 -0.594 1.00 98.31 200 ILE A O 1
ATOM 1574 N N . ALA A 1 201 ? 23.605 8.378 -2.546 1.00 98.56 201 ALA A N 1
ATOM 1575 C CA . ALA A 1 201 ? 24.407 7.235 -2.113 1.00 98.56 201 ALA A CA 1
ATOM 1576 C C . ALA A 1 201 ? 25.299 7.571 -0.912 1.00 98.56 201 ALA A C 1
ATOM 1578 O O . ALA A 1 201 ? 25.310 6.825 0.068 1.00 98.56 201 ALA A O 1
ATOM 1579 N N . SER A 1 202 ? 26.016 8.694 -0.972 1.00 98.56 202 SER A N 1
ATOM 1580 C CA . SER A 1 202 ? 26.876 9.165 0.115 1.00 98.56 202 SER A CA 1
ATOM 1581 C C . SER A 1 202 ? 26.076 9.467 1.387 1.00 98.56 202 SER A C 1
ATOM 1583 O O . SER A 1 202 ? 26.498 9.109 2.491 1.00 98.56 202 SER A O 1
ATOM 1585 N N . ASP A 1 203 ? 24.904 10.085 1.251 1.00 97.75 203 ASP A N 1
ATOM 1586 C CA . ASP A 1 203 ? 24.031 10.426 2.373 1.00 97.75 203 ASP A CA 1
ATOM 1587 C C . ASP A 1 203 ? 23.473 9.173 3.053 1.00 97.75 203 ASP A C 1
ATOM 1589 O O . ASP A 1 203 ? 23.487 9.078 4.283 1.00 97.75 203 ASP A O 1
ATOM 1593 N N . LEU A 1 204 ? 23.028 8.177 2.281 1.00 97.19 204 LEU A N 1
ATOM 1594 C CA . LEU A 1 204 ? 22.544 6.910 2.831 1.00 97.19 204 LEU A CA 1
ATOM 1595 C C . LEU A 1 204 ? 23.672 6.109 3.497 1.00 97.19 204 LEU A C 1
ATOM 1597 O O . LEU A 1 204 ? 23.475 5.572 4.586 1.00 97.19 204 LEU A O 1
ATOM 1601 N N . GLN A 1 205 ? 24.871 6.089 2.911 1.00 98.19 205 GLN A N 1
ATOM 1602 C CA . GLN A 1 205 ? 26.046 5.461 3.529 1.00 98.19 205 GLN A CA 1
ATOM 1603 C C . GLN A 1 205 ? 26.447 6.152 4.838 1.00 98.19 205 GLN A C 1
ATOM 1605 O O . GLN A 1 205 ? 26.777 5.480 5.815 1.00 98.19 205 GLN A O 1
ATOM 1610 N N . THR A 1 206 ? 26.369 7.484 4.893 1.00 98.00 206 THR A N 1
ATOM 1611 C CA . THR A 1 206 ? 26.634 8.263 6.115 1.00 98.00 206 THR A CA 1
ATOM 1612 C C . THR A 1 206 ? 25.607 7.960 7.208 1.00 98.00 206 THR A C 1
ATOM 1614 O O . THR A 1 206 ? 25.948 7.941 8.390 1.00 98.00 206 THR A O 1
ATOM 1617 N N . GLN A 1 207 ? 24.366 7.662 6.819 1.00 94.81 207 GLN A N 1
ATOM 1618 C CA . GLN A 1 207 ? 23.306 7.199 7.718 1.00 94.81 207 GLN A CA 1
ATOM 1619 C C . GLN A 1 207 ? 23.439 5.720 8.123 1.00 94.81 207 GLN A C 1
ATOM 1621 O O . GLN A 1 207 ? 22.665 5.254 8.953 1.00 94.81 207 GLN A O 1
ATOM 1626 N N . GLY A 1 208 ? 24.425 4.990 7.591 1.00 95.62 208 GLY A N 1
ATOM 1627 C CA . GLY A 1 208 ? 24.706 3.599 7.955 1.00 95.62 208 GLY A CA 1
ATOM 1628 C C . GLY A 1 208 ? 24.029 2.547 7.075 1.00 95.62 208 GLY A C 1
ATOM 1629 O O . GLY A 1 208 ? 24.153 1.358 7.367 1.00 95.62 208 GLY A O 1
ATOM 1630 N N . TYR A 1 209 ? 23.350 2.943 5.997 1.00 96.94 209 TYR A N 1
ATOM 1631 C CA . TYR A 1 209 ? 22.777 1.996 5.041 1.00 96.94 209 TYR A CA 1
ATOM 1632 C C . TYR A 1 209 ? 23.840 1.444 4.085 1.00 96.94 209 TYR A C 1
ATOM 1634 O O . TYR A 1 209 ? 24.826 2.102 3.742 1.00 96.94 209 TYR A O 1
ATOM 1642 N N . THR A 1 210 ? 23.608 0.229 3.598 1.00 97.75 210 THR A N 1
ATOM 1643 C CA . THR A 1 210 ? 24.379 -0.344 2.494 1.00 97.75 210 THR A CA 1
ATOM 1644 C C . THR A 1 210 ? 23.843 0.205 1.178 1.00 97.75 210 THR A C 1
ATOM 1646 O O . THR A 1 210 ? 22.641 0.173 0.931 1.00 97.75 210 THR A O 1
ATOM 1649 N N . VAL A 1 211 ? 24.732 0.679 0.306 1.00 98.62 211 VAL A N 1
ATOM 1650 C CA . VAL A 1 211 ? 24.359 1.126 -1.041 1.00 98.62 211 VAL A CA 1
ATOM 1651 C C . VAL A 1 211 ? 25.028 0.240 -2.081 1.00 98.62 211 VAL A C 1
ATOM 1653 O O . VAL A 1 211 ? 26.254 0.105 -2.096 1.00 98.62 211 VAL A O 1
ATOM 1656 N N . VAL A 1 212 ? 24.223 -0.337 -2.969 1.00 98.75 212 VAL A N 1
ATOM 1657 C CA . VAL A 1 212 ? 24.674 -1.085 -4.144 1.00 98.75 212 VAL A CA 1
ATOM 1658 C C . VAL A 1 212 ? 24.476 -0.218 -5.384 1.00 98.75 212 VAL A C 1
ATOM 1660 O O . VAL A 1 212 ? 23.380 0.263 -5.660 1.00 98.75 212 VAL A O 1
ATOM 1663 N N . ARG A 1 213 ? 25.555 -0.012 -6.140 1.00 98.56 213 ARG A N 1
ATOM 1664 C CA . ARG A 1 213 ? 25.559 0.827 -7.343 1.00 98.56 213 ARG A CA 1
ATOM 1665 C C . ARG A 1 213 ? 25.294 -0.010 -8.590 1.00 98.56 213 ARG A C 1
ATOM 1667 O O . ARG A 1 213 ? 25.948 -1.034 -8.792 1.00 98.56 213 ARG A O 1
ATOM 1674 N N . ILE A 1 214 ? 24.366 0.435 -9.434 1.00 98.06 214 ILE A N 1
ATOM 1675 C CA . ILE A 1 214 ? 23.991 -0.246 -10.683 1.00 98.06 214 ILE A CA 1
ATOM 1676 C C . ILE A 1 214 ? 24.144 0.680 -11.890 1.00 98.06 214 ILE A C 1
ATOM 1678 O O . ILE A 1 214 ? 23.790 1.848 -11.805 1.00 98.06 214 ILE A O 1
ATOM 1682 N N . PRO A 1 215 ? 24.641 0.195 -13.038 1.00 97.19 215 PRO A N 1
ATOM 1683 C CA . PRO A 1 215 ? 24.859 1.053 -14.198 1.00 97.19 215 PRO A CA 1
ATOM 1684 C C . PRO A 1 215 ? 23.532 1.613 -14.728 1.00 97.19 215 PRO A C 1
ATOM 1686 O O . PRO A 1 215 ? 22.561 0.878 -14.843 1.00 97.19 215 PRO A O 1
ATOM 1689 N N . ALA A 1 216 ? 23.510 2.876 -15.130 1.00 97.19 216 ALA A N 1
ATOM 1690 C CA . ALA A 1 216 ? 22.422 3.511 -15.864 1.00 97.19 216 ALA A CA 1
ATOM 1691 C C . ALA A 1 216 ? 22.967 4.189 -17.124 1.00 97.19 216 ALA A C 1
ATOM 1693 O O . ALA A 1 216 ? 24.149 4.545 -17.220 1.00 97.19 216 ALA A O 1
ATOM 1694 N N . ARG A 1 217 ? 22.112 4.335 -18.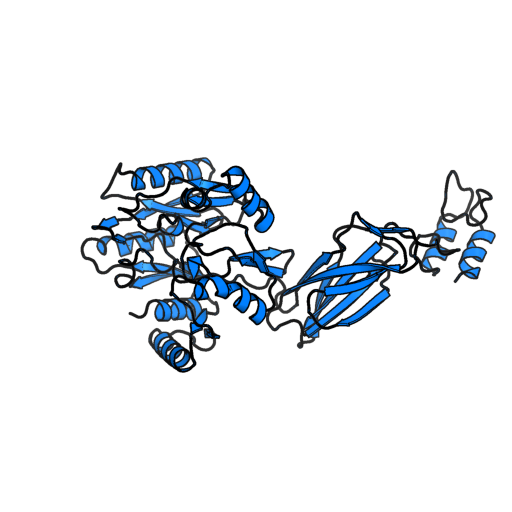139 1.00 96.00 217 ARG A N 1
ATOM 1695 C CA . ARG A 1 217 ? 22.487 4.996 -19.392 1.00 96.00 217 ARG A CA 1
ATOM 1696 C C . ARG A 1 217 ? 21.309 5.745 -19.990 1.00 96.00 217 ARG A C 1
ATOM 1698 O O . ARG A 1 217 ? 20.218 5.201 -20.094 1.00 96.00 217 ARG A O 1
ATOM 1705 N N . SER A 1 218 ? 21.559 6.952 -20.486 1.00 94.69 218 SER A N 1
ATOM 1706 C CA . SER A 1 218 ? 20.591 7.696 -21.293 1.00 94.69 218 SER A CA 1
ATOM 1707 C C . SER A 1 218 ? 21.061 7.755 -22.744 1.00 94.69 218 SER A C 1
ATOM 1709 O O . SER A 1 218 ? 22.239 8.000 -23.026 1.00 94.69 218 SER A O 1
ATOM 1711 N N . LEU A 1 219 ? 20.153 7.467 -23.677 1.00 94.75 219 LEU A N 1
ATOM 1712 C CA . LEU A 1 219 ? 20.376 7.567 -25.118 1.00 94.75 219 LEU A CA 1
ATOM 1713 C C . LEU A 1 219 ? 19.221 8.352 -25.740 1.00 94.75 219 LEU A C 1
ATOM 1715 O O . LEU A 1 219 ? 18.095 7.862 -25.811 1.00 94.75 219 LEU A O 1
ATOM 1719 N N . GLY A 1 220 ? 19.504 9.570 -26.206 1.00 90.81 220 GLY A N 1
ATOM 1720 C CA . GLY A 1 220 ? 18.443 10.497 -26.597 1.00 90.81 220 GLY A CA 1
ATOM 1721 C C . GLY A 1 220 ? 17.623 10.881 -25.368 1.00 90.81 220 GLY A C 1
ATOM 1722 O O . GLY A 1 220 ? 18.178 11.429 -24.427 1.00 90.81 220 GLY A O 1
ATOM 1723 N N . TRP A 1 221 ? 16.331 10.566 -25.385 1.00 90.50 221 TRP A N 1
ATOM 1724 C CA . TRP A 1 221 ? 15.395 10.761 -24.268 1.00 90.50 221 TRP A CA 1
ATOM 1725 C C . TRP A 1 221 ? 15.063 9.458 -23.523 1.00 90.50 221 TRP A C 1
ATOM 1727 O O . TRP A 1 221 ? 14.230 9.458 -22.625 1.00 90.50 221 TRP A O 1
ATOM 1737 N N . THR A 1 222 ? 15.663 8.325 -23.907 1.00 96.62 222 THR A N 1
ATOM 1738 C CA . THR A 1 222 ? 15.393 7.032 -23.266 1.00 96.62 222 THR A CA 1
ATOM 1739 C C . THR A 1 222 ? 16.366 6.783 -22.121 1.00 96.62 222 THR A C 1
ATOM 1741 O O . THR A 1 222 ? 17.572 6.649 -22.350 1.00 96.62 222 THR A O 1
ATOM 1744 N N . HIS A 1 223 ? 15.824 6.655 -20.911 1.00 97.44 223 HIS A N 1
ATOM 1745 C CA . HIS A 1 223 ? 16.541 6.245 -19.709 1.00 97.44 223 HIS A CA 1
ATOM 1746 C C . HIS A 1 223 ? 16.539 4.715 -19.572 1.00 97.44 223 HIS A C 1
ATOM 1748 O O . HIS A 1 223 ? 15.541 4.105 -19.201 1.00 97.44 223 HIS A O 1
ATOM 1754 N N . TYR A 1 224 ? 17.676 4.083 -19.856 1.00 98.19 224 TYR A N 1
ATOM 1755 C CA . TYR A 1 224 ? 17.892 2.664 -19.590 1.00 98.19 224 TYR A CA 1
ATOM 1756 C C . TYR A 1 224 ? 18.330 2.478 -18.140 1.00 98.19 224 TYR A C 1
ATOM 1758 O O . TYR A 1 224 ? 19.507 2.647 -17.806 1.00 98.19 224 TYR A O 1
ATOM 1766 N N . THR A 1 225 ? 17.364 2.123 -17.299 1.00 98.06 225 THR A N 1
ATOM 1767 C CA . THR A 1 225 ? 17.550 1.897 -15.865 1.00 98.06 225 THR A CA 1
ATOM 1768 C C . THR A 1 225 ? 17.518 0.412 -15.516 1.00 98.06 225 THR A C 1
ATOM 1770 O O . THR A 1 225 ? 16.764 -0.361 -16.107 1.00 98.06 225 THR A O 1
ATOM 1773 N N . TYR A 1 226 ? 18.321 0.004 -14.536 1.00 98.56 226 TYR A N 1
ATOM 1774 C CA . TYR A 1 226 ? 18.180 -1.294 -13.869 1.00 98.56 226 TYR A CA 1
ATOM 1775 C C . TYR A 1 226 ? 17.650 -1.155 -12.432 1.00 98.56 226 TYR A C 1
ATOM 1777 O O . TYR A 1 226 ? 17.495 -2.160 -11.740 1.00 98.56 226 TYR A O 1
ATOM 1785 N N . ALA A 1 227 ? 17.368 0.075 -11.980 1.00 98.12 227 ALA A N 1
ATOM 1786 C CA . ALA A 1 227 ? 16.791 0.356 -10.663 1.00 98.12 227 ALA A CA 1
ATOM 1787 C C . ALA A 1 227 ? 15.298 0.034 -10.637 1.00 98.12 227 ALA A C 1
ATOM 1789 O O . ALA A 1 227 ? 14.805 -0.445 -9.624 1.00 98.12 227 ALA A O 1
ATOM 1790 N N . ASN A 1 228 ? 14.624 0.210 -11.782 1.00 98.25 228 ASN A N 1
ATOM 1791 C CA . ASN A 1 228 ? 13.202 -0.063 -11.996 1.00 98.25 228 ASN A CA 1
ATOM 1792 C C . ASN A 1 228 ? 12.908 -1.580 -12.082 1.00 98.25 228 ASN A C 1
ATOM 1794 O O . ASN A 1 228 ? 12.374 -2.100 -13.066 1.00 98.25 228 ASN A O 1
ATOM 1798 N N . SER A 1 229 ? 13.355 -2.291 -11.051 1.00 98.31 229 SER A N 1
ATOM 1799 C CA . SER A 1 229 ? 13.251 -3.730 -10.835 1.00 98.31 229 SER A CA 1
ATOM 1800 C C . SER A 1 229 ? 12.119 -4.037 -9.857 1.00 98.31 229 SER A C 1
ATOM 1802 O O . SER A 1 229 ? 11.624 -3.156 -9.158 1.00 98.31 229 SER A O 1
ATOM 1804 N N . VAL A 1 230 ? 11.698 -5.298 -9.802 1.00 98.19 230 VAL A N 1
ATOM 1805 C CA . VAL A 1 230 ? 10.580 -5.732 -8.954 1.00 98.19 230 VAL A CA 1
ATOM 1806 C C . VAL A 1 230 ? 11.050 -6.819 -8.009 1.00 98.19 230 VAL A C 1
ATOM 1808 O O . VAL A 1 230 ? 11.539 -7.853 -8.452 1.00 98.19 230 VAL A O 1
ATOM 1811 N N . ILE A 1 231 ? 10.867 -6.605 -6.711 1.00 97.56 231 ILE A N 1
ATOM 1812 C CA . ILE A 1 231 ? 11.130 -7.607 -5.676 1.00 97.56 231 ILE A CA 1
ATOM 1813 C C . ILE A 1 231 ? 9.787 -8.182 -5.246 1.00 97.56 231 ILE A C 1
ATOM 1815 O O . ILE A 1 231 ? 8.906 -7.424 -4.859 1.00 97.56 231 ILE A O 1
ATOM 1819 N N . CYS A 1 232 ? 9.601 -9.494 -5.306 1.00 97.38 232 CYS A N 1
ATOM 1820 C CA . CYS A 1 232 ? 8.388 -10.151 -4.828 1.00 97.38 232 CYS A CA 1
ATOM 1821 C C . CYS A 1 232 ? 8.787 -11.403 -4.047 1.00 97.38 232 CYS A C 1
ATOM 1823 O O . CYS A 1 232 ? 9.232 -12.383 -4.641 1.00 97.38 232 CYS A O 1
ATOM 1825 N N . ASN A 1 233 ? 8.685 -11.334 -2.717 1.00 96.19 233 ASN A N 1
ATOM 1826 C CA . ASN A 1 233 ? 9.160 -12.352 -1.775 1.00 96.19 233 ASN A CA 1
ATOM 1827 C C . ASN A 1 233 ? 10.566 -12.872 -2.136 1.00 96.19 233 ASN A C 1
ATOM 1829 O O . ASN A 1 233 ? 11.551 -12.173 -1.899 1.00 96.19 233 ASN A O 1
ATOM 1833 N N . ASP A 1 234 ? 10.665 -14.063 -2.730 1.00 96.38 234 ASP A N 1
ATOM 1834 C CA . ASP A 1 234 ? 11.912 -14.788 -2.995 1.00 96.38 234 ASP A CA 1
ATOM 1835 C C . ASP A 1 234 ? 12.513 -14.520 -4.387 1.00 96.38 234 ASP A C 1
ATOM 1837 O O . ASP A 1 234 ? 13.565 -15.074 -4.724 1.00 96.38 234 ASP A O 1
ATOM 1841 N N . VAL A 1 235 ? 11.889 -13.664 -5.208 1.00 98.38 235 VAL A N 1
ATOM 1842 C CA . VAL A 1 235 ? 12.369 -13.330 -6.559 1.00 98.38 235 VAL A CA 1
ATOM 1843 C C . VAL A 1 235 ? 12.637 -11.834 -6.736 1.00 98.38 235 VAL A C 1
ATOM 1845 O O . VAL A 1 235 ? 11.883 -10.986 -6.260 1.00 98.38 235 VAL A O 1
ATOM 1848 N N . VAL A 1 236 ? 13.701 -11.512 -7.475 1.00 98.69 236 VAL A N 1
ATOM 1849 C CA . VAL A 1 236 ? 13.979 -10.170 -8.004 1.00 98.69 236 VAL A CA 1
ATOM 1850 C C . VAL A 1 236 ? 13.953 -10.225 -9.528 1.00 98.69 236 VAL A C 1
ATOM 1852 O O . VAL A 1 236 ? 14.729 -10.956 -10.147 1.00 98.69 236 VAL A O 1
ATOM 1855 N N . LEU A 1 237 ? 13.069 -9.442 -10.139 1.00 98.75 237 LEU A N 1
ATOM 1856 C CA . LEU A 1 237 ? 12.970 -9.266 -11.582 1.00 98.75 237 LEU A CA 1
ATOM 1857 C C . LEU A 1 237 ? 13.772 -8.028 -11.982 1.00 98.75 237 LEU A C 1
ATOM 1859 O O . LEU A 1 237 ? 13.417 -6.911 -11.608 1.00 98.75 237 LEU A O 1
ATOM 1863 N N . VAL A 1 238 ? 14.830 -8.224 -12.762 1.00 98.69 238 VAL A N 1
ATOM 1864 C CA . VAL A 1 238 ? 15.743 -7.164 -13.213 1.00 98.69 238 VAL A CA 1
ATOM 1865 C C . VAL A 1 238 ? 15.551 -6.936 -14.711 1.00 98.69 238 VAL A C 1
ATOM 1867 O O . VAL A 1 238 ? 15.499 -7.906 -15.472 1.00 98.69 238 VAL A O 1
ATOM 1870 N N . PRO A 1 239 ? 15.422 -5.693 -15.196 1.00 98.44 239 PRO A N 1
ATOM 1871 C CA . PRO A 1 239 ? 15.239 -5.474 -16.621 1.00 98.44 239 PRO A CA 1
ATOM 1872 C C . PRO A 1 239 ? 16.504 -5.859 -17.390 1.00 98.44 239 PRO A C 1
ATOM 1874 O O . PRO A 1 239 ? 17.623 -5.792 -16.887 1.00 98.44 239 PRO A O 1
ATOM 1877 N N . SER A 1 240 ? 16.332 -6.273 -18.638 1.00 98.50 240 SER A N 1
ATOM 1878 C CA . SER A 1 240 ? 17.434 -6.526 -19.561 1.00 98.50 240 SER A CA 1
ATOM 1879 C C . SER A 1 240 ? 17.152 -5.915 -20.921 1.00 98.50 240 SER A C 1
ATOM 1881 O O . SER A 1 240 ? 16.004 -5.837 -21.368 1.00 98.50 240 SER A O 1
ATOM 1883 N N . TYR A 1 241 ? 18.223 -5.490 -21.582 1.00 98.50 241 TYR A N 1
ATOM 1884 C CA . TYR A 1 241 ? 18.150 -4.722 -22.819 1.00 98.50 241 TYR A CA 1
ATOM 1885 C C . TYR A 1 241 ? 18.924 -5.401 -23.943 1.00 98.50 241 TYR A C 1
ATOM 1887 O O . TYR A 1 241 ? 19.962 -6.031 -23.723 1.00 98.50 241 TYR A O 1
ATOM 1895 N N . SER A 1 242 ? 18.409 -5.263 -25.161 1.00 98.06 242 SER A N 1
ATOM 1896 C CA . SER A 1 242 ? 19.019 -5.788 -26.388 1.00 98.06 242 SER A CA 1
ATOM 1897 C C . SER A 1 242 ? 19.765 -4.711 -27.177 1.00 98.06 242 SER A C 1
ATOM 1899 O O . SER A 1 242 ? 20.562 -5.040 -28.057 1.00 98.06 242 SER A O 1
ATOM 1901 N N . ASN A 1 243 ? 19.564 -3.431 -26.839 1.00 97.94 243 ASN A N 1
ATOM 1902 C CA . ASN A 1 243 ? 20.322 -2.318 -27.390 1.00 97.94 243 ASN A CA 1
ATOM 1903 C C . ASN A 1 243 ? 21.829 -2.553 -27.225 1.00 97.94 243 ASN A C 1
ATOM 1905 O O . ASN A 1 243 ? 22.322 -2.683 -26.106 1.00 97.94 243 ASN A O 1
ATOM 1909 N N . SER A 1 244 ? 22.585 -2.539 -28.325 1.00 97.25 244 SER A N 1
ATOM 1910 C CA . SER A 1 244 ? 24.018 -2.869 -28.326 1.00 97.25 244 SER A CA 1
ATOM 1911 C C . SER A 1 244 ? 24.884 -1.930 -27.481 1.00 97.25 244 SER A C 1
ATOM 1913 O O . SER A 1 244 ? 26.005 -2.278 -27.124 1.00 97.25 244 SER A O 1
ATOM 1915 N N . SER A 1 245 ? 24.388 -0.729 -27.181 1.00 96.12 245 SER A N 1
ATOM 1916 C CA . SER A 1 245 ? 25.059 0.234 -26.306 1.00 96.12 245 SER A CA 1
ATOM 1917 C C . SER A 1 245 ? 24.781 -0.032 -24.819 1.00 96.12 245 SER A C 1
ATOM 1919 O O . SER A 1 245 ? 25.483 0.483 -23.955 1.00 96.12 245 SER A O 1
ATOM 1921 N N . VAL A 1 246 ? 23.761 -0.820 -24.491 1.00 97.62 246 VAL A N 1
ATOM 1922 C CA . VAL A 1 246 ? 23.285 -1.015 -23.114 1.00 97.62 246 VAL A CA 1
ATOM 1923 C C . VAL A 1 246 ? 23.455 -2.464 -22.663 1.00 97.62 246 VAL A C 1
ATOM 1925 O O . VAL A 1 246 ? 23.803 -2.703 -21.510 1.00 97.62 246 VAL A O 1
ATOM 1928 N N . SER A 1 247 ? 23.284 -3.430 -23.567 1.00 97.88 247 SER A N 1
ATOM 1929 C CA . SER A 1 247 ? 23.210 -4.867 -23.274 1.00 97.88 247 SER A CA 1
ATOM 1930 C C . SER A 1 247 ? 24.443 -5.434 -22.566 1.00 97.88 247 SER A C 1
ATOM 1932 O O . SER A 1 247 ? 24.341 -6.421 -21.839 1.00 97.88 247 SER A O 1
ATOM 1934 N N . GLN A 1 248 ? 25.609 -4.801 -22.730 1.00 96.06 248 GLN A N 1
ATOM 1935 C CA . GLN A 1 248 ? 26.836 -5.148 -22.004 1.00 96.06 248 GLN A CA 1
ATOM 1936 C C . GLN A 1 248 ? 26.703 -4.996 -20.475 1.00 96.06 248 GLN A C 1
ATOM 1938 O O . GLN A 1 248 ? 27.448 -5.631 -19.734 1.00 96.06 248 GLN A O 1
ATOM 1943 N N . HIS A 1 249 ? 25.745 -4.192 -19.999 1.00 97.75 249 HIS A N 1
ATOM 1944 C CA . HIS A 1 249 ? 25.494 -3.954 -18.577 1.00 97.75 249 HIS A CA 1
ATOM 1945 C C . HIS A 1 249 ? 24.511 -4.948 -17.948 1.00 97.75 249 HIS A C 1
ATOM 1947 O O . HIS A 1 249 ? 24.442 -5.004 -16.724 1.00 97.75 249 HIS A O 1
ATOM 1953 N N . ASN A 1 250 ? 23.815 -5.781 -18.735 1.00 98.44 250 ASN A N 1
ATOM 1954 C CA . ASN A 1 250 ? 22.831 -6.736 -18.206 1.00 98.44 250 ASN A CA 1
ATOM 1955 C C . ASN A 1 250 ? 23.449 -7.660 -17.136 1.00 98.44 250 ASN A C 1
ATOM 1957 O O . ASN A 1 250 ? 22.889 -7.836 -16.059 1.00 98.44 250 ASN A O 1
ATOM 1961 N N . ALA A 1 251 ? 24.632 -8.225 -17.408 1.00 98.25 251 ALA A N 1
ATOM 1962 C CA . ALA A 1 251 ? 25.306 -9.126 -16.469 1.00 98.25 251 ALA A CA 1
ATOM 1963 C C . ALA A 1 251 ? 25.782 -8.404 -15.195 1.00 98.25 251 ALA A C 1
ATOM 1965 O O . ALA A 1 251 ? 25.716 -8.968 -14.105 1.00 98.25 251 ALA A O 1
ATOM 1966 N N . GLN A 1 252 ? 26.227 -7.150 -15.330 1.00 98.06 252 GLN A N 1
ATOM 1967 C CA . GLN A 1 252 ? 26.612 -6.310 -14.196 1.00 98.06 252 GLN A CA 1
ATOM 1968 C C . GLN A 1 252 ? 25.400 -6.002 -13.307 1.00 98.06 252 GLN A C 1
ATOM 1970 O O . GLN A 1 252 ? 25.506 -6.098 -12.088 1.00 98.06 252 GLN A O 1
ATOM 1975 N N . ALA A 1 253 ? 24.252 -5.678 -13.907 1.00 98.38 253 ALA A N 1
ATOM 1976 C CA . ALA A 1 253 ? 23.021 -5.395 -13.179 1.00 98.38 253 ALA A CA 1
ATOM 1977 C C . ALA A 1 253 ? 22.516 -6.614 -12.393 1.00 98.38 253 ALA A C 1
ATOM 1979 O O . ALA A 1 253 ? 22.178 -6.479 -11.221 1.00 98.38 253 ALA A O 1
ATOM 1980 N N . ILE A 1 254 ? 22.536 -7.809 -12.995 1.00 98.56 254 ILE A N 1
ATOM 1981 C CA . ILE A 1 254 ? 22.173 -9.056 -12.299 1.00 98.56 254 ILE A CA 1
ATOM 1982 C C . ILE A 1 254 ? 23.103 -9.320 -11.111 1.00 98.56 254 ILE A C 1
ATOM 1984 O O . ILE A 1 254 ? 22.628 -9.633 -10.024 1.00 98.56 254 ILE A O 1
ATOM 1988 N N . ALA A 1 255 ? 24.419 -9.164 -11.289 1.00 98.56 255 ALA A N 1
ATOM 1989 C CA . ALA A 1 255 ? 25.379 -9.379 -10.207 1.00 98.56 255 ALA A CA 1
ATOM 1990 C C . ALA A 1 255 ? 25.177 -8.397 -9.040 1.00 98.56 255 ALA A C 1
ATOM 1992 O O . ALA A 1 255 ? 25.248 -8.798 -7.881 1.00 98.56 255 ALA A O 1
ATOM 1993 N N . ALA A 1 256 ? 24.890 -7.129 -9.340 1.00 98.62 256 ALA A N 1
ATOM 1994 C CA . ALA A 1 256 ? 24.608 -6.116 -8.332 1.00 98.62 256 ALA A CA 1
ATOM 1995 C C . ALA A 1 256 ? 23.291 -6.393 -7.586 1.00 98.62 256 ALA A C 1
ATOM 1997 O O . ALA A 1 256 ? 23.264 -6.351 -6.360 1.00 98.62 256 ALA A O 1
ATOM 1998 N N . TRP A 1 257 ? 22.220 -6.773 -8.285 1.00 98.62 257 TRP A N 1
ATOM 1999 C CA . TRP A 1 257 ? 20.979 -7.187 -7.623 1.00 98.62 257 TRP A CA 1
ATOM 2000 C C . TRP A 1 257 ? 21.152 -8.452 -6.779 1.00 98.62 257 TRP A C 1
ATOM 2002 O O . TRP A 1 257 ? 20.605 -8.528 -5.683 1.00 98.62 257 TRP A O 1
ATOM 2012 N N . GLN A 1 258 ? 21.977 -9.405 -7.218 1.00 98.56 258 GLN A N 1
ATOM 2013 C CA . GLN A 1 258 ? 22.306 -10.581 -6.409 1.00 98.56 258 GLN A CA 1
ATOM 2014 C C . GLN A 1 258 ? 23.125 -10.215 -5.163 1.00 98.56 258 GLN A C 1
ATOM 2016 O O . GLN A 1 258 ? 22.970 -10.855 -4.129 1.00 98.56 258 GLN A O 1
ATOM 2021 N N . GLN A 1 259 ? 23.977 -9.187 -5.236 1.00 98.25 259 GLN A N 1
ATOM 2022 C CA . GLN A 1 259 ? 24.655 -8.636 -4.061 1.00 98.25 259 GLN A CA 1
ATOM 2023 C C . GLN A 1 259 ? 23.660 -7.968 -3.102 1.00 98.25 259 GLN A C 1
ATOM 2025 O O . GLN A 1 259 ? 23.802 -8.119 -1.891 1.00 98.25 259 GLN A O 1
ATOM 2030 N N . ALA A 1 260 ? 22.687 -7.222 -3.631 1.00 98.31 260 ALA A N 1
ATOM 2031 C CA . ALA A 1 260 ? 21.695 -6.508 -2.832 1.00 98.31 260 ALA A CA 1
ATOM 2032 C C . ALA A 1 260 ? 20.687 -7.453 -2.150 1.00 98.31 260 ALA A C 1
ATOM 2034 O O . ALA A 1 260 ? 20.264 -7.188 -1.027 1.00 98.31 260 ALA A O 1
ATOM 2035 N N . CYS A 1 261 ? 20.344 -8.566 -2.806 1.00 97.56 261 CYS A N 1
ATOM 2036 C CA . CYS A 1 261 ? 19.409 -9.584 -2.326 1.00 97.56 261 CYS A CA 1
ATOM 2037 C C . CYS A 1 261 ? 20.051 -10.988 -2.392 1.00 97.56 261 CYS A C 1
ATOM 2039 O O . CYS A 1 261 ? 19.707 -11.784 -3.271 1.00 97.56 261 CYS A O 1
ATOM 2041 N N . PRO A 1 262 ? 21.013 -11.315 -1.508 1.00 97.19 262 PRO A N 1
ATOM 2042 C CA . PRO A 1 262 ? 21.790 -12.557 -1.593 1.00 97.19 262 PRO A CA 1
ATOM 2043 C C . PRO A 1 262 ? 20.968 -13.833 -1.359 1.00 97.19 262 PRO A C 1
ATOM 2045 O O . PRO A 1 262 ? 21.392 -14.914 -1.762 1.00 97.19 262 PRO A O 1
ATOM 2048 N N . ASP A 1 263 ? 19.813 -13.714 -0.711 1.00 96.31 263 ASP A N 1
ATOM 2049 C CA . ASP A 1 263 ? 18.857 -14.777 -0.396 1.00 96.31 263 ASP A CA 1
ATOM 2050 C C . ASP A 1 263 ? 17.835 -15.036 -1.514 1.00 96.31 263 ASP A C 1
ATOM 2052 O O . ASP A 1 263 ? 17.171 -16.071 -1.503 1.00 96.31 263 ASP A O 1
ATOM 2056 N N . LYS A 1 264 ? 17.712 -14.121 -2.484 1.00 97.81 264 LYS A N 1
ATOM 2057 C CA . LYS A 1 264 ? 16.669 -14.163 -3.516 1.00 97.81 264 LYS A CA 1
ATOM 2058 C C . LYS A 1 264 ? 17.181 -14.708 -4.839 1.00 97.81 264 LYS A C 1
ATOM 2060 O O . LYS A 1 264 ? 18.354 -14.574 -5.197 1.00 97.81 264 LYS A O 1
ATOM 2065 N N . THR A 1 265 ? 16.256 -15.268 -5.611 1.00 98.44 265 THR A N 1
ATOM 2066 C CA . THR A 1 265 ? 16.498 -15.653 -7.001 1.00 98.44 265 THR A CA 1
ATOM 2067 C C . THR A 1 265 ? 16.400 -14.420 -7.894 1.00 98.44 265 THR A C 1
ATOM 2069 O O . THR A 1 265 ? 15.332 -13.828 -8.028 1.00 98.44 265 THR A O 1
ATOM 2072 N N . VAL A 1 266 ? 17.499 -14.038 -8.544 1.00 98.62 266 VAL A N 1
ATOM 2073 C CA . VAL A 1 266 ? 17.525 -12.893 -9.465 1.00 98.62 266 VAL A CA 1
ATOM 2074 C C . VAL A 1 266 ? 17.346 -13.369 -10.906 1.00 98.62 266 VAL A C 1
ATOM 2076 O O . VAL A 1 266 ? 18.126 -14.183 -11.404 1.00 98.62 266 VAL A O 1
ATOM 2079 N N . VAL A 1 267 ? 16.332 -12.850 -11.601 1.00 97.94 267 VAL A N 1
ATOM 2080 C CA . VAL A 1 267 ? 16.021 -13.199 -12.995 1.00 97.94 267 VAL A CA 1
ATOM 2081 C C . VAL A 1 267 ? 15.885 -11.955 -13.862 1.00 97.94 267 VAL A C 1
ATOM 2083 O O . VAL A 1 267 ? 15.336 -10.939 -13.447 1.00 97.94 267 VAL A O 1
ATOM 2086 N N . SER A 1 268 ? 16.377 -12.038 -15.096 1.00 97.94 268 SER A N 1
ATOM 2087 C CA . SER A 1 268 ? 16.242 -10.954 -16.066 1.00 97.94 268 SER A CA 1
ATOM 2088 C C . SER A 1 268 ? 14.934 -11.048 -16.849 1.00 97.94 268 SER A C 1
ATOM 2090 O O . SER A 1 268 ? 14.611 -12.134 -17.331 1.00 97.94 268 SER A O 1
ATOM 2092 N N . ILE A 1 269 ? 14.271 -9.919 -17.095 1.00 98.38 269 ILE A N 1
ATOM 2093 C CA . ILE A 1 269 ? 13.115 -9.815 -17.999 1.00 98.38 269 ILE A CA 1
ATOM 2094 C C . ILE A 1 269 ? 13.469 -8.899 -19.184 1.00 98.38 269 ILE A C 1
ATOM 2096 O O . ILE A 1 269 ? 13.980 -7.794 -18.968 1.00 98.38 269 ILE A O 1
ATOM 2100 N N . PRO A 1 270 ? 13.250 -9.303 -20.449 1.00 98.19 270 PRO A N 1
ATOM 2101 C CA . PRO A 1 270 ? 13.548 -8.457 -21.607 1.00 98.19 270 PRO A CA 1
ATOM 2102 C C . PRO A 1 270 ? 12.602 -7.252 -21.696 1.00 98.19 270 PRO A C 1
ATOM 2104 O O . PRO A 1 270 ? 11.417 -7.411 -21.984 1.00 98.19 270 PRO A O 1
ATOM 2107 N N . CYS A 1 271 ? 13.141 -6.045 -21.504 1.00 98.44 271 CYS A N 1
ATOM 2108 C CA . CYS A 1 271 ? 12.369 -4.805 -21.352 1.00 98.44 271 CYS A CA 1
ATOM 2109 C C . CYS A 1 271 ? 12.636 -3.751 -22.441 1.00 98.44 271 CYS A C 1
ATOM 2111 O O . CYS A 1 271 ? 12.185 -2.611 -22.338 1.00 98.44 271 CYS A O 1
ATOM 2113 N N . GLU A 1 272 ? 13.345 -4.116 -23.513 1.00 97.81 272 GLU A N 1
ATOM 2114 C CA . GLU A 1 272 ? 13.649 -3.199 -24.625 1.00 97.81 272 GLU A CA 1
ATOM 2115 C C . GLU A 1 272 ? 12.391 -2.538 -25.215 1.00 97.81 272 GLU A C 1
ATOM 2117 O O . GLU A 1 272 ? 12.424 -1.380 -25.617 1.00 97.81 272 GLU A O 1
ATOM 2122 N N . SER A 1 273 ? 11.267 -3.258 -25.263 1.00 97.06 273 SER A N 1
ATOM 2123 C CA . SER A 1 273 ? 10.037 -2.765 -25.887 1.00 97.06 273 SER A CA 1
ATOM 2124 C C . SER A 1 273 ? 9.305 -1.686 -25.089 1.00 97.06 273 SER A C 1
ATOM 2126 O O . SER A 1 273 ? 8.481 -0.997 -25.682 1.00 97.06 273 SER A O 1
ATOM 2128 N N . ILE A 1 274 ? 9.567 -1.545 -23.782 1.00 97.38 274 ILE A N 1
ATOM 2129 C CA . ILE A 1 274 ? 8.846 -0.601 -22.907 1.00 97.38 274 ILE A CA 1
ATOM 2130 C C . ILE A 1 274 ? 9.697 0.601 -22.486 1.00 97.38 274 ILE A C 1
ATOM 2132 O O . ILE A 1 274 ? 9.167 1.695 -22.330 1.00 97.38 274 ILE A O 1
ATOM 2136 N N . VAL A 1 275 ? 11.022 0.442 -22.387 1.00 97.25 275 VAL A N 1
ATOM 2137 C CA . VAL A 1 275 ? 11.923 1.472 -21.830 1.00 97.25 275 VAL A CA 1
ATOM 2138 C C . VAL A 1 275 ? 11.849 2.819 -22.561 1.00 97.25 275 VAL A C 1
ATOM 2140 O O . VAL A 1 275 ? 12.000 3.879 -21.955 1.00 97.25 275 VAL A O 1
ATOM 2143 N N . GLY A 1 276 ? 11.540 2.805 -23.863 1.00 96.44 276 GLY A N 1
ATOM 2144 C CA . GLY A 1 276 ? 11.328 4.015 -24.664 1.00 96.44 276 GLY A CA 1
ATOM 2145 C C . GLY A 1 276 ? 10.140 4.880 -24.221 1.00 96.44 276 GLY A C 1
ATOM 2146 O O . GLY A 1 276 ? 10.074 6.044 -24.608 1.00 96.44 276 GLY A O 1
ATOM 2147 N N . SER A 1 277 ? 9.232 4.338 -23.407 1.00 95.62 277 SER A N 1
ATOM 2148 C CA . SER A 1 277 ? 8.061 5.021 -22.846 1.00 95.62 277 SER A CA 1
ATOM 2149 C C . SER A 1 277 ? 8.319 5.662 -21.476 1.00 95.62 277 SER A C 1
ATOM 2151 O O . SER A 1 277 ? 7.361 6.075 -20.832 1.00 95.62 277 SER A O 1
ATOM 2153 N N . ALA A 1 278 ? 9.587 5.772 -21.056 1.00 93.56 278 ALA A N 1
ATOM 2154 C CA . ALA A 1 278 ? 10.004 6.332 -19.765 1.00 93.56 278 ALA A CA 1
ATOM 2155 C C . ALA A 1 278 ? 9.456 5.559 -18.546 1.00 93.56 278 ALA A C 1
ATOM 2157 O O . ALA A 1 278 ? 9.094 6.149 -17.537 1.00 93.56 278 ALA A O 1
ATOM 2158 N N . GLY A 1 279 ? 9.412 4.228 -18.653 1.00 94.50 279 GLY A N 1
ATOM 2159 C CA . GLY A 1 279 ? 9.048 3.318 -17.568 1.00 94.50 279 GLY A CA 1
ATOM 2160 C C . GLY A 1 279 ? 9.428 1.876 -17.906 1.00 94.50 279 GLY A C 1
ATOM 2161 O O . GLY A 1 279 ? 9.613 1.538 -19.080 1.00 94.50 279 GLY A O 1
ATOM 2162 N N . VAL A 1 280 ? 9.594 1.031 -16.884 1.00 96.00 280 VAL A N 1
ATOM 2163 C CA . VAL A 1 280 ? 9.988 -0.380 -17.049 1.00 96.00 280 VAL A CA 1
ATOM 2164 C C . VAL A 1 280 ? 9.060 -1.298 -16.241 1.00 96.00 280 VAL A C 1
ATOM 2166 O O . VAL A 1 280 ? 7.846 -1.164 -16.362 1.00 96.00 280 VAL A O 1
ATOM 2169 N N . MET A 1 281 ? 9.574 -2.266 -15.473 1.00 96.44 281 MET A N 1
ATOM 2170 C CA . MET A 1 281 ? 8.742 -3.266 -14.793 1.00 96.44 281 MET A CA 1
ATOM 2171 C C . MET A 1 281 ? 8.124 -2.742 -13.505 1.00 96.44 281 MET A C 1
ATOM 2173 O O . MET A 1 281 ? 6.962 -3.031 -13.223 1.00 96.44 281 MET A O 1
ATOM 2177 N N . HIS A 1 282 ? 8.885 -1.979 -12.717 1.00 97.94 282 HIS A N 1
ATOM 2178 C CA . HIS A 1 282 ? 8.365 -1.431 -11.469 1.00 97.94 282 HIS A CA 1
ATOM 2179 C C . HIS A 1 282 ? 7.184 -0.498 -11.739 1.00 97.94 282 HIS A C 1
ATOM 2181 O O . HIS A 1 282 ? 6.198 -0.571 -11.013 1.00 97.94 282 HIS A O 1
ATOM 2187 N N . CYS A 1 283 ? 7.231 0.257 -12.846 1.00 98.19 283 CYS A N 1
ATOM 2188 C CA . CYS A 1 283 ? 6.171 1.166 -13.285 1.00 98.19 283 CYS A CA 1
ATOM 2189 C C . CYS A 1 283 ? 4.838 0.474 -13.649 1.00 98.19 283 CYS A C 1
ATOM 2191 O O . CYS A 1 283 ? 3.803 1.135 -13.696 1.00 98.19 283 CYS A O 1
ATOM 2193 N N . ILE A 1 284 ? 4.839 -0.835 -13.923 1.00 97.75 284 ILE A N 1
ATOM 2194 C CA . ILE A 1 284 ? 3.654 -1.591 -14.379 1.00 97.75 284 ILE A CA 1
ATOM 2195 C C . ILE A 1 284 ? 3.202 -2.663 -13.380 1.00 97.75 284 ILE A C 1
ATOM 2197 O O . ILE A 1 284 ? 2.481 -3.591 -13.741 1.00 97.75 284 ILE A O 1
ATOM 2201 N N . CYS A 1 285 ? 3.627 -2.564 -12.121 1.00 97.12 285 CYS A N 1
ATOM 2202 C CA . CYS A 1 285 ? 3.183 -3.466 -11.063 1.00 97.12 285 CYS A CA 1
ATOM 2203 C C . CYS A 1 285 ? 2.968 -2.717 -9.751 1.00 97.12 285 CYS A C 1
ATOM 2205 O O . CYS A 1 285 ? 3.584 -1.679 -9.517 1.00 97.12 285 CYS A O 1
ATOM 2207 N N . MET A 1 286 ? 2.139 -3.289 -8.882 1.00 96.81 286 MET A N 1
ATOM 2208 C CA . MET A 1 286 ? 1.947 -2.862 -7.500 1.00 96.81 286 MET A CA 1
ATOM 2209 C C . MET A 1 286 ? 2.013 -4.071 -6.579 1.00 96.81 286 MET A C 1
ATOM 2211 O O . MET A 1 286 ? 1.667 -5.187 -6.970 1.00 96.81 286 MET A O 1
ATOM 2215 N N . HIS A 1 287 ? 2.489 -3.841 -5.361 1.00 95.56 287 HIS A N 1
ATOM 2216 C CA . HIS A 1 287 ? 2.608 -4.876 -4.344 1.00 95.56 287 HIS A CA 1
ATOM 2217 C C . HIS A 1 287 ? 1.372 -4.867 -3.460 1.00 95.56 287 HIS A C 1
ATOM 2219 O O . HIS A 1 287 ? 0.989 -3.820 -2.949 1.00 95.56 287 HIS A O 1
ATOM 2225 N N . ILE A 1 288 ? 0.801 -6.048 -3.250 1.00 95.94 288 ILE A N 1
ATOM 2226 C CA . ILE A 1 288 ? -0.212 -6.284 -2.226 1.00 95.94 288 ILE A CA 1
ATOM 2227 C C . ILE A 1 288 ? 0.495 -7.055 -1.111 1.00 95.94 288 ILE A C 1
ATOM 2229 O O . ILE A 1 288 ? 0.993 -8.156 -1.372 1.00 95.94 288 ILE A O 1
ATOM 2233 N N . PRO A 1 289 ? 0.624 -6.490 0.098 1.00 94.88 289 PRO A N 1
ATOM 2234 C CA . PRO A 1 289 ? 1.259 -7.194 1.191 1.00 94.88 289 PRO A CA 1
ATOM 2235 C C . PRO A 1 289 ? 0.353 -8.332 1.685 1.00 94.88 289 PRO A C 1
ATOM 2237 O O . PRO A 1 289 ? -0.862 -8.348 1.458 1.00 94.88 289 PRO A O 1
ATOM 2240 N N . ARG A 1 290 ? 0.969 -9.324 2.331 1.00 92.50 290 ARG A N 1
ATOM 2241 C CA . ARG A 1 290 ? 0.245 -10.464 2.906 1.00 92.50 290 ARG A CA 1
ATOM 2242 C C . ARG A 1 290 ? -0.715 -9.998 4.004 1.00 92.50 290 ARG A C 1
ATOM 2244 O O . ARG A 1 290 ? -0.401 -9.061 4.719 1.00 92.50 290 ARG A O 1
ATOM 2251 N N . HIS A 1 291 ? -1.827 -10.695 4.182 1.00 92.38 291 HIS A N 1
ATOM 2252 C CA . HIS A 1 291 ? -2.618 -10.583 5.409 1.00 92.38 291 HIS A CA 1
ATOM 2253 C C . HIS A 1 291 ? -1.768 -10.966 6.636 1.00 92.38 291 HIS A C 1
ATOM 2255 O O . HIS A 1 291 ? -0.914 -11.857 6.531 1.00 92.38 291 HIS A O 1
ATOM 2261 N N . LEU A 1 292 ? -1.965 -10.297 7.777 1.00 93.62 292 LEU A N 1
ATOM 2262 C CA . LEU A 1 292 ? -1.209 -10.571 9.010 1.00 93.62 292 LEU A CA 1
ATOM 2263 C C . LEU A 1 292 ? -1.883 -11.600 9.928 1.00 93.62 292 LEU A C 1
ATOM 2265 O O . LEU A 1 292 ? -1.163 -12.278 10.661 1.00 93.62 292 LEU A O 1
ATOM 2269 N N . GLY A 1 293 ? -3.202 -11.795 9.829 1.00 91.75 293 GLY A N 1
ATOM 2270 C CA . GLY A 1 293 ? -3.956 -12.738 10.671 1.00 91.75 293 GLY A CA 1
ATOM 2271 C C . GLY A 1 293 ? -3.794 -14.218 10.311 1.00 91.75 293 GLY A C 1
ATOM 2272 O O . GLY A 1 293 ? -4.207 -15.101 11.066 1.00 91.75 293 GLY A O 1
ATOM 2273 N N . GLY A 1 294 ? -3.147 -14.524 9.182 1.00 91.50 294 GLY A N 1
ATOM 2274 C CA . GLY A 1 294 ? -3.004 -15.897 8.701 1.00 91.50 294 GLY A CA 1
ATOM 2275 C C . GLY A 1 294 ? -4.339 -16.445 8.206 1.00 91.50 294 GLY A C 1
ATOM 2276 O O . GLY A 1 294 ? -4.840 -15.949 7.209 1.00 91.50 294 GLY A O 1
ATOM 2277 N N . GLU A 1 295 ? -4.862 -17.470 8.885 1.00 92.44 295 GLU A N 1
ATOM 2278 C CA . GLU A 1 295 ? -6.209 -18.021 8.642 1.00 92.44 295 GLU A CA 1
ATOM 2279 C C . GLU A 1 295 ? -7.283 -17.310 9.485 1.00 92.44 295 GLU A C 1
ATOM 2281 O O . GLU A 1 295 ? -8.462 -17.571 9.309 1.00 92.44 295 GLU A O 1
ATOM 2286 N N . ASN A 1 296 ? -6.896 -16.461 10.446 1.00 95.81 296 ASN A N 1
ATOM 2287 C CA . ASN A 1 296 ? -7.866 -15.705 11.233 1.00 95.81 296 ASN A CA 1
ATOM 2288 C C . ASN A 1 296 ? -8.124 -14.339 10.587 1.00 95.81 296 ASN A C 1
ATOM 2290 O O . ASN A 1 296 ? -7.159 -13.681 10.173 1.00 95.81 296 ASN A O 1
ATOM 2294 N N . PRO A 1 297 ? -9.369 -13.842 10.650 1.00 96.62 297 PRO A N 1
ATOM 2295 C CA . PRO A 1 297 ? -9.651 -12.433 10.440 1.00 96.62 297 PRO A CA 1
ATOM 2296 C C . PRO A 1 297 ? -8.820 -11.553 11.372 1.00 96.62 297 PRO A C 1
ATOM 2298 O O . PRO A 1 297 ? -8.572 -11.914 12.524 1.00 96.62 297 PRO A O 1
ATOM 2301 N N . THR A 1 298 ? -8.445 -10.369 10.907 1.00 97.31 298 THR A N 1
ATOM 2302 C CA . THR A 1 298 ? -8.013 -9.267 11.768 1.00 97.31 298 THR A CA 1
ATOM 2303 C C . THR A 1 298 ? -9.099 -8.206 11.797 1.00 97.31 298 THR A C 1
ATOM 2305 O O . THR A 1 298 ? -9.931 -8.092 10.894 1.00 97.31 298 THR A O 1
ATOM 2308 N N . VAL A 1 299 ? -9.128 -7.453 12.887 1.00 97.50 299 VAL A N 1
ATOM 2309 C CA . VAL A 1 299 ? -10.038 -6.332 13.079 1.00 97.50 299 VAL A CA 1
ATOM 2310 C C . VAL A 1 299 ? -9.268 -5.219 13.769 1.00 97.50 299 VAL A C 1
ATOM 2312 O O . VAL A 1 299 ? -8.333 -5.484 14.522 1.00 97.50 299 VAL A O 1
ATOM 2315 N N . TYR A 1 300 ? -9.626 -3.980 13.464 1.00 97.56 300 TYR A N 1
ATOM 2316 C CA . TYR A 1 300 ? -9.094 -2.807 14.135 1.00 97.56 300 TYR A CA 1
ATOM 2317 C C . TYR A 1 300 ? -10.233 -1.859 14.499 1.00 97.56 300 TYR A C 1
ATOM 2319 O O . TYR A 1 300 ? -10.975 -1.391 13.626 1.00 97.56 300 TYR A O 1
ATOM 2327 N N . LEU A 1 301 ? -10.390 -1.589 15.794 1.00 97.81 301 LEU A N 1
ATOM 2328 C CA . LEU A 1 301 ? -11.407 -0.694 16.326 1.00 97.81 301 LEU A CA 1
ATOM 2329 C C . LEU A 1 301 ? -10.928 0.759 16.237 1.00 97.81 301 LEU A C 1
ATOM 2331 O O . LEU A 1 301 ? -10.090 1.220 17.006 1.00 97.81 301 LEU A O 1
ATOM 2335 N N . GLN A 1 302 ? -11.534 1.533 15.341 1.00 96.44 302 GLN A N 1
ATOM 2336 C CA . GLN A 1 302 ? -11.177 2.941 15.149 1.00 96.44 302 GLN A CA 1
ATOM 2337 C C . GLN A 1 302 ? -11.849 3.860 16.171 1.00 96.44 302 GLN A C 1
ATOM 2339 O O . GLN A 1 302 ? -11.300 4.886 16.576 1.00 96.44 302 GLN A O 1
ATOM 2344 N N . SER A 1 303 ? -13.082 3.535 16.559 1.00 95.94 303 SER A N 1
ATOM 2345 C CA . SER A 1 303 ? -13.854 4.309 17.528 1.00 95.94 303 SER A CA 1
ATOM 2346 C C . SER A 1 303 ? -14.935 3.441 18.167 1.00 95.94 303 SER A C 1
ATOM 2348 O O . SER A 1 303 ? -15.577 2.681 17.445 1.00 95.94 303 SER A O 1
ATOM 2350 N N . PRO A 1 304 ? -15.233 3.618 19.465 1.00 96.06 304 PRO A N 1
ATOM 2351 C CA . PRO A 1 304 ? -14.533 4.487 20.412 1.00 96.06 304 PRO A CA 1
ATOM 2352 C C . PRO A 1 304 ? -13.178 3.900 20.828 1.00 96.06 304 PRO A C 1
ATOM 2354 O O . PRO A 1 304 ? -13.099 2.727 21.171 1.00 96.06 304 PRO A O 1
ATOM 2357 N N . ASN A 1 305 ? -12.134 4.737 20.844 1.00 92.62 305 ASN A N 1
ATOM 2358 C CA . ASN A 1 305 ? -10.759 4.310 21.139 1.00 92.62 305 ASN A CA 1
ATOM 2359 C C . ASN A 1 305 ? -10.149 5.021 22.373 1.00 92.62 305 ASN A C 1
ATOM 2361 O O . ASN A 1 305 ? -8.947 5.257 22.467 1.00 92.62 305 ASN A O 1
ATOM 2365 N N . GLY A 1 306 ? -11.012 5.411 23.320 1.00 90.38 306 GLY A N 1
ATOM 2366 C CA . GLY A 1 306 ? -10.634 5.987 24.614 1.00 90.38 306 GLY A CA 1
ATOM 2367 C C . GLY A 1 306 ? -10.619 7.518 24.708 1.00 90.38 306 GLY A C 1
ATOM 2368 O O . GLY A 1 306 ? -10.778 8.244 23.729 1.00 90.38 306 GLY A O 1
ATOM 2369 N N . GLY A 1 307 ? -10.470 8.026 25.938 1.00 89.06 307 GLY A N 1
ATOM 2370 C CA . GLY A 1 307 ? -10.272 9.450 26.255 1.00 89.06 307 GLY A CA 1
ATOM 2371 C C . GLY A 1 307 ? -11.511 10.349 26.141 1.00 89.06 307 GLY A C 1
ATOM 2372 O O . GLY A 1 307 ? -11.418 11.551 26.394 1.00 89.06 307 GLY A O 1
ATOM 2373 N N . VAL A 1 308 ? -12.664 9.786 25.780 1.00 94.31 308 VAL A N 1
ATOM 2374 C CA . VAL A 1 308 ? -13.936 10.506 25.628 1.00 94.31 308 VAL A CA 1
ATOM 2375 C C . VAL A 1 308 ? -14.840 10.244 26.834 1.00 94.31 308 VAL A C 1
ATOM 2377 O O . VAL A 1 308 ? -14.786 9.181 27.448 1.00 94.31 308 VAL A O 1
ATOM 2380 N N . VAL A 1 309 ? -15.678 11.222 27.174 1.00 96.25 309 VAL A N 1
ATOM 2381 C CA . VAL A 1 309 ? -16.768 11.062 28.143 1.00 96.25 309 VAL A CA 1
ATOM 2382 C C . VAL A 1 309 ? -18.089 11.089 27.383 1.00 96.25 309 VAL A C 1
ATOM 2384 O O . VAL A 1 309 ? -18.343 12.032 26.630 1.00 96.25 309 VAL A O 1
ATOM 2387 N N . TYR A 1 310 ? -18.912 10.064 27.574 1.00 96.69 310 TYR A N 1
ATOM 2388 C CA . TYR A 1 310 ? -20.237 9.939 26.980 1.00 96.69 310 TYR A CA 1
ATOM 2389 C C . TYR A 1 310 ? -21.341 10.183 28.006 1.00 96.69 310 TYR A C 1
ATOM 2391 O O . TYR A 1 310 ? -21.179 9.938 29.202 1.00 96.69 310 TYR A O 1
ATOM 2399 N N . GLU A 1 311 ? -22.488 10.642 27.516 1.00 96.19 311 GLU A N 1
ATOM 2400 C CA . GLU A 1 311 ? -23.705 10.780 28.313 1.00 96.19 311 GLU A CA 1
ATOM 2401 C C . GLU A 1 311 ? -24.678 9.628 28.002 1.00 96.19 311 GLU A C 1
ATOM 2403 O O . GLU A 1 311 ? -24.746 9.172 26.854 1.00 96.19 311 GLU A O 1
ATOM 2408 N N . PRO A 1 312 ? -25.476 9.163 28.976 1.00 93.12 312 PRO A N 1
ATOM 2409 C CA . PRO A 1 312 ? -26.513 8.164 28.734 1.00 93.12 312 PRO A CA 1
ATOM 2410 C C . PRO A 1 312 ? -27.464 8.542 27.595 1.00 93.12 312 PRO A C 1
ATOM 2412 O O . PRO A 1 312 ? -27.886 9.694 27.469 1.00 93.12 312 PRO A O 1
ATOM 2415 N N . ASN A 1 313 ? -27.876 7.550 26.802 1.00 91.50 313 ASN A N 1
ATOM 2416 C CA . ASN A 1 313 ? -28.731 7.699 25.615 1.00 91.50 313 ASN A CA 1
ATOM 2417 C C . ASN A 1 313 ? -28.121 8.549 24.488 1.00 91.50 313 ASN A C 1
ATOM 2419 O O . ASN A 1 313 ? -28.802 8.871 23.509 1.00 91.50 313 ASN A O 1
ATOM 2423 N N . GLN A 1 314 ? -26.844 8.925 24.593 1.00 96.56 314 GLN A N 1
ATOM 2424 C CA . GLN A 1 314 ? -26.116 9.461 23.457 1.00 96.56 314 GLN A CA 1
ATOM 2425 C C . GLN A 1 314 ? -26.005 8.381 22.377 1.00 96.56 314 GLN A C 1
ATOM 2427 O O . GLN A 1 314 ? -25.796 7.203 22.657 1.00 96.56 314 GLN A O 1
ATOM 2432 N N . THR A 1 315 ? -26.135 8.794 21.119 1.00 97.69 315 THR A N 1
ATOM 2433 C CA . THR A 1 315 ? -25.830 7.930 19.977 1.00 97.69 315 THR A CA 1
ATOM 2434 C C . THR A 1 315 ? -24.367 8.116 19.600 1.00 97.69 315 THR A C 1
ATOM 2436 O O . THR A 1 315 ? -23.962 9.231 19.259 1.00 97.69 315 THR A O 1
ATOM 2439 N N . VAL A 1 316 ? -23.583 7.046 19.676 1.00 97.50 316 VAL A N 1
ATOM 2440 C CA . VAL A 1 316 ? -22.144 7.042 19.392 1.00 97.50 316 VAL A CA 1
ATOM 2441 C C . VAL A 1 316 ? -21.867 6.065 18.247 1.00 97.50 316 VAL A C 1
ATOM 2443 O O . VAL A 1 316 ? -22.328 4.926 18.301 1.00 97.50 316 VAL A O 1
ATOM 2446 N N . PRO A 1 317 ? -21.142 6.482 17.196 1.00 97.62 317 PRO A N 1
ATOM 2447 C CA . PRO A 1 317 ? -20.714 5.563 16.154 1.00 97.62 317 PRO A CA 1
ATOM 2448 C C . PRO A 1 317 ? -19.574 4.670 16.659 1.00 97.62 317 PRO A C 1
ATOM 2450 O O . PRO A 1 317 ? -18.566 5.163 17.175 1.00 97.62 317 PRO A O 1
ATOM 2453 N N . ILE A 1 318 ? -19.741 3.365 16.473 1.00 98.06 318 ILE A N 1
ATOM 2454 C CA . ILE A 1 318 ? -18.672 2.376 16.561 1.00 98.06 318 ILE A CA 1
ATOM 2455 C C . ILE A 1 318 ? -18.189 2.136 15.134 1.00 98.06 318 ILE A C 1
ATOM 2457 O O . ILE A 1 318 ? -18.994 1.750 14.289 1.00 98.06 318 ILE A O 1
ATOM 2461 N N . ASN A 1 319 ? -16.910 2.397 14.874 1.00 97.69 319 ASN A N 1
ATOM 2462 C CA . ASN A 1 319 ? -16.293 2.218 13.562 1.00 97.69 319 ASN A CA 1
ATOM 2463 C C . ASN A 1 319 ? -15.135 1.237 13.683 1.00 97.69 319 ASN A C 1
ATOM 2465 O O . ASN A 1 319 ? -14.322 1.361 14.602 1.00 97.69 319 ASN A O 1
ATOM 2469 N N . TRP A 1 320 ? -15.040 0.310 12.742 1.00 97.75 320 TRP A N 1
ATOM 2470 C CA . TRP A 1 320 ? -13.956 -0.659 12.666 1.00 97.75 320 TRP A CA 1
ATOM 2471 C C . TRP A 1 320 ? -13.603 -0.923 11.209 1.00 97.75 320 TRP A C 1
ATOM 2473 O O . TRP A 1 320 ? -14.372 -0.617 10.297 1.00 97.75 320 TRP A O 1
ATOM 2483 N N . ILE A 1 321 ? -12.442 -1.528 11.013 1.00 97.38 321 ILE A N 1
ATOM 2484 C CA . ILE A 1 321 ? -12.066 -2.153 9.750 1.00 97.38 321 ILE A CA 1
ATOM 2485 C C . ILE A 1 321 ? -11.711 -3.608 10.028 1.00 97.38 321 ILE A C 1
ATOM 2487 O O . ILE A 1 321 ? -11.325 -3.952 11.147 1.00 97.38 321 ILE A O 1
ATOM 2491 N N . THR A 1 322 ? -11.855 -4.453 9.023 1.00 96.94 322 THR A N 1
ATOM 2492 C CA . THR A 1 322 ? -11.473 -5.861 9.076 1.00 96.94 322 THR A CA 1
ATOM 2493 C C . THR A 1 322 ? -10.574 -6.191 7.897 1.00 96.94 322 THR A C 1
ATOM 2495 O O . THR A 1 322 ? -10.494 -5.449 6.915 1.00 96.94 322 THR A O 1
ATOM 2498 N N . ASP A 1 323 ? -9.878 -7.310 8.002 1.00 95.81 323 ASP A N 1
ATOM 2499 C CA . ASP A 1 323 ? -9.130 -7.890 6.900 1.00 95.81 323 ASP A CA 1
ATOM 2500 C C . ASP A 1 323 ? -9.069 -9.406 7.080 1.00 95.81 323 ASP A C 1
ATOM 2502 O O . ASP A 1 323 ? -9.050 -9.913 8.202 1.00 95.81 323 ASP A O 1
ATOM 2506 N N . ASP A 1 324 ? -9.068 -10.140 5.975 1.00 93.81 324 ASP A N 1
ATOM 2507 C CA . ASP A 1 324 ? -9.034 -11.596 5.987 1.00 93.81 324 ASP A CA 1
ATOM 2508 C C . ASP A 1 324 ? -8.496 -12.167 4.664 1.00 93.81 324 ASP A C 1
ATOM 2510 O O . ASP A 1 324 ? -8.358 -11.460 3.657 1.00 93.81 324 ASP A O 1
ATOM 2514 N N . ASP A 1 325 ? -8.178 -13.463 4.638 1.00 86.88 325 ASP A N 1
ATOM 2515 C CA . ASP A 1 325 ? -7.786 -14.154 3.410 1.00 86.88 325 ASP A CA 1
ATOM 2516 C C . ASP A 1 325 ? -8.990 -14.629 2.569 1.00 86.88 325 ASP A C 1
ATOM 2518 O O . ASP A 1 325 ? -8.882 -14.639 1.336 1.00 86.88 325 ASP A O 1
ATOM 2522 N N . ASN A 1 326 ? -10.132 -14.951 3.200 1.00 83.56 326 ASN A N 1
ATOM 2523 C CA . ASN A 1 326 ? -11.344 -15.486 2.555 1.00 83.56 326 ASN A CA 1
ATOM 2524 C C . ASN A 1 326 ? -12.627 -14.662 2.803 1.00 83.56 326 ASN A C 1
ATOM 2526 O O . ASN A 1 326 ? -13.719 -15.098 2.423 1.00 83.56 326 ASN A O 1
ATOM 2530 N N . ALA A 1 327 ? -12.463 -13.440 3.313 1.00 87.88 327 ALA A N 1
ATOM 2531 C CA . ALA A 1 327 ? -13.486 -12.461 3.679 1.00 87.88 327 ALA A CA 1
ATOM 2532 C C . ALA A 1 327 ? -14.235 -12.751 4.990 1.00 87.88 327 ALA A C 1
ATOM 2534 O O . ALA A 1 327 ? -14.709 -13.855 5.270 1.00 87.88 327 ALA A O 1
ATOM 2535 N N . VAL A 1 328 ? -14.451 -11.678 5.750 1.00 93.12 328 VAL A N 1
ATOM 2536 C CA . VAL A 1 328 ? -15.222 -11.703 6.991 1.00 93.12 328 VAL A CA 1
ATOM 2537 C C . VAL A 1 328 ? -16.707 -11.886 6.691 1.00 93.12 328 VAL A C 1
ATOM 2539 O O . VAL A 1 328 ? -17.297 -11.233 5.830 1.00 93.12 328 VAL A O 1
ATOM 2542 N N . SER A 1 329 ? -17.335 -12.808 7.417 1.00 94.44 329 SER A N 1
ATOM 2543 C CA . SER A 1 329 ? -18.745 -13.149 7.236 1.00 94.44 329 SER A CA 1
ATOM 2544 C C . SER A 1 329 ? -19.677 -12.261 8.058 1.00 94.44 329 SER A C 1
ATOM 2546 O O . SER A 1 329 ? -20.765 -11.916 7.595 1.00 94.44 329 SER A O 1
ATOM 2548 N N . ASN A 1 330 ? -19.285 -11.938 9.293 1.00 95.94 330 ASN A N 1
ATOM 2549 C CA . ASN A 1 330 ? -20.045 -11.109 10.220 1.00 95.94 330 ASN A CA 1
ATOM 2550 C C . ASN A 1 330 ? -19.173 -10.645 11.396 1.00 95.94 330 ASN A C 1
ATOM 2552 O O . ASN A 1 330 ? -18.102 -11.206 11.646 1.00 95.94 330 ASN A O 1
ATOM 2556 N N . VAL A 1 331 ? -19.681 -9.661 12.142 1.00 97.81 331 VAL A N 1
ATOM 2557 C CA . VAL A 1 331 ? -19.050 -9.146 13.361 1.00 97.81 331 VAL A CA 1
ATOM 2558 C C . VAL A 1 331 ? -19.994 -9.179 14.566 1.00 97.81 331 VAL A C 1
ATOM 2560 O O . VAL A 1 331 ? -21.214 -9.006 14.448 1.00 97.81 331 VAL A O 1
ATOM 2563 N N . ASN A 1 332 ? -19.417 -9.363 15.749 1.00 98.19 332 ASN A N 1
ATOM 2564 C CA . ASN A 1 332 ? -20.067 -9.130 17.036 1.00 98.19 332 ASN A CA 1
ATOM 2565 C C . ASN A 1 332 ? -19.459 -7.890 17.691 1.00 98.19 332 ASN A C 1
ATOM 2567 O O . ASN A 1 332 ? -18.263 -7.644 17.549 1.00 98.19 332 ASN A O 1
ATOM 2571 N N . ILE A 1 333 ? -20.274 -7.137 18.426 1.00 98.50 333 ILE A N 1
ATOM 2572 C CA . ILE A 1 333 ? -19.827 -5.971 19.185 1.00 98.50 333 ILE A CA 1
ATOM 2573 C C . ILE A 1 333 ? -20.293 -6.125 20.624 1.00 98.50 333 ILE A C 1
ATOM 2575 O O . ILE A 1 333 ? -21.485 -6.329 20.879 1.00 98.50 333 ILE A O 1
ATOM 2579 N N . ASP A 1 334 ? -19.357 -5.965 21.549 1.00 98.31 334 ASP A N 1
ATOM 2580 C CA . ASP A 1 334 ? -19.599 -6.031 22.980 1.00 98.31 334 ASP A CA 1
ATOM 2581 C C . ASP A 1 334 ? -19.164 -4.736 23.677 1.00 98.31 334 ASP A C 1
ATOM 2583 O O . ASP A 1 334 ? -18.215 -4.066 23.268 1.00 98.31 334 ASP A O 1
ATOM 2587 N N . PHE A 1 335 ? -19.852 -4.412 24.768 1.00 97.00 335 PHE A N 1
ATOM 2588 C CA . PHE A 1 335 ? -19.543 -3.316 25.678 1.00 97.00 335 PHE A CA 1
ATOM 2589 C C . PHE A 1 335 ? -19.138 -3.864 27.046 1.00 97.00 335 PHE A C 1
ATOM 2591 O O . PHE A 1 335 ? -19.753 -4.798 27.556 1.00 97.00 335 PHE A O 1
ATOM 2598 N N . SER A 1 336 ? -18.133 -3.246 27.651 1.00 94.25 336 SER A N 1
ATOM 2599 C CA . SER A 1 336 ? -17.672 -3.535 29.003 1.00 94.25 336 SER A CA 1
ATOM 2600 C C . SER A 1 336 ? -17.673 -2.253 29.830 1.00 94.25 336 SER A C 1
ATOM 2602 O O . SER A 1 336 ? -17.138 -1.237 29.380 1.00 94.25 336 SER A O 1
ATOM 2604 N N . ALA A 1 337 ? -18.171 -2.325 31.063 1.00 90.44 337 ALA A N 1
ATOM 2605 C CA . ALA A 1 337 ? -18.084 -1.248 32.049 1.00 90.44 337 ALA A CA 1
ATOM 2606 C C . ALA A 1 337 ? -17.050 -1.509 33.170 1.00 90.44 337 ALA A C 1
ATOM 2608 O O . ALA A 1 337 ? -16.751 -0.572 33.904 1.00 90.44 337 ALA A O 1
ATOM 2609 N N . ASP A 1 338 ? -16.439 -2.703 33.244 1.00 80.75 338 ASP A N 1
ATOM 2610 C CA . ASP A 1 338 ? -15.389 -3.112 34.216 1.00 80.75 338 ASP A CA 1
ATOM 2611 C C . ASP A 1 338 ? -13.956 -3.084 33.651 1.00 80.75 338 ASP A C 1
ATOM 2613 O O . ASP A 1 338 ? -13.027 -3.650 34.232 1.00 80.75 338 ASP A O 1
ATOM 2617 N N . GLY A 1 339 ? -13.730 -2.469 32.494 1.00 87.44 339 GLY A N 1
ATOM 2618 C CA . GLY A 1 339 ? -12.415 -2.517 31.856 1.00 87.44 339 GLY A CA 1
ATOM 2619 C C . GLY A 1 339 ? -12.040 -3.888 31.278 1.00 87.44 339 GLY A C 1
ATOM 2620 O O . GLY A 1 339 ? -10.855 -4.191 31.149 1.00 87.44 339 GLY A O 1
ATOM 2621 N N . GLY A 1 340 ? -13.030 -4.693 30.887 1.00 89.69 340 GLY A N 1
ATOM 2622 C CA . GLY A 1 340 ? -12.882 -5.875 30.035 1.00 89.69 340 GLY A CA 1
ATOM 2623 C C . GLY A 1 340 ? -13.008 -7.206 30.772 1.00 89.69 340 GLY A C 1
ATOM 2624 O O . GLY A 1 340 ? -12.691 -8.251 30.195 1.00 89.69 340 GLY A O 1
ATOM 2625 N N . ILE A 1 341 ? -13.454 -7.188 32.030 1.00 83.75 341 ILE A N 1
ATOM 2626 C CA . ILE A 1 341 ? -13.677 -8.387 32.847 1.00 83.75 341 ILE A CA 1
ATOM 2627 C C . ILE A 1 341 ? -14.958 -9.092 32.389 1.00 83.75 341 ILE A C 1
ATOM 2629 O O . ILE A 1 341 ? -14.967 -10.318 32.238 1.00 83.75 341 ILE A O 1
ATOM 2633 N N . SER A 1 342 ? -16.022 -8.335 32.124 1.00 84.56 342 SER A N 1
ATOM 2634 C CA . SER A 1 342 ? -17.298 -8.828 31.623 1.00 84.56 342 SER A CA 1
ATOM 2635 C C . SER A 1 342 ? -17.780 -8.021 30.421 1.00 84.56 342 SER A C 1
ATOM 2637 O O . SER A 1 342 ? -17.457 -6.853 30.234 1.00 84.56 342 SER A O 1
ATOM 2639 N N . TRP A 1 343 ? -18.540 -8.691 29.554 1.00 92.38 343 TRP A N 1
ATOM 2640 C CA . TRP A 1 343 ? -18.924 -8.159 28.253 1.00 92.38 343 TRP A CA 1
ATOM 2641 C C . TRP A 1 343 ? -20.420 -8.341 28.028 1.00 92.38 343 TRP A C 1
ATOM 2643 O O . TRP A 1 343 ? -20.960 -9.445 28.135 1.00 92.38 343 TRP A O 1
ATOM 2653 N N . GLN A 1 344 ? -21.089 -7.237 27.717 1.00 92.94 344 GLN A N 1
ATOM 2654 C CA . GLN A 1 344 ? -22.496 -7.170 27.359 1.00 92.94 344 GLN A CA 1
ATOM 2655 C C . GLN A 1 344 ? -22.619 -7.029 25.844 1.00 92.94 344 GLN A C 1
ATOM 2657 O O . GLN A 1 344 ? -22.067 -6.100 25.257 1.00 92.94 344 GLN A O 1
ATOM 2662 N N . SER A 1 345 ? -23.379 -7.923 25.211 1.00 96.50 345 SER A N 1
ATOM 2663 C CA . SER A 1 345 ? -23.579 -7.860 23.763 1.00 96.50 345 SER A CA 1
ATOM 2664 C C . SER A 1 345 ? -24.353 -6.600 23.373 1.00 96.50 345 SER A C 1
ATOM 2666 O O . SER A 1 345 ? -25.477 -6.380 23.833 1.00 96.50 345 SER A O 1
ATOM 2668 N N . VAL A 1 346 ? -23.747 -5.790 22.505 1.00 96.81 346 VAL A N 1
ATOM 2669 C CA . VAL A 1 346 ? -24.379 -4.638 21.850 1.00 96.81 346 VAL A CA 1
ATOM 2670 C C . VAL A 1 346 ? -25.102 -5.107 20.591 1.00 96.81 346 VAL A C 1
ATOM 2672 O O . VAL A 1 346 ? -26.278 -4.800 20.388 1.00 96.81 346 VAL A O 1
ATOM 2675 N N . VAL A 1 347 ? -24.413 -5.889 19.760 1.00 96.81 347 VAL A N 1
ATOM 2676 C CA . VAL A 1 347 ? -24.979 -6.552 18.582 1.00 96.81 347 VAL A CA 1
ATOM 2677 C C . VAL A 1 347 ? -24.238 -7.860 18.316 1.00 96.81 347 VAL A C 1
ATOM 2679 O O . VAL A 1 347 ? -23.043 -7.975 18.579 1.00 96.81 347 VAL A O 1
ATOM 2682 N N . SER A 1 348 ? -24.947 -8.852 17.778 1.00 96.00 348 SER A N 1
ATOM 2683 C CA . SER A 1 348 ? -24.359 -10.121 17.351 1.00 96.00 348 SER A CA 1
ATOM 2684 C C . SER A 1 348 ? -24.771 -10.457 15.921 1.00 96.00 348 SER A C 1
ATOM 2686 O O . SER A 1 348 ? -25.935 -10.273 15.554 1.00 96.00 348 SER A O 1
ATOM 2688 N N . GLY A 1 349 ? -23.818 -10.945 15.125 1.00 92.81 349 GLY A N 1
ATOM 2689 C CA . GLY A 1 349 ? -24.028 -11.323 13.731 1.00 92.81 349 GLY A CA 1
ATOM 2690 C C . GLY A 1 349 ? -24.345 -10.141 12.815 1.00 92.81 349 GLY A C 1
ATOM 2691 O O . GLY A 1 349 ? -25.159 -10.287 11.902 1.00 92.81 349 GLY A O 1
ATOM 2692 N N . SER A 1 350 ? -23.764 -8.967 13.081 1.00 93.12 350 SER A N 1
ATOM 2693 C CA . SER A 1 350 ? -23.907 -7.802 12.202 1.00 93.12 350 SER A CA 1
ATOM 2694 C C . SER A 1 350 ? -23.155 -8.029 10.895 1.00 93.12 350 SER A C 1
ATOM 2696 O O . SER A 1 350 ? -22.142 -8.728 10.871 1.00 93.12 350 SER A O 1
ATOM 2698 N N . ALA A 1 351 ? -23.635 -7.416 9.814 1.00 93.56 351 ALA A N 1
ATOM 2699 C CA . ALA A 1 351 ? -22.845 -7.326 8.595 1.00 93.56 351 ALA A CA 1
ATOM 2700 C C . ALA A 1 351 ? -21.533 -6.585 8.884 1.00 93.56 351 ALA A C 1
ATOM 2702 O O . ALA A 1 351 ? -21.496 -5.697 9.738 1.00 93.56 351 ALA A O 1
ATOM 2703 N N . ASP A 1 352 ? -20.480 -6.965 8.170 1.00 93.56 352 ASP A N 1
ATOM 2704 C CA . ASP A 1 352 ? -19.206 -6.267 8.220 1.00 93.56 352 ASP A CA 1
ATOM 2705 C C . ASP A 1 352 ? -19.228 -5.064 7.267 1.00 93.56 352 ASP A C 1
ATOM 2707 O O . ASP A 1 352 ? -18.798 -5.135 6.118 1.00 93.56 352 ASP A O 1
ATOM 2711 N N . ASP A 1 353 ? -19.860 -3.980 7.717 1.00 93.12 353 ASP A N 1
ATOM 2712 C CA . ASP A 1 353 ? -19.995 -2.713 6.988 1.00 93.12 353 ASP A CA 1
ATOM 2713 C C . ASP A 1 353 ? -19.205 -1.562 7.640 1.00 93.12 353 ASP A C 1
ATOM 2715 O O . ASP A 1 353 ? -19.353 -0.401 7.251 1.00 93.12 353 ASP A O 1
ATOM 2719 N N . GLY A 1 354 ? -18.356 -1.891 8.622 1.00 95.38 354 GLY A N 1
ATOM 2720 C CA . GLY A 1 354 ? -17.465 -0.962 9.319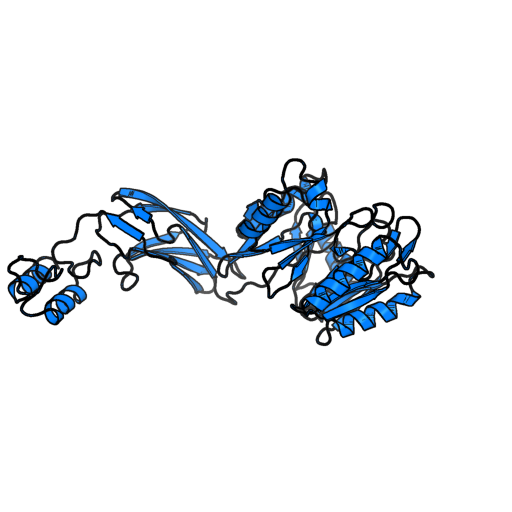 1.00 95.38 354 GLY A CA 1
ATOM 2721 C C . GLY A 1 354 ? -18.165 0.046 10.234 1.00 95.38 354 GLY A C 1
ATOM 2722 O O . GLY A 1 354 ? -17.512 0.979 10.707 1.00 95.38 354 GLY A O 1
ATOM 2723 N N . TYR A 1 355 ? -19.476 -0.087 10.472 1.00 96.88 355 TYR A N 1
ATOM 2724 C CA . TYR A 1 355 ? -20.251 0.901 11.218 1.00 96.88 355 TYR A CA 1
ATOM 2725 C C . TYR A 1 355 ? -21.379 0.303 12.068 1.00 96.88 355 TYR A C 1
ATOM 2727 O O . TYR A 1 355 ? -22.251 -0.423 11.598 1.00 96.88 355 TYR A O 1
ATOM 2735 N N . HIS A 1 356 ? -21.479 0.742 13.322 1.00 97.75 356 HIS A N 1
ATOM 2736 C CA . HIS A 1 356 ? -22.643 0.483 14.163 1.00 97.75 356 HIS A CA 1
ATOM 2737 C C . HIS A 1 356 ? -23.041 1.716 14.977 1.00 97.75 356 HIS A C 1
ATOM 2739 O O . HIS A 1 356 ? -22.221 2.366 15.620 1.00 97.75 356 HIS A O 1
ATOM 2745 N N . SER A 1 357 ? -24.337 2.032 14.996 1.00 97.50 357 SER A N 1
ATOM 2746 C CA . SER A 1 357 ? -24.883 3.135 15.793 1.00 97.50 357 SER A CA 1
ATOM 2747 C C . SER A 1 357 ? -25.235 2.658 17.205 1.00 97.50 357 SER A C 1
ATOM 2749 O O . SER A 1 357 ? -26.357 2.208 17.448 1.00 97.50 357 SER A O 1
ATOM 2751 N N . TRP A 1 358 ? -24.315 2.820 18.152 1.00 97.12 358 TRP A N 1
ATOM 2752 C CA . TRP A 1 358 ? -24.496 2.413 19.543 1.00 97.12 358 TRP A CA 1
ATOM 2753 C C . TRP A 1 358 ? -25.288 3.446 20.355 1.00 97.12 358 TRP A C 1
ATOM 2755 O O . TRP A 1 358 ? -25.015 4.647 20.305 1.00 97.12 358 TRP A O 1
ATOM 2765 N N . GLN A 1 359 ? -26.285 2.980 21.112 1.00 97.25 359 GLN A N 1
ATOM 2766 C CA . GLN A 1 359 ? -26.948 3.776 22.148 1.00 97.25 359 GLN A CA 1
ATOM 2767 C C . GLN A 1 359 ? -26.218 3.555 23.471 1.00 97.25 359 GLN A C 1
ATOM 2769 O O . GLN A 1 359 ? -26.246 2.448 24.007 1.00 97.25 359 GLN A O 1
ATOM 2774 N N . VAL A 1 360 ? -25.588 4.606 23.994 1.00 96.00 360 VAL A N 1
ATOM 2775 C CA . VAL A 1 360 ? -24.830 4.541 25.248 1.00 96.00 360 VAL A CA 1
ATOM 2776 C C . VAL A 1 360 ? -25.786 4.198 26.403 1.00 96.00 360 VAL A C 1
ATOM 2778 O O . VAL A 1 360 ? -26.777 4.916 26.591 1.00 96.00 360 VAL A O 1
ATOM 2781 N N . PRO A 1 361 ? -25.531 3.126 27.177 1.00 92.75 361 PRO A N 1
ATOM 2782 C CA . PRO A 1 361 ? -26.378 2.746 28.300 1.00 92.75 361 PRO A CA 1
ATOM 2783 C C . PRO A 1 361 ? -26.259 3.751 29.454 1.00 92.75 361 PRO A C 1
ATOM 2785 O O . PRO A 1 361 ? -25.276 4.480 29.574 1.00 92.75 361 PRO A O 1
ATOM 2788 N N . ASP A 1 362 ? -27.264 3.784 30.329 1.00 89.56 362 ASP A N 1
ATOM 2789 C CA . ASP A 1 362 ? -27.224 4.581 31.560 1.00 89.56 362 ASP A CA 1
ATOM 2790 C C . ASP A 1 362 ? -26.451 3.837 32.660 1.00 89.56 362 ASP A C 1
ATOM 2792 O O . ASP A 1 362 ? -27.046 3.223 33.542 1.00 89.56 362 ASP A O 1
ATOM 2796 N N . VAL A 1 363 ? -25.119 3.842 32.547 1.00 85.75 363 VAL A N 1
ATOM 2797 C CA . VAL A 1 363 ? -24.174 3.212 33.485 1.00 85.75 363 VAL A CA 1
ATOM 2798 C C . VAL A 1 363 ? -23.082 4.215 33.847 1.00 85.75 363 VAL A C 1
ATOM 2800 O O . VAL A 1 363 ? -22.566 4.903 32.970 1.00 85.75 363 VAL A O 1
ATOM 2803 N N . SER A 1 364 ? -22.719 4.316 35.125 1.00 86.88 364 SER A N 1
ATOM 2804 C CA . SER A 1 364 ? -21.563 5.108 35.562 1.00 86.88 364 SER A CA 1
ATOM 2805 C C . SER A 1 364 ? -20.288 4.273 35.473 1.00 86.88 364 SER A C 1
ATOM 2807 O O . SER A 1 364 ? -20.124 3.346 36.254 1.00 86.88 364 SER A O 1
ATOM 2809 N N . THR A 1 365 ? -19.358 4.620 34.583 1.00 88.00 365 THR A N 1
ATOM 2810 C CA . THR A 1 365 ? -18.035 3.969 34.517 1.00 88.00 365 THR A CA 1
ATOM 2811 C C . THR A 1 365 ? -16.953 4.951 34.074 1.00 88.00 365 THR A C 1
ATOM 2813 O O . THR A 1 365 ? -17.226 5.923 33.367 1.00 88.00 365 THR A O 1
ATOM 2816 N N . SER A 1 366 ? -15.710 4.698 34.488 1.00 92.00 366 SER A N 1
ATOM 2817 C CA . SER A 1 366 ? -14.507 5.393 33.997 1.00 92.00 366 SER A CA 1
ATOM 2818 C C . SER A 1 366 ? -13.552 4.483 33.217 1.00 92.00 366 SER A C 1
ATOM 2820 O O . SER A 1 366 ? -12.506 4.941 32.758 1.00 92.00 366 SER A O 1
ATOM 2822 N N . VAL A 1 367 ? -13.918 3.207 33.075 1.00 92.06 367 VAL A N 1
ATOM 2823 C CA . VAL A 1 367 ? -13.126 2.144 32.441 1.00 92.06 367 VAL A CA 1
ATOM 2824 C C . VAL A 1 367 ? -13.933 1.442 31.343 1.00 92.06 367 VAL A C 1
ATOM 2826 O O . VAL A 1 367 ? -13.823 0.238 31.129 1.00 92.06 367 VAL A O 1
ATOM 2829 N N . GLY A 1 368 ? -14.775 2.199 30.638 1.00 94.75 368 GLY A N 1
ATOM 2830 C CA . GLY A 1 368 ? -15.592 1.685 29.547 1.00 94.75 368 GLY A CA 1
ATOM 2831 C C . GLY A 1 368 ? -14.744 1.233 28.356 1.00 94.75 368 GLY A C 1
ATOM 2832 O O . GLY A 1 368 ? -13.804 1.932 27.967 1.00 94.75 368 GLY A O 1
ATOM 2833 N N . LEU A 1 369 ? -15.099 0.086 27.770 1.00 96.94 369 LEU A N 1
ATOM 2834 C CA . LEU A 1 369 ? -14.493 -0.466 26.555 1.00 96.94 369 LEU A CA 1
ATOM 2835 C C . LEU A 1 369 ? -15.555 -0.956 25.568 1.00 96.94 369 LEU A C 1
ATOM 2837 O O . LEU A 1 369 ? -16.634 -1.403 25.956 1.00 96.94 369 LEU A O 1
ATOM 2841 N N . ILE A 1 370 ? -15.199 -0.913 24.286 1.00 98.12 370 ILE A N 1
ATOM 2842 C CA . ILE A 1 370 ? -15.874 -1.634 23.208 1.00 98.12 370 ILE A CA 1
ATOM 2843 C C . ILE A 1 370 ? -14.899 -2.679 22.669 1.00 98.12 370 ILE A C 1
ATOM 2845 O O . ILE A 1 370 ? -13.700 -2.407 22.577 1.00 98.12 370 ILE A O 1
ATOM 2849 N N . ARG A 1 371 ? -15.425 -3.851 22.311 1.00 98.19 371 ARG A N 1
ATOM 2850 C CA . ARG A 1 371 ? -14.719 -4.893 21.565 1.00 98.19 371 ARG A CA 1
ATOM 2851 C C . ARG A 1 371 ? -15.511 -5.259 20.324 1.00 98.19 371 ARG A C 1
ATOM 2853 O O . ARG A 1 371 ? -16.738 -5.362 20.384 1.00 98.19 371 ARG A O 1
ATOM 2860 N N . VAL A 1 372 ? -14.802 -5.484 19.228 1.00 98.44 372 VAL A N 1
ATOM 2861 C CA . VAL A 1 372 ? -15.353 -6.026 17.987 1.00 98.44 372 VAL A CA 1
ATOM 2862 C C . VAL A 1 372 ? -14.682 -7.364 17.714 1.00 98.44 372 VAL A C 1
ATOM 2864 O O . VAL A 1 372 ? -13.462 -7.472 17.793 1.00 98.44 372 VAL A O 1
ATOM 2867 N N . THR A 1 373 ? -15.477 -8.379 17.390 1.00 98.31 373 THR A N 1
ATOM 2868 C CA . THR A 1 373 ? -14.998 -9.712 17.010 1.00 98.31 373 THR A CA 1
ATOM 2869 C C . THR A 1 373 ? -15.467 -10.019 15.593 1.00 98.31 373 THR A C 1
ATOM 2871 O O . THR A 1 373 ? -16.672 -10.116 15.355 1.00 98.31 373 THR A O 1
ATOM 2874 N N . ALA A 1 374 ? -14.529 -10.187 14.666 1.00 97.69 374 ALA A N 1
ATOM 2875 C CA . ALA A 1 374 ? -14.769 -10.602 13.289 1.00 97.69 374 ALA A CA 1
ATOM 2876 C C . ALA A 1 374 ? -14.708 -12.129 13.165 1.00 97.69 374 ALA A C 1
ATOM 2878 O O . ALA A 1 374 ? -13.878 -12.774 13.806 1.00 97.69 374 ALA A O 1
ATOM 2879 N N . MET A 1 375 ? -15.587 -12.712 12.346 1.00 96.62 375 MET A N 1
ATOM 2880 C CA . MET A 1 375 ? -15.644 -14.157 12.098 1.00 96.62 375 MET A CA 1
ATOM 2881 C C . MET A 1 375 ? -15.744 -14.451 10.601 1.00 96.62 375 MET A C 1
ATOM 2883 O O . MET A 1 375 ? -16.554 -13.834 9.903 1.00 96.62 375 MET A O 1
ATOM 2887 N N . ASP A 1 376 ? -14.986 -15.423 10.105 1.00 95.12 376 ASP A N 1
ATOM 2888 C CA . ASP A 1 376 ? -15.051 -15.875 8.709 1.00 95.12 376 ASP A CA 1
ATOM 2889 C C . ASP A 1 376 ? -16.066 -17.025 8.513 1.00 95.12 376 ASP A C 1
ATOM 2891 O O . ASP A 1 376 ? -16.824 -17.390 9.418 1.00 95.12 376 ASP A O 1
ATOM 2895 N N . GLN A 1 377 ? -16.127 -17.578 7.299 1.00 91.69 377 GLN A N 1
ATOM 2896 C CA . GLN A 1 377 ? -17.005 -18.713 6.977 1.00 91.69 377 GLN A CA 1
ATOM 2897 C C . GLN A 1 377 ? -16.444 -20.073 7.418 1.00 91.69 377 GLN A C 1
ATOM 2899 O O . GLN A 1 377 ? -17.211 -21.036 7.527 1.00 91.69 377 GLN A O 1
ATOM 2904 N N . ASP A 1 378 ? -15.139 -20.152 7.671 1.00 92.81 378 ASP A N 1
ATOM 2905 C CA . ASP A 1 378 ? -14.435 -21.368 8.078 1.00 92.81 378 ASP A CA 1
ATOM 2906 C C . ASP A 1 378 ? -14.474 -21.580 9.604 1.00 92.81 378 ASP A C 1
ATOM 2908 O O . ASP A 1 378 ? -14.172 -22.670 10.101 1.00 92.81 378 ASP A O 1
ATOM 2912 N N . GLY A 1 379 ? -14.969 -20.584 10.343 1.00 92.25 379 GLY A N 1
ATOM 2913 C CA . GLY A 1 379 ? -15.152 -20.602 11.790 1.00 92.25 379 GLY A CA 1
ATOM 2914 C C . GLY A 1 379 ? -13.969 -20.025 12.564 1.00 92.25 379 GLY A C 1
ATOM 2915 O O . GLY A 1 379 ? -13.905 -20.227 13.780 1.00 92.25 379 GLY A O 1
ATOM 2916 N N . ASN A 1 380 ? -13.051 -19.331 11.890 1.00 96.25 380 ASN A N 1
ATOM 2917 C CA . ASN A 1 380 ? -11.977 -18.579 12.520 1.00 96.25 380 ASN A CA 1
ATOM 2918 C C . ASN A 1 380 ? -12.481 -17.207 12.977 1.00 96.25 380 ASN A C 1
ATOM 2920 O O . ASN A 1 380 ? -13.506 -16.697 12.513 1.00 96.25 380 ASN A O 1
ATOM 2924 N N . SER A 1 381 ? -11.756 -16.602 13.916 1.00 96.81 381 SER A N 1
ATOM 2925 C CA . SER A 1 381 ? -12.135 -15.310 14.480 1.00 96.81 381 SER A CA 1
ATOM 2926 C C . SER A 1 381 ? -10.932 -14.498 14.931 1.00 96.81 381 SER A C 1
ATOM 2928 O O . SER A 1 381 ? -9.985 -15.061 15.482 1.00 96.81 381 SER A O 1
ATOM 2930 N N . GLY A 1 382 ? -11.034 -13.180 14.797 1.00 97.38 382 GLY A N 1
ATOM 2931 C CA . GLY A 1 382 ? -10.133 -12.206 15.408 1.00 97.38 382 GLY A CA 1
ATOM 2932 C C . GLY A 1 382 ? -10.923 -11.142 16.153 1.00 97.38 382 GLY A C 1
ATOM 2933 O O . GLY A 1 382 ? -12.086 -10.890 15.839 1.00 97.38 382 GLY A O 1
ATOM 2934 N N . GLU A 1 383 ? -10.312 -10.529 17.158 1.00 97.31 383 GLU A N 1
ATOM 2935 C CA . GLU A 1 383 ? -10.943 -9.470 17.940 1.00 97.31 383 GLU A CA 1
ATOM 2936 C C . GLU A 1 383 ? -9.980 -8.327 18.221 1.00 97.31 383 GLU A C 1
ATOM 2938 O O . GLU A 1 383 ? -8.769 -8.530 18.297 1.00 97.31 383 GLU A O 1
ATOM 2943 N N . ASP A 1 384 ? -10.550 -7.141 18.395 1.00 97.94 384 ASP A N 1
ATOM 2944 C CA . ASP A 1 384 ? -9.844 -5.948 18.835 1.00 97.94 384 ASP A CA 1
ATOM 2945 C C . ASP A 1 384 ? -10.741 -5.127 19.760 1.00 97.94 384 ASP A C 1
ATOM 2947 O O . ASP A 1 384 ? -11.976 -5.177 19.683 1.00 97.94 384 ASP A O 1
ATOM 2951 N N . GLN A 1 385 ? -10.115 -4.392 20.667 1.00 96.62 385 GLN A N 1
ATOM 2952 C CA . GLN A 1 385 ? -10.778 -3.561 21.661 1.00 96.62 385 GLN A CA 1
ATOM 2953 C C . GLN A 1 385 ? -10.108 -2.196 21.739 1.00 96.62 385 GLN A C 1
ATOM 2955 O O . GLN A 1 385 ? -8.980 -2.025 21.299 1.00 96.62 385 GLN A O 1
ATOM 2960 N N . GLY A 1 386 ? -10.783 -1.231 22.361 1.00 94.19 386 GLY A N 1
ATOM 2961 C CA . GLY A 1 386 ? -10.227 0.115 22.478 1.00 94.19 386 GLY A CA 1
ATOM 2962 C C . GLY A 1 386 ? -8.861 0.125 23.181 1.00 94.19 386 GLY A C 1
ATOM 2963 O O . GLY A 1 386 ? -8.704 -0.457 24.256 1.00 94.19 386 GLY A O 1
ATOM 2964 N N . ASP A 1 387 ? -7.905 0.857 22.610 1.00 94.06 387 ASP A N 1
ATOM 2965 C CA . ASP A 1 387 ? -6.563 1.142 23.135 1.00 94.06 387 ASP A CA 1
ATOM 2966 C C . ASP A 1 387 ? -6.599 1.901 24.470 1.00 94.06 387 ASP A C 1
ATOM 2968 O O . ASP A 1 387 ? -5.625 1.924 25.229 1.00 94.06 387 ASP A O 1
ATOM 2972 N N . GLY A 1 388 ? -7.721 2.562 24.759 1.00 94.50 388 GLY A N 1
ATOM 2973 C CA . GLY A 1 388 ? -7.929 3.320 25.978 1.00 94.50 388 GLY A CA 1
ATOM 2974 C C . GLY A 1 388 ? -9.371 3.286 26.464 1.00 94.50 388 GLY A C 1
ATOM 2975 O O . GLY A 1 388 ? -10.319 3.071 25.709 1.00 94.50 388 GLY A O 1
ATOM 2976 N N . PHE A 1 389 ? -9.530 3.573 27.752 1.00 95.62 389 PHE A N 1
ATOM 2977 C CA . PHE A 1 389 ? -10.836 3.668 28.388 1.00 95.62 389 PHE A CA 1
ATOM 2978 C C . PHE A 1 389 ? -11.576 4.952 28.013 1.00 95.62 389 PHE A C 1
ATOM 2980 O O . PHE A 1 389 ? -10.973 6.024 27.890 1.00 95.62 389 PHE A O 1
ATOM 2987 N N . PHE A 1 390 ? -12.897 4.855 27.898 1.00 96.31 390 PHE A N 1
ATOM 2988 C CA . PHE A 1 390 ? -13.808 5.999 27.927 1.00 96.31 390 PHE A CA 1
ATOM 2989 C C . PHE A 1 390 ? -14.629 5.998 29.223 1.00 96.31 390 PHE A C 1
ATOM 2991 O O . PHE A 1 390 ? -14.737 4.982 29.911 1.00 96.31 390 PHE A O 1
ATOM 2998 N N . SER A 1 391 ? -15.237 7.137 29.547 1.00 95.25 391 SER A N 1
ATOM 2999 C CA . SER A 1 391 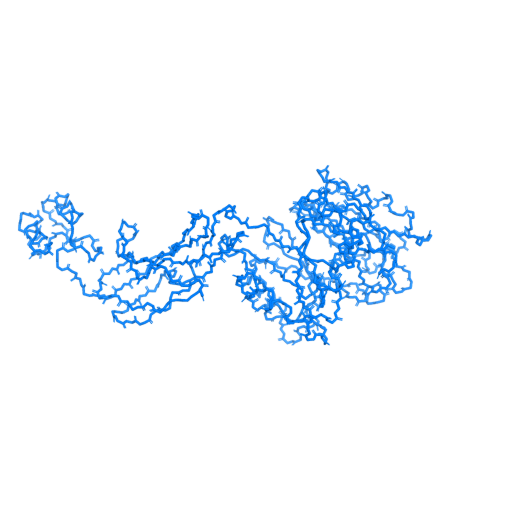? -16.148 7.253 30.692 1.00 95.25 391 SER A CA 1
ATOM 3000 C C . SER A 1 391 ? -17.591 7.421 30.230 1.00 95.25 391 SER A C 1
ATOM 3002 O O . SER A 1 391 ? -17.843 8.008 29.178 1.00 95.25 391 SER A O 1
ATOM 3004 N N . ILE A 1 392 ? -18.547 6.974 31.041 1.00 94.62 392 ILE A N 1
ATOM 3005 C CA . ILE A 1 392 ? -19.970 7.284 30.879 1.00 94.62 392 ILE A CA 1
ATOM 3006 C C . ILE A 1 392 ? -20.454 7.964 32.162 1.00 94.62 392 ILE A C 1
ATOM 3008 O O . ILE A 1 392 ? -20.304 7.412 33.252 1.00 94.62 392 ILE A O 1
ATOM 3012 N N . ASN A 1 393 ? -21.057 9.148 32.036 1.00 93.12 393 ASN A N 1
ATOM 3013 C CA . ASN A 1 393 ? -21.657 9.899 33.148 1.00 93.12 393 ASN A CA 1
ATOM 3014 C C . ASN A 1 393 ? -23.071 9.391 33.481 1.00 93.12 393 ASN A C 1
ATOM 3016 O O . ASN A 1 393 ? -24.026 10.165 33.574 1.00 93.12 393 ASN A O 1
ATOM 3020 N N . GLY A 1 394 ? -23.222 8.075 33.596 1.00 85.88 394 GLY A N 1
ATOM 3021 C CA . GLY A 1 394 ? -24.499 7.460 33.918 1.00 85.88 394 GLY A CA 1
ATOM 3022 C C . GLY A 1 394 ? -24.836 7.485 35.396 1.00 85.88 394 GLY A C 1
ATOM 3023 O O . GLY A 1 394 ? -24.115 8.010 36.246 1.00 85.88 394 GLY A O 1
ATOM 3024 N N . THR A 1 395 ? -25.977 6.892 35.700 1.00 81.44 395 THR A N 1
ATOM 3025 C CA . THR A 1 395 ? -26.405 6.653 37.070 1.00 81.44 395 THR A CA 1
ATOM 3026 C C . THR A 1 395 ? -25.544 5.540 37.671 1.00 81.44 395 THR A C 1
ATOM 3028 O O . THR A 1 395 ? -25.438 4.455 37.103 1.00 81.44 395 THR A O 1
ATOM 3031 N N . ALA A 1 396 ? -24.922 5.799 38.826 1.00 73.50 396 ALA A N 1
ATOM 3032 C CA . ALA A 1 396 ? -24.246 4.752 39.589 1.00 73.50 396 ALA A CA 1
ATOM 3033 C C . ALA A 1 396 ? -25.270 3.703 40.039 1.00 73.50 396 ALA A C 1
ATOM 3035 O O . ALA A 1 396 ? -26.327 4.050 40.580 1.00 73.50 396 ALA A O 1
ATOM 3036 N N . VAL A 1 397 ? -24.968 2.427 39.809 1.00 72.44 397 VAL A N 1
ATOM 3037 C CA . VAL A 1 397 ? -25.823 1.337 40.269 1.00 72.44 397 VAL A CA 1
ATOM 3038 C C . VAL A 1 397 ? -25.595 1.183 41.772 1.00 72.44 397 VAL A C 1
ATOM 3040 O O . VAL A 1 397 ? -24.470 1.064 42.244 1.00 72.44 397 VAL A O 1
ATOM 3043 N N . ALA A 1 398 ? -26.660 1.260 42.568 1.00 74.44 398 ALA A N 1
ATOM 3044 C CA . ALA A 1 398 ? -26.525 1.071 44.009 1.00 74.44 398 ALA A CA 1
ATOM 3045 C C . ALA A 1 398 ? -26.014 -0.351 44.282 1.00 74.44 398 ALA A C 1
ATOM 3047 O O . ALA A 1 398 ? -26.602 -1.293 43.769 1.00 74.44 398 ALA A O 1
ATOM 3048 N N . GLY A 1 399 ? -24.954 -0.505 45.078 1.00 79.56 399 GLY A N 1
ATOM 3049 C CA . GLY A 1 399 ? -24.351 -1.813 45.367 1.00 79.56 399 GLY A CA 1
ATOM 3050 C C . GLY A 1 399 ? -23.307 -2.289 44.352 1.00 79.56 399 GLY A C 1
ATOM 3051 O O . GLY A 1 399 ? -22.655 -3.290 44.621 1.00 79.56 399 GLY A O 1
ATOM 3052 N N . ASP A 1 400 ? -23.118 -1.572 43.244 1.00 80.88 400 ASP A N 1
ATOM 3053 C CA . ASP A 1 400 ? -21.971 -1.740 42.349 1.00 80.88 400 ASP A CA 1
ATOM 3054 C C . ASP A 1 400 ? -20.799 -0.949 42.940 1.00 80.88 400 ASP A C 1
ATOM 3056 O O . ASP A 1 400 ? -20.685 0.270 42.779 1.00 80.88 400 ASP A O 1
ATOM 3060 N N . VAL A 1 401 ? -19.998 -1.634 43.752 1.00 83.88 401 VAL A N 1
ATOM 3061 C CA . VAL A 1 401 ? -18.900 -1.011 44.502 1.00 83.88 401 VAL A CA 1
ATOM 3062 C C . VAL A 1 401 ? -17.610 -1.002 43.692 1.00 83.88 401 VAL A C 1
ATOM 3064 O O . VAL A 1 401 ? -16.725 -0.196 43.971 1.00 83.88 401 VAL A O 1
ATOM 3067 N N . ASN A 1 402 ? -17.486 -1.873 42.687 1.00 79.38 402 ASN A N 1
ATOM 3068 C CA . ASN A 1 402 ? -16.310 -1.919 41.820 1.00 79.38 402 ASN A CA 1
ATOM 3069 C C . ASN A 1 402 ? -16.443 -0.993 40.587 1.00 79.38 402 ASN A C 1
ATOM 3071 O O . ASN A 1 402 ? -15.440 -0.732 39.918 1.00 79.38 402 ASN A O 1
ATOM 3075 N N . GLY A 1 403 ? -17.636 -0.443 40.337 1.00 71.75 403 GLY A N 1
ATOM 3076 C CA . GLY A 1 403 ? -17.939 0.489 39.253 1.00 71.75 403 GLY A CA 1
ATOM 3077 C C . GLY A 1 403 ? -18.107 -0.180 37.886 1.00 71.75 403 GLY A C 1
ATOM 3078 O O . GLY A 1 403 ? -17.866 0.486 36.872 1.00 71.75 403 GLY A O 1
ATOM 3079 N N . ASP A 1 404 ? -18.461 -1.470 37.848 1.00 66.88 404 ASP A N 1
ATOM 3080 C CA . ASP A 1 404 ? -18.628 -2.276 36.634 1.00 66.88 404 ASP A CA 1
ATOM 3081 C C . ASP A 1 404 ? -20.020 -2.208 35.993 1.00 66.88 404 AS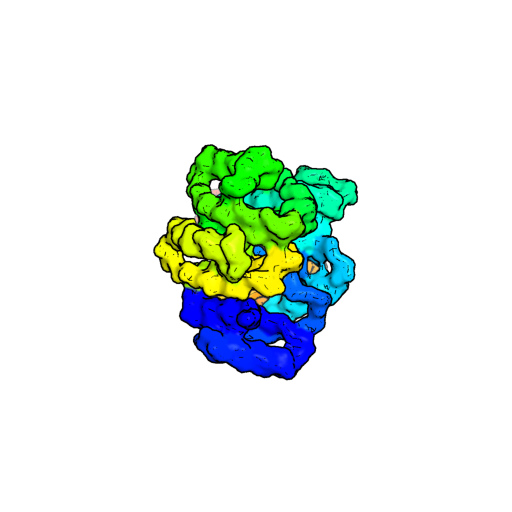P A C 1
ATOM 3083 O O . ASP A 1 404 ? -20.259 -2.778 34.925 1.00 66.88 404 ASP A O 1
ATOM 3087 N N . GLY A 1 405 ? -20.946 -1.482 36.610 1.00 69.38 405 GLY A N 1
ATOM 3088 C CA . GLY A 1 405 ? -22.328 -1.338 36.174 1.00 69.38 405 GLY A CA 1
ATOM 3089 C C . GLY A 1 405 ? -23.217 -2.559 36.432 1.00 69.38 405 GLY A C 1
ATOM 3090 O O . GLY A 1 405 ? -24.379 -2.542 36.013 1.00 69.38 405 GLY A O 1
ATOM 3091 N N . ILE A 1 406 ? -22.722 -3.617 37.079 1.00 72.44 406 ILE A N 1
ATOM 3092 C CA . ILE A 1 406 ? -23.414 -4.887 37.318 1.00 72.44 406 ILE A CA 1
ATOM 3093 C C . ILE A 1 406 ? -23.169 -5.365 38.752 1.00 72.44 406 ILE A C 1
ATOM 3095 O O . ILE A 1 406 ? -22.176 -6.016 39.038 1.00 72.44 406 ILE A O 1
ATOM 3099 N N . VAL A 1 407 ? -24.174 -5.262 39.621 1.00 83.19 407 VAL A N 1
ATOM 3100 C CA . VAL A 1 407 ? -24.082 -5.869 40.959 1.00 83.19 407 VAL A CA 1
ATOM 3101 C C . VAL A 1 407 ? -23.950 -7.396 40.852 1.00 83.19 407 VAL A C 1
ATOM 3103 O O . VAL A 1 407 ? -24.871 -8.077 40.393 1.00 83.19 407 VAL A O 1
ATOM 3106 N N . ASN A 1 408 ? -22.799 -7.952 41.233 1.00 83.31 408 ASN A N 1
ATOM 3107 C CA . ASN A 1 408 ? -22.497 -9.377 41.135 1.00 83.31 408 ASN A CA 1
ATOM 3108 C C . ASN A 1 408 ? -21.557 -9.883 42.254 1.00 83.31 408 ASN A C 1
ATOM 3110 O O . ASN A 1 408 ? -21.370 -9.261 43.299 1.00 83.31 408 ASN A O 1
ATOM 3114 N N . VAL A 1 409 ? -21.001 -11.091 42.089 1.00 89.56 409 VAL A N 1
ATOM 3115 C CA . VAL A 1 409 ? -20.114 -11.695 43.100 1.00 89.56 409 VAL A CA 1
ATOM 3116 C C . VAL A 1 409 ? -18.829 -10.888 43.315 1.00 89.56 409 VAL A C 1
ATOM 3118 O O . VAL A 1 409 ? -18.269 -10.931 44.407 1.00 89.56 409 VAL A O 1
ATOM 3121 N N . SER A 1 410 ? -18.368 -10.157 42.305 1.00 84.88 410 SER A N 1
ATOM 3122 C CA . SER A 1 410 ? -17.182 -9.305 42.378 1.00 84.88 410 SER A CA 1
ATOM 3123 C C . SER A 1 410 ? -17.392 -8.137 43.341 1.00 84.88 410 SER A C 1
ATOM 3125 O O . SER A 1 410 ? -16.503 -7.875 44.145 1.00 84.88 410 SER A O 1
ATOM 3127 N N . ASP A 1 411 ? -18.581 -7.528 43.366 1.00 87.56 411 ASP A N 1
ATOM 3128 C CA . ASP A 1 411 ? -18.950 -6.505 44.354 1.00 87.56 411 ASP A CA 1
ATOM 3129 C C . ASP A 1 411 ? -18.967 -7.062 45.772 1.00 87.56 411 ASP A C 1
ATOM 3131 O O . ASP A 1 411 ? -18.443 -6.456 46.706 1.00 87.56 411 ASP A O 1
ATOM 3135 N N . LEU A 1 412 ? -19.511 -8.273 45.939 1.00 91.19 412 LEU A N 1
ATOM 3136 C CA . LEU A 1 412 ? -19.492 -8.947 47.237 1.00 91.19 412 LEU A CA 1
ATOM 3137 C C . LEU A 1 412 ? -18.062 -9.187 47.715 1.00 91.19 412 LEU A C 1
ATOM 3139 O O . LEU A 1 412 ? -17.772 -9.008 48.897 1.00 91.19 412 LEU A O 1
ATOM 3143 N N . LEU A 1 413 ? -17.174 -9.610 46.815 1.00 92.19 413 LEU A N 1
ATOM 3144 C CA . LEU A 1 413 ? -15.771 -9.837 47.142 1.00 92.19 413 LEU A CA 1
ATOM 3145 C C . LEU A 1 413 ? -15.043 -8.527 47.455 1.00 92.19 413 LEU A C 1
ATOM 3147 O O . LEU A 1 413 ? -14.285 -8.513 48.420 1.00 92.19 413 LEU A O 1
ATOM 3151 N N . ALA A 1 414 ? -15.321 -7.442 46.731 1.00 89.06 414 ALA A N 1
ATOM 3152 C CA . ALA A 1 414 ? -14.752 -6.122 47.001 1.00 89.06 414 ALA A CA 1
ATOM 3153 C C . ALA A 1 414 ? -15.127 -5.622 48.407 1.00 89.06 414 ALA A C 1
ATOM 3155 O O . ALA A 1 414 ? -14.245 -5.269 49.191 1.00 89.06 414 ALA A O 1
ATOM 3156 N N . VAL A 1 415 ? -16.406 -5.725 48.794 1.00 91.62 415 VAL A N 1
ATOM 3157 C CA . VAL A 1 415 ? -16.849 -5.403 50.164 1.00 91.62 415 VAL A CA 1
ATOM 3158 C C . VAL A 1 415 ? -16.163 -6.296 51.205 1.00 91.62 415 VAL A C 1
ATOM 3160 O O . VAL A 1 415 ? -15.724 -5.819 52.251 1.00 91.62 415 VAL A O 1
ATOM 3163 N N . ILE A 1 416 ? -16.039 -7.601 50.936 1.00 92.31 416 ILE A N 1
ATOM 3164 C CA . ILE A 1 416 ? -15.372 -8.546 51.849 1.00 92.31 416 ILE A CA 1
ATOM 3165 C C . ILE A 1 416 ? -13.875 -8.237 52.000 1.00 92.31 416 ILE A C 1
ATOM 3167 O O . ILE A 1 416 ? -13.329 -8.399 53.092 1.00 92.31 416 ILE A O 1
ATOM 3171 N N . GLU A 1 417 ? -13.199 -7.806 50.939 1.00 91.50 417 GLU A N 1
ATOM 3172 C CA . GLU A 1 417 ? -11.782 -7.440 50.980 1.00 91.50 417 GLU A CA 1
ATOM 3173 C C . GLU A 1 417 ? -11.538 -6.115 51.708 1.00 91.50 417 GLU A C 1
ATOM 3175 O O . GLU A 1 417 ? -10.554 -5.999 52.443 1.00 91.50 417 GLU A O 1
ATOM 3180 N N . ALA A 1 418 ? -12.448 -5.150 51.569 1.00 90.19 418 ALA A N 1
ATOM 3181 C CA . ALA A 1 418 ? -12.363 -3.838 52.207 1.00 90.19 418 ALA A CA 1
ATOM 3182 C C . ALA A 1 418 ? -12.816 -3.824 53.684 1.00 90.19 418 ALA A C 1
ATOM 3184 O O . ALA A 1 418 ? -12.809 -2.770 54.318 1.00 90.19 418 ALA A O 1
ATOM 3185 N N . TRP A 1 419 ? -13.178 -4.983 54.248 1.00 92.94 419 TRP A N 1
ATOM 3186 C CA . TRP A 1 419 ? -13.827 -5.099 55.556 1.00 92.94 419 TRP A CA 1
ATOM 3187 C C . TRP A 1 419 ? -13.070 -4.403 56.694 1.00 92.94 419 TRP A C 1
ATOM 3189 O O . TRP A 1 419 ? -11.923 -4.737 57.017 1.00 92.94 419 TRP A O 1
ATOM 3199 N N . GLY A 1 420 ? -13.766 -3.513 57.401 1.00 91.62 420 GLY A N 1
ATOM 3200 C CA . GLY A 1 420 ? -13.245 -2.776 58.545 1.00 91.62 420 GLY A CA 1
ATOM 3201 C C . GLY A 1 420 ? -13.263 -1.255 58.364 1.00 91.62 420 GLY A C 1
ATOM 3202 O O . GLY A 1 420 ? -13.981 -0.730 57.519 1.00 91.62 420 GLY A O 1
ATOM 3203 N N . PRO A 1 421 ? -12.516 -0.518 59.208 1.00 89.88 421 PRO A N 1
ATOM 3204 C CA . PRO A 1 421 ? -12.522 0.941 59.193 1.00 89.88 421 PRO A CA 1
ATOM 3205 C C . PRO A 1 421 ? -11.963 1.491 57.883 1.00 89.88 421 PRO A C 1
ATOM 3207 O O . PRO A 1 421 ? -10.835 1.167 57.501 1.00 89.88 421 PRO A O 1
ATOM 3210 N N . CYS A 1 422 ? -12.709 2.389 57.259 1.00 78.19 422 CYS A N 1
ATOM 3211 C CA . CYS A 1 422 ? -12.320 3.064 56.037 1.00 78.19 422 CYS A CA 1
ATOM 3212 C C . CYS A 1 422 ? -11.802 4.478 56.336 1.00 78.19 422 CYS A C 1
ATOM 3214 O O . CYS A 1 422 ? -12.275 5.171 57.232 1.00 78.19 422 CYS A O 1
ATOM 3216 N N . SER A 1 423 ? -10.757 4.910 55.623 1.00 63.28 423 SER A N 1
ATOM 3217 C CA . SER A 1 423 ? -10.177 6.252 55.774 1.00 63.28 423 SER A CA 1
ATOM 3218 C C . SER A 1 423 ? -10.221 6.973 54.428 1.00 63.28 423 SER A C 1
ATOM 3220 O O . SER A 1 423 ? -9.374 6.699 53.588 1.00 63.28 423 SER A O 1
ATOM 3222 N N . PHE A 1 424 ? -11.148 7.925 54.260 1.00 57.28 424 PHE A N 1
ATOM 3223 C CA . PHE A 1 424 ? -11.355 8.726 53.037 1.00 57.28 424 PHE A CA 1
ATOM 3224 C C . PHE A 1 424 ? -11.760 7.919 51.780 1.00 57.28 424 PHE A C 1
ATOM 3226 O O . PHE A 1 424 ? -10.939 7.244 51.174 1.00 57.28 424 PHE A O 1
ATOM 3233 N N . SER A 1 425 ? -13.029 8.083 51.378 1.00 62.00 425 SER A N 1
ATOM 3234 C CA . SER A 1 425 ? -13.701 7.547 50.176 1.00 62.00 425 SER A CA 1
ATOM 3235 C C . SER A 1 425 ? -13.337 6.104 49.789 1.00 62.00 425 SER A C 1
ATOM 3237 O O . SER A 1 425 ? -12.505 5.885 48.909 1.00 62.00 425 SER A O 1
ATOM 3239 N N . CYS A 1 426 ? -14.017 5.136 50.401 1.00 76.38 426 CYS A N 1
ATOM 3240 C CA . CYS A 1 426 ? -14.134 3.768 49.891 1.00 76.38 426 CYS A CA 1
ATOM 3241 C C . CYS A 1 426 ? -15.481 3.625 49.167 1.00 76.38 426 CYS A C 1
ATOM 3243 O O . CYS A 1 426 ? -16.512 3.947 49.758 1.00 76.38 426 CYS A O 1
ATOM 3245 N N . PRO A 1 427 ? -15.492 3.166 47.908 1.00 81.12 427 PRO A N 1
ATOM 3246 C CA . PRO A 1 427 ? -16.716 2.782 47.203 1.00 81.12 427 PRO A CA 1
ATOM 3247 C C . PRO A 1 427 ? -17.548 1.715 47.934 1.00 81.12 427 PRO A C 1
ATOM 3249 O O . PRO A 1 427 ? -18.759 1.648 47.750 1.00 81.12 427 PRO A O 1
ATOM 3252 N N . GLU A 1 428 ? -16.901 0.901 48.772 1.00 89.38 428 GLU A N 1
ATOM 3253 C CA . GLU A 1 428 ? -17.496 -0.224 49.491 1.00 89.38 428 GLU A CA 1
ATOM 3254 C C . GLU A 1 428 ? -18.270 0.175 50.759 1.00 89.38 428 GLU A C 1
ATOM 3256 O O . GLU A 1 428 ? -19.049 -0.635 51.253 1.00 89.38 428 GLU A O 1
ATOM 3261 N N . ASP A 1 429 ? -18.088 1.394 51.287 1.00 88.38 429 ASP A N 1
ATOM 3262 C CA . ASP A 1 429 ? -18.919 1.942 52.374 1.00 88.38 429 ASP A CA 1
ATOM 3263 C C . ASP A 1 429 ? -20.169 2.592 51.770 1.00 88.38 429 ASP A C 1
ATOM 3265 O O . ASP A 1 429 ? -20.204 3.774 51.411 1.00 88.38 429 ASP A O 1
ATOM 3269 N N . LEU A 1 430 ? -21.212 1.781 51.621 1.00 86.25 430 LEU A N 1
ATOM 3270 C CA . LEU A 1 430 ? -22.447 2.159 50.943 1.00 86.25 430 LEU A CA 1
ATOM 3271 C C . LEU A 1 430 ? -23.379 2.978 51.839 1.00 86.25 430 LEU A C 1
ATOM 3273 O O . LEU A 1 430 ? -24.324 3.604 51.343 1.00 86.25 430 LEU A O 1
ATOM 3277 N N . ASN A 1 431 ? -23.148 2.965 53.152 1.00 88.56 431 ASN A N 1
ATOM 3278 C CA . ASN A 1 431 ? -23.991 3.642 54.130 1.00 88.56 431 ASN A CA 1
ATOM 3279 C C . ASN A 1 431 ? -23.358 4.935 54.697 1.00 88.56 431 ASN A C 1
ATOM 3281 O O . ASN A 1 431 ? -24.082 5.782 55.235 1.00 88.56 431 ASN A O 1
ATOM 3285 N N . GLY A 1 432 ? -22.057 5.137 54.474 1.00 85.94 432 GLY A N 1
ATOM 3286 C CA . GLY A 1 432 ? -21.304 6.347 54.787 1.00 85.94 432 GLY A CA 1
ATOM 3287 C C . GLY A 1 432 ? -20.968 6.505 56.269 1.00 85.94 432 GLY A C 1
ATOM 3288 O O . GLY A 1 432 ? -20.915 7.645 56.745 1.00 85.94 432 GLY A O 1
ATOM 3289 N N . ASP A 1 433 ? -20.819 5.405 57.013 1.00 90.38 433 ASP A N 1
ATOM 3290 C CA . ASP A 1 433 ? -20.460 5.418 58.438 1.00 90.38 433 ASP A CA 1
ATOM 3291 C C . ASP A 1 433 ? -18.957 5.230 58.714 1.00 90.38 433 ASP A C 1
ATOM 3293 O O . ASP A 1 433 ? -18.548 5.123 59.877 1.00 90.38 433 ASP A O 1
ATOM 3297 N N . ASP A 1 434 ? -18.137 5.290 57.660 1.00 89.56 434 ASP A N 1
ATOM 3298 C CA . ASP A 1 434 ? -16.686 5.110 57.654 1.00 89.56 434 ASP A CA 1
ATOM 3299 C C . ASP A 1 434 ? -16.243 3.680 58.052 1.00 89.56 434 ASP A C 1
ATOM 3301 O O . ASP A 1 434 ? -15.084 3.462 58.441 1.00 89.56 434 ASP A O 1
ATOM 3305 N N . VAL A 1 435 ? -17.129 2.680 57.961 1.00 91.12 435 VAL A N 1
ATOM 3306 C CA . VAL A 1 435 ? -16.829 1.270 58.246 1.00 91.12 435 VAL A CA 1
ATOM 3307 C C . VAL A 1 435 ? -17.462 0.365 57.191 1.00 91.12 435 VAL A C 1
ATOM 3309 O O . VAL A 1 435 ? -18.672 0.287 57.084 1.00 91.12 435 VAL A O 1
ATOM 3312 N N . VAL A 1 436 ? -16.643 -0.416 56.484 1.00 92.56 436 VAL A N 1
ATOM 3313 C CA . VAL A 1 436 ? -17.147 -1.464 55.587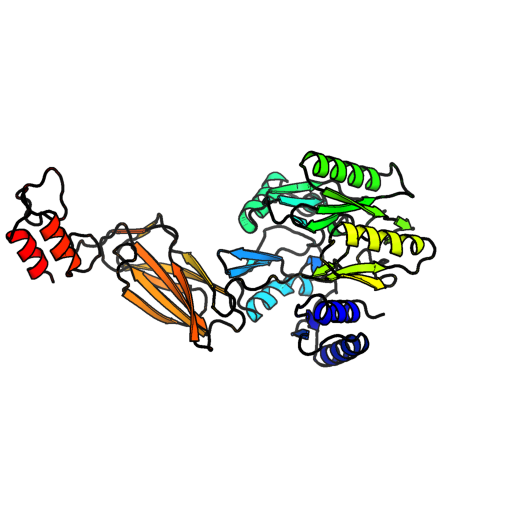 1.00 92.56 436 VAL A CA 1
ATOM 3314 C C . VAL A 1 436 ? -17.488 -2.700 56.414 1.00 92.56 436 VAL A C 1
ATOM 3316 O O . VAL A 1 436 ? -16.592 -3.343 56.982 1.00 92.56 436 VAL A O 1
ATOM 3319 N N . ASP A 1 437 ? -18.771 -3.038 56.519 1.00 93.31 437 ASP A N 1
ATOM 3320 C CA . ASP A 1 437 ? -19.231 -4.182 57.300 1.00 93.31 437 ASP A CA 1
ATOM 3321 C C . ASP A 1 437 ? -20.405 -4.968 56.678 1.00 93.31 437 ASP A C 1
ATOM 3323 O O . ASP A 1 437 ? -20.627 -5.018 55.466 1.00 93.31 437 ASP A O 1
ATOM 3327 N N . VAL A 1 438 ? -21.130 -5.704 57.525 1.00 94.81 438 VAL A N 1
ATOM 3328 C CA . VAL A 1 438 ? -22.260 -6.534 57.106 1.00 94.81 438 VAL A CA 1
ATOM 3329 C C . VAL A 1 438 ? -23.397 -5.717 56.497 1.00 94.81 438 VAL A C 1
ATOM 3331 O O . VAL A 1 438 ? -24.151 -6.259 55.694 1.00 94.81 438 VAL A O 1
ATOM 3334 N N . ILE A 1 439 ? -23.554 -4.451 56.878 1.00 91.88 439 ILE A N 1
ATOM 3335 C CA . ILE A 1 439 ? -24.585 -3.563 56.348 1.00 91.88 439 ILE A CA 1
ATOM 3336 C C . ILE A 1 439 ? -24.294 -3.269 54.879 1.00 91.88 439 ILE A C 1
ATOM 3338 O O . ILE A 1 439 ? -25.207 -3.393 54.062 1.00 91.88 439 ILE A O 1
ATOM 3342 N N . ASP A 1 440 ? -23.041 -2.992 54.526 1.00 91.56 440 ASP A N 1
ATOM 3343 C CA . ASP A 1 440 ? -22.642 -2.736 53.140 1.00 91.56 440 ASP A CA 1
ATOM 3344 C C . ASP A 1 440 ? -22.713 -4.009 52.301 1.00 91.56 440 ASP A C 1
ATOM 3346 O O . ASP A 1 440 ? -23.264 -4.007 51.201 1.00 91.56 440 ASP A O 1
ATOM 3350 N N . LEU A 1 441 ? -22.297 -5.148 52.863 1.00 92.62 441 LEU A N 1
ATOM 3351 C CA . LEU A 1 441 ? -22.447 -6.441 52.193 1.00 92.62 441 LEU A CA 1
ATOM 3352 C C . LEU A 1 441 ? -23.919 -6.752 51.893 1.00 92.62 441 LEU A C 1
ATOM 3354 O O . LEU A 1 441 ? -24.254 -7.240 50.816 1.00 92.62 441 LEU A O 1
ATOM 3358 N N . LEU A 1 442 ? -24.816 -6.471 52.842 1.00 91.56 442 LEU A N 1
ATOM 3359 C CA . LEU A 1 442 ? -26.255 -6.639 52.644 1.00 91.56 442 LEU A CA 1
ATOM 3360 C C . LEU A 1 442 ? -26.829 -5.625 51.652 1.00 91.56 442 LEU A C 1
ATOM 3362 O O . LEU A 1 442 ? -27.821 -5.948 51.001 1.00 91.56 442 LEU A O 1
ATOM 3366 N N . ALA A 1 443 ? -26.237 -4.438 51.525 1.00 87.50 443 ALA A N 1
ATOM 3367 C CA . ALA A 1 443 ? -26.626 -3.460 50.518 1.00 87.50 443 ALA A CA 1
ATOM 3368 C C . ALA A 1 443 ? -26.277 -3.951 49.104 1.00 87.50 443 ALA A C 1
ATOM 3370 O O . ALA A 1 443 ? -27.144 -3.889 48.234 1.00 87.50 443 ALA A O 1
ATOM 3371 N N . VAL A 1 444 ? -25.095 -4.547 48.903 1.00 89.44 444 VAL A N 1
ATOM 3372 C CA . VAL A 1 444 ? -24.733 -5.227 47.644 1.00 89.44 444 VAL A CA 1
ATOM 3373 C C . VAL A 1 444 ? -25.675 -6.401 47.364 1.00 89.44 444 VAL A C 1
ATOM 3375 O O . VAL A 1 444 ? -26.292 -6.457 46.309 1.00 89.44 444 VAL A O 1
ATOM 3378 N N . ILE A 1 445 ? -25.890 -7.309 48.327 1.00 88.69 445 ILE A N 1
ATOM 3379 C CA . ILE A 1 445 ? -26.825 -8.445 48.156 1.00 88.69 445 ILE A CA 1
ATOM 3380 C C . ILE A 1 445 ? -28.250 -7.962 47.855 1.00 88.69 445 ILE A C 1
ATOM 3382 O O . ILE A 1 445 ? -28.979 -8.608 47.109 1.00 88.69 445 ILE A O 1
ATOM 3386 N N . GLY A 1 446 ? -28.675 -6.860 48.472 1.00 84.62 446 GLY A N 1
ATOM 3387 C CA . GLY A 1 446 ? -29.998 -6.279 48.267 1.00 84.62 446 GLY A CA 1
ATOM 3388 C C . GLY A 1 446 ? -30.184 -5.655 46.885 1.00 84.62 446 GLY A C 1
ATOM 3389 O O . GLY A 1 446 ? -31.328 -5.486 46.461 1.00 84.62 446 GLY A O 1
ATOM 3390 N N . ALA A 1 447 ? -29.086 -5.321 46.210 1.00 81.69 447 ALA A N 1
ATOM 3391 C CA . ALA A 1 447 ? -29.073 -4.768 44.866 1.00 81.69 447 ALA A CA 1
ATOM 3392 C C . ALA A 1 447 ? -28.732 -5.793 43.766 1.00 81.69 447 ALA A C 1
ATOM 3394 O O . ALA A 1 447 ? -28.888 -5.461 42.592 1.00 81.69 447 ALA A O 1
ATOM 3395 N N . TRP A 1 448 ? -28.313 -7.010 44.142 1.00 77.00 448 TRP A N 1
ATOM 3396 C CA . TRP A 1 448 ? -27.988 -8.121 43.238 1.00 77.00 448 TRP A CA 1
ATOM 3397 C C . TRP A 1 448 ? -29.228 -8.812 42.646 1.00 77.00 448 TRP A C 1
ATOM 3399 O O . TRP A 1 448 ? -30.172 -9.135 43.411 1.00 77.00 448 TRP A O 1
#

Foldseek 3Di:
DPQLLLVQQCCQPFLVAAAEEEDQDDVVVVVSLVSNVVNVRDSVRYHYDHFDWPDLQCLFFPFDWDDDPLAIATEGEAELDPTVRSNCVHVVVCVVQQHHYHYQDFHTGNLQKDDADPDLEMEGECVRVVSGPPADPVVSQVSCCVPPVHRYDYAHFDDCQQFVVSHPLQAWYQLHNQEIEGEAEPPQPPDPNNVRRVVVCVVSVVVVGHYQYAYWDGDGSFTDGQSNWDDRRQEIETEAEPPPVCRVRRVVSQVSSCVSVVRHHYDYGHFHVPRRVSHGDSSSDDDDDDRPQVQAKEKDWPPPQADAEAEAQDWDKTFMGMHHPQDWQFKWKWKWQLLPPDTDTQDDRHDRPRIDTGGHHQAFHQRIKMKMKTAHPVGHIYMDMHPYGYGYPHDYQFLPQSRGRDLDVVSLVLLVVQAFAADPDRSQCRPPPRGRDPVSSVRSVVRD

Secondary structure (DSSP, 8-state):
--HHHHHHHHHHHTS---EEEEESSHHHHHHHHHHHHHTT--GGGEEEEE---S-S-HHHHSPEEEEETTEEEEEEEEESSS-HHHHTHHHHHHHHHT-EEEEEEEEE-GGG-EE-SSSSEEEEETHHHHHSTT--HHHHHHHHHHHH--EEEEEPPPPTTT-SS--GGGTEEESSSSEEEEEE-TTSTTSHHHHHHHHHHHHHHHTT-EEEEEE-EEETTEEE-SSS-EEETTEEEEEE---TTTGGGHHHHHHHHHHH-TTSEEEEEE-HHHHTTS--SGGG----PPPSSTTS-EEEEEES-SS-EE-TT-EEEEEEEEE-SS---EEEEEEESSSSSS-EEEEEEE-SSSEEEEE--S-EEEEEEEEEEEE-SSS-EEEEE-SS-EEEE-PPPTT--SSSSS-SHHHHHHHHHT-EE--S--TT-SS-SSEESHHHHHHHHHH-

Radius of gyration: 28.7 Å; chains: 1; bounding box: 60×48×88 Å